Protein 9DST (pdb70)

Solvent-accessible surface area: 19642 Å² total; per-residue (Å²): 43,123,7,67,25,40,58,87,65,31,45,4,43,81,48,51,159,8,48,0,30,0,108,8,80,106,67,0,58,45,79,0,0,0,0,24,16,69,97,82,141,24,6,83,0,5,0,34,52,1,73,38,72,14,78,87,12,60,104,49,7,58,12,65,35,72,19,51,87,2,46,0,32,0,65,42,0,67,93,85,2,33,7,32,0,12,0,0,0,2,23,38,118,16,80,14,46,15,0,132,8,0,53,2,11,54,107,80,103,81,19,45,11,55,13,39,24,4,57,12,18,111,100,1,31,154,76,30,50,0,2,0,2,0,1,0,6,57,0,10,30,113,143,27,105,20,44,6,60,5,67,132,52,99,40,97,89,47,49,80,85,11,30,19,96,31,41,120,186,47,15,4,2,0,6,6,1,28,0,61,20,53,66,67,56,8,81,141,57,113,52,0,8,0,23,0,48,7,138,29,42,132,73,71,32,70,78,62,33,53,85,82,174,163,85,26,7,2,30,27,2,9,107,190,52,83,6,62,8,61,35,32,31,76,19,110,63,59,148,58,36,128,0,30,0,53,8,49,56,36,88,1,64,32,32,0,0,1,0,0,13,27,35,84,88,128,10,10,79,14,0,0,0,2,15,57,72,28,73,62,83,40,44,14,131,40,0,101,90,25,5,65,0,33,33,40,40,174,147,50,14,0,32,0,49,0,48,64,3,91,63,129,1,22,0,44,0,5,0,0,27,2,51,84,22,137,39,119,21,11,10,0,0,19,32,23,2,99,14,17,78,0,16,5,23,94,28,90,80,83,18,10,44,17,18,32,5,47,6,142,100,95,9,5,0,0,0,7,0,17,38,0,5,12,74,79,16,74,27,41,1,30,105,35,95,31,102,88,36,40,22,54,3,71,26,34,100,27,128,81,21,27,28,9,17,6,0,1,0,32,9,80,46,104,16,30,77,114,87,72,12,51,0,28,2,32,0,135,53,31,141,33,161,41,91,78,90,4,104,99

Structure (mmCIF, N/CA/C/O backbone):
data_9DST
#
_entry.id   9DST
#
_cell.length_a   42.325
_cell.length_b   76.744
_cell.length_c   74.453
_cell.angle_alpha   90.00
_cell.angle_beta   88.38
_cell.angle_gamma   90.00
#
_symmetry.space_group_name_H-M   'P 1 21 1'
#
loop_
_entity.id
_entity.type
_entity.pdbx_description
1 polymer 'Light Chain of Fab MS-1805'
2 polymer 'Circumsporozoite protein'
3 polymer 'Heavy chain of Fab MS-1805'
4 non-polymer 'CITRIC ACID'
5 water water
#
loop_
_atom_site.group_PDB
_atom_site.id
_atom_site.type_symbol
_atom_site.label_atom_id
_atom_site.label_alt_id
_atom_site.label_comp_id
_atom_site.label_asym_id
_atom_site.label_entity_id
_atom_site.label_seq_id
_atom_site.pdbx_PDB_ins_code
_atom_site.Cartn_x
_atom_site.Cartn_y
_atom_site.Cartn_z
_atom_site.occupancy
_atom_site.B_iso_or_equiv
_atom_site.auth_seq_id
_atom_site.auth_comp_id
_atom_site.auth_asym_id
_atom_site.auth_atom_id
_atom_site.pdbx_PDB_model_num
ATOM 1 N N . VAL A 1 2 ? 16.879 -13.747 41.501 1.00 31.40 2 VAL D N 1
ATOM 2 C CA . VAL A 1 2 ? 15.557 -14.333 41.768 1.00 21.46 2 VAL D CA 1
ATOM 3 C C . VAL A 1 2 ? 15.055 -14.980 40.498 1.00 21.64 2 VAL D C 1
ATOM 4 O O . VAL A 1 2 ? 14.929 -14.324 39.478 1.00 24.56 2 VAL D O 1
ATOM 8 N N . GLN A 1 3 ? 14.784 -16.279 40.552 1.00 20.28 3 GLN D N 1
ATOM 9 C CA . GLN A 1 3 ? 14.186 -16.984 39.439 1.00 21.17 3 GLN D CA 1
ATOM 10 C C . GLN A 1 3 ? 12.690 -17.166 39.725 1.00 19.75 3 GLN D C 1
ATOM 11 O O . GLN A 1 3 ? 12.302 -17.557 40.830 1.00 21.13 3 GLN D O 1
ATOM 17 N N . MET A 1 4 ? 11.882 -16.884 38.719 1.00 18.35 4 MET D N 1
ATOM 18 C CA . MET A 1 4 ? 10.433 -17.021 38.764 1.00 16.83 4 MET D CA 1
ATOM 19 C C . MET A 1 4 ? 10.031 -18.273 38.004 1.00 19.62 4 MET D C 1
ATOM 20 O O . MET A 1 4 ? 10.433 -18.458 36.852 1.00 21.03 4 MET D O 1
ATOM 25 N N . THR A 1 5 ? 9.195 -19.106 38.623 1.00 17.76 5 THR D N 1
ATOM 26 C CA . THR A 1 5 ? 8.779 -20.366 38.034 1.00 16.65 5 THR D CA 1
ATOM 27 C C . THR A 1 5 ? 7.255 -20.381 37.989 1.00 16.81 5 THR D C 1
ATOM 28 O O . THR A 1 5 ? 6.605 -20.230 39.026 1.00 20.45 5 THR D O 1
ATOM 32 N N . GLN A 1 6 ? 6.708 -20.605 36.809 1.00 16.52 6 GLN D N 1
ATOM 33 C CA . GLN A 1 6 ? 5.257 -20.652 36.645 1.00 14.80 6 GLN D CA 1
ATOM 34 C C . GLN A 1 6 ? 4.809 -22.085 36.484 1.00 19.34 6 GLN D C 1
ATOM 35 O O . GLN A 1 6 ? 5.555 -22.924 35.971 1.00 18.16 6 GLN D O 1
ATOM 41 N N . SER A 1 7 ? 3.571 -22.358 36.902 1.00 20.73 7 SER D N 1
ATOM 42 C CA . SER A 1 7 ? 2.985 -23.674 36.703 1.00 17.85 7 SER D CA 1
ATOM 43 C C . SER A 1 7 ? 1.486 -23.492 36.520 1.00 17.61 7 SER D C 1
ATOM 44 O O . SER A 1 7 ? 0.919 -22.520 37.035 1.00 18.52 7 SER D O 1
ATOM 47 N N . PRO A 1 8 ? 0.840 -24.341 35.730 1.00 18.37 8 PRO D N 1
ATOM 48 C CA . PRO A 1 8 ? 1.421 -25.311 34.800 1.00 17.04 8 PRO D CA 1
ATOM 49 C C . PRO A 1 8 ? 1.994 -24.548 33.623 1.00 20.44 8 PRO D C 1
ATOM 50 O O . PRO A 1 8 ? 1.721 -23.356 33.467 1.00 19.21 8 PRO D O 1
ATOM 54 N N . SER A 1 9 ? 2.836 -25.178 32.803 1.00 19.65 9 SER D N 1
ATOM 55 C CA . SER A 1 9 ? 3.314 -24.504 31.598 1.00 18.57 9 SER D CA 1
ATOM 56 C C . SER A 1 9 ? 2.221 -24.342 30.551 1.00 16.76 9 SER D C 1
ATOM 57 O O . SER A 1 9 ? 2.260 -23.392 29.768 1.00 21.78 9 SER D O 1
ATOM 60 N N . THR A 1 10 ? 1.249 -25.265 30.496 1.00 18.63 10 THR D N 1
ATOM 61 C CA . THR A 1 10 ? 0.064 -25.092 29.662 1.00 21.78 10 THR D CA 1
ATOM 62 C C . THR A 1 10 ? -1.138 -25.609 30.431 1.00 20.12 10 THR D C 1
ATOM 63 O O . THR A 1 10 ? -1.018 -26.518 31.250 1.00 20.31 10 THR D O 1
ATOM 67 N N . LEU A 1 11 ? -2.296 -24.998 30.199 1.00 15.81 11 LEU D N 1
ATOM 68 C CA . LEU A 1 11 ? -3.535 -25.606 30.648 1.00 14.43 11 LEU D CA 1
ATOM 69 C C . LEU A 1 11 ? -4.573 -25.432 29.559 1.00 17.51 11 LEU D C 1
ATOM 70 O O . LEU A 1 11 ? -4.509 -24.498 28.754 1.00 17.95 11 LEU D O 1
ATOM 75 N N . SER A 1 12 ? -5.535 -26.346 29.557 1.00 20.70 12 SER D N 1
ATOM 76 C CA . SER A 1 12 ? -6.626 -26.387 28.599 1.00 19.27 12 SER D CA 1
ATOM 77 C C . SER A 1 12 ? -7.898 -25.982 29.328 1.00 17.72 12 SER D C 1
ATOM 78 O O . SER A 1 12 ? -8.209 -26.553 30.382 1.00 20.30 12 SER D O 1
ATOM 81 N N . ALA A 1 13 ? -8.627 -25.020 28.768 1.00 14.13 13 ALA D N 1
ATOM 82 C CA . ALA A 1 13 ? -9.811 -24.493 29.441 1.00 16.15 13 ALA D CA 1
ATOM 83 C C . ALA A 1 13 ? -10.868 -24.065 28.432 1.00 18.28 13 ALA D C 1
ATOM 84 O O . ALA A 1 13 ? -10.638 -23.996 27.222 1.00 17.20 13 ALA D O 1
ATOM 86 N N . SER A 1 14 ? -12.072 -23.821 28.945 1.00 21.57 14 SER D N 1
ATOM 87 C CA . SER A 1 14 ? -13.177 -23.404 28.106 1.00 20.47 14 SER D CA 1
ATOM 88 C C . SER A 1 14 ? -13.685 -22.048 28.549 1.00 22.06 14 SER D C 1
ATOM 89 O O . SER A 1 14 ? -13.531 -21.657 29.706 1.00 19.59 14 SER D O 1
ATOM 92 N N . VAL A 1 15 ? -14.320 -21.351 27.602 1.00 17.47 15 VAL D N 1
ATOM 93 C CA . VAL A 1 15 ? -14.998 -20.104 27.937 1.00 17.79 15 VAL D CA 1
ATOM 94 C C . VAL A 1 15 ? -15.959 -20.368 29.084 1.00 19.88 15 VAL D C 1
ATOM 95 O O . VAL A 1 15 ? -16.608 -21.417 29.133 1.00 17.83 15 VAL D O 1
ATOM 99 N N . GLY A 1 16 ? -15.992 -19.452 30.058 1.00 18.73 16 GLY D N 1
ATOM 100 C CA . GLY A 1 16 ? -16.809 -19.605 31.235 1.00 23.03 16 GLY D CA 1
ATOM 101 C C . GLY A 1 16 ? -16.122 -20.234 32.426 1.00 21.00 16 GLY D C 1
ATOM 102 O O . GLY A 1 16 ? -16.610 -20.065 33.551 1.00 20.76 16 GLY D O 1
ATOM 103 N N . ASP A 1 17 ? -14.986 -20.920 32.211 1.00 19.56 17 ASP D N 1
ATOM 104 C CA . ASP A 1 17 ? -14.211 -21.539 33.283 1.00 20.53 17 ASP D CA 1
ATOM 105 C C . ASP A 1 17 ? -13.495 -20.510 34.152 1.00 14.12 17 ASP D C 1
ATOM 106 O O . ASP A 1 17 ? -12.910 -19.547 33.657 1.00 19.89 17 ASP D O 1
ATOM 111 N N . ARG A 1 18 ? -13.472 -20.767 35.446 1.00 17.16 18 ARG D N 1
ATOM 112 C CA . ARG A 1 18 ? -12.524 -20.107 36.327 1.00 18.04 18 ARG D CA 1
ATOM 113 C C . ARG A 1 18 ? -11.158 -20.742 36.118 1.00 17.35 18 ARG D C 1
ATOM 114 O O . ARG A 1 18 ? -11.041 -21.967 36.111 1.00 16.14 18 ARG D O 1
ATOM 122 N N . VAL A 1 19 ? -10.134 -19.919 35.907 1.00 12.67 19 VAL D N 1
ATOM 123 C CA . VAL A 1 19 ? -8.783 -20.435 35.727 1.00 18.86 19 VAL D CA 1
ATOM 124 C C . VAL A 1 19 ? -7.856 -19.730 36.707 1.00 18.83 19 VAL D C 1
ATOM 125 O O . VAL A 1 19 ? -8.008 -18.535 36.972 1.00 20.01 19 VAL D O 1
ATOM 129 N N . THR A 1 20 ? -6.906 -20.481 37.264 1.00 14.58 20 THR D N 1
ATOM 130 C CA . THR A 1 20 ? -5.996 -19.986 38.286 1.00 15.00 20 THR D CA 1
ATOM 131 C C . THR A 1 20 ? -4.605 -20.424 37.899 1.00 20.31 20 THR D C 1
ATOM 132 O O . THR A 1 20 ? -4.391 -21.608 37.642 1.00 19.68 20 THR D O 1
ATOM 136 N N . LEU A 1 21 ? -3.693 -19.470 37.792 1.00 16.64 21 LEU D N 1
ATOM 137 C CA . LEU A 1 21 ? -2.309 -19.744 37.413 1.00 17.40 21 LEU D CA 1
ATOM 138 C C . LEU A 1 21 ? -1.396 -19.567 38.616 1.00 18.09 21 LEU D C 1
ATOM 139 O O . LEU A 1 21 ? -1.671 -18.753 39.485 1.00 17.01 21 LEU D O 1
ATOM 144 N N . THR A 1 22 ? -0.266 -20.295 38.645 1.00 15.65 22 THR D N 1
ATOM 145 C CA . THR A 1 22 ? 0.607 -20.300 39.818 1.00 18.10 22 THR D CA 1
ATOM 146 C C . THR A 1 22 ? 1.979 -19.744 39.457 1.00 16.96 22 THR D C 1
ATOM 147 O O . THR A 1 22 ? 2.495 -19.997 38.369 1.00 16.38 22 THR D O 1
ATOM 151 N N . CYS A 1 23 ? 2.534 -18.951 40.357 1.00 15.34 23 CYS D N 1
ATOM 152 C CA . CYS A 1 23 ? 3.866 -18.379 40.154 1.00 18.65 23 CYS D CA 1
ATOM 153 C C . CYS A 1 23 ? 4.629 -18.512 41.461 1.00 17.44 23 CYS D C 1
ATOM 154 O O . CYS A 1 23 ? 4.092 -18.197 42.522 1.00 20.77 23 CYS D O 1
ATOM 157 N N . ARG A 1 24 ? 5.870 -19.013 41.399 1.00 19.06 24 ARG D N 1
ATOM 158 C CA . ARG A 1 24 ? 6.699 -19.202 42.580 1.00 18.40 24 ARG D CA 1
ATOM 159 C C . ARG A 1 24 ? 8.020 -18.442 42.402 1.00 13.93 24 ARG D C 1
ATOM 160 O O . ARG A 1 24 ? 8.579 -18.399 41.303 1.00 16.79 24 ARG D O 1
ATOM 168 N N . ALA A 1 25 ? 8.472 -17.790 43.452 1.00 15.25 25 ALA D N 1
ATOM 169 C CA . ALA A 1 25 ? 9.765 -17.095 43.420 1.00 16.90 25 ALA D CA 1
ATOM 170 C C . ALA A 1 25 ? 10.809 -17.902 44.179 1.00 18.46 25 ALA D C 1
ATOM 171 O O . ALA A 1 25 ? 10.506 -18.490 45.220 1.00 22.37 25 ALA D O 1
ATOM 173 N N . SER A 1 26 ? 12.055 -17.907 43.687 1.00 20.64 26 SER D N 1
ATOM 174 C CA . SER A 1 26 ? 13.077 -18.709 44.344 1.00 22.07 26 SER D CA 1
ATOM 175 C C . SER A 1 26 ? 13.449 -18.154 45.710 1.00 22.81 26 SER D C 1
ATOM 176 O O . SER A 1 26 ? 14.002 -18.884 46.534 1.00 28.62 26 SER D O 1
ATOM 179 N N . GLN A 1 27 ? 13.182 -16.881 45.954 1.00 20.67 27 GLN D N 1
ATOM 180 C CA . GLN A 1 27 ? 13.330 -16.300 47.277 1.00 22.18 27 GLN D CA 1
ATOM 181 C C . GLN A 1 27 ? 12.262 -15.235 47.421 1.00 23.26 27 GLN D C 1
ATOM 182 O O . GLN A 1 27 ? 11.624 -14.840 46.447 1.00 22.50 27 GLN D O 1
ATOM 188 N N . SER A 1 28 ? 12.069 -14.778 48.647 1.00 19.84 28 SER D N 1
ATOM 189 C CA . SER A 1 28 ? 10.983 -13.847 48.913 1.00 18.48 28 SER D CA 1
ATOM 190 C C . SER A 1 28 ? 11.145 -12.572 48.106 1.00 21.24 28 SER D C 1
ATOM 191 O O . SER A 1 28 ? 12.238 -12.000 48.021 1.00 19.52 28 SER D O 1
ATOM 194 N N . ILE A 1 29 ? 10.031 -12.090 47.562 1.00 16.77 29 ILE D N 1
ATOM 195 C CA . ILE A 1 29 ? 10.024 -10.849 46.803 1.00 17.68 29 ILE D CA 1
ATOM 196 C C . ILE A 1 29 ? 8.954 -9.927 47.359 1.00 18.96 29 ILE D C 1
ATOM 197 O O . ILE A 1 29 ? 8.542 -8.979 46.681 1.00 17.89 29 ILE D O 1
ATOM 202 N N . SER A 1 30 ? 8.517 -10.198 48.596 1.00 20.23 30 SER D N 1
ATOM 203 C CA . SER A 1 30 ? 7.429 -9.477 49.233 1.00 23.45 30 SER D CA 1
ATOM 204 C C . SER A 1 30 ? 6.233 -9.471 48.288 1.00 20.56 30 SER D C 1
ATOM 205 O O . SER A 1 30 ? 5.770 -10.534 47.861 1.00 22.42 30 SER D O 1
ATOM 208 N N . SER A 1 31 ? 5.742 -8.292 47.930 1.00 20.45 31 SER D N 1
ATOM 209 C CA . SER A 1 31 ? 4.615 -8.170 47.008 1.00 15.78 31 SER D CA 1
ATOM 210 C C . SER A 1 31 ? 5.025 -7.522 45.681 1.00 16.55 31 SER D C 1
ATOM 211 O O . SER A 1 31 ? 4.176 -7.037 44.934 1.00 17.00 31 SER D O 1
ATOM 214 N N . TRP A 1 32 ? 6.320 -7.520 45.356 1.00 17.13 32 TRP D N 1
ATOM 215 C CA . TRP A 1 32 ? 6.775 -6.802 44.162 1.00 16.93 32 TRP D CA 1
ATOM 216 C C . TRP A 1 32 ? 6.744 -7.758 42.962 1.00 16.18 32 TRP D C 1
ATOM 217 O O . TRP A 1 32 ? 7.749 -8.256 42.441 1.00 14.63 32 TRP D O 1
ATOM 228 N N . LEU A 1 33 ? 5.519 -8.035 42.546 1.00 14.37 33 LEU D N 1
ATOM 229 C CA . LEU A 1 33 ? 5.204 -9.088 41.586 1.00 16.53 33 LEU D CA 1
ATOM 230 C C . LEU A 1 33 ? 4.104 -8.585 40.660 1.00 18.29 33 LEU D C 1
ATOM 231 O O . LEU A 1 33 ? 3.106 -8.010 41.121 1.00 20.91 33 LEU D O 1
ATOM 236 N N . ALA A 1 34 ? 4.251 -8.846 39.360 1.00 15.85 34 ALA D N 1
ATOM 237 C CA . ALA A 1 34 ? 3.301 -8.362 38.362 1.00 15.49 34 ALA D CA 1
ATOM 238 C C . ALA A 1 34 ? 2.906 -9.501 37.435 1.00 15.29 34 ALA D C 1
ATOM 239 O O . ALA A 1 34 ? 3.691 -10.420 37.206 1.00 17.03 34 ALA D O 1
ATOM 241 N N . TRP A 1 35 ? 1.681 -9.430 36.903 1.00 15.07 35 TRP D N 1
ATOM 242 C CA . TRP A 1 35 ? 1.195 -10.373 35.906 1.00 15.73 35 TRP D CA 1
ATOM 243 C C . TRP A 1 35 ? 0.917 -9.665 34.588 1.00 12.39 35 TRP D C 1
ATOM 244 O O . TRP A 1 35 ? 0.312 -8.583 34.565 1.00 15.86 35 TRP D O 1
ATOM 255 N N . TYR A 1 36 ? 1.263 -10.332 33.492 1.00 11.92 36 TYR D N 1
ATOM 256 C CA . TYR A 1 36 ? 1.049 -9.823 32.139 1.00 15.62 36 TYR D CA 1
ATOM 257 C C . TYR A 1 36 ? 0.365 -10.866 31.271 1.00 14.92 36 TYR D C 1
ATOM 258 O O . TYR A 1 36 ? 0.534 -12.082 31.460 1.00 19.12 36 TYR D O 1
ATOM 267 N N . GLN A 1 37 ? -0.368 -10.378 30.284 1.00 15.73 37 GLN D N 1
ATOM 268 C CA . GLN A 1 37 ? -0.944 -11.204 29.233 1.00 14.76 37 GLN D CA 1
ATOM 269 C C . GLN A 1 37 ? -0.220 -10.895 27.932 1.00 16.85 37 GLN D C 1
ATOM 270 O O . GLN A 1 37 ? 0.066 -9.733 27.649 1.00 15.68 37 GLN D O 1
ATOM 276 N N . GLN A 1 38 ? 0.083 -11.918 27.137 1.00 14.70 38 GLN D N 1
ATOM 277 C CA . GLN A 1 38 ? 0.664 -11.663 25.832 1.00 14.03 38 GLN D CA 1
ATOM 278 C C . GLN A 1 38 ? 0.074 -12.642 24.851 1.00 16.13 38 GLN D C 1
ATOM 279 O O . GLN A 1 38 ? 0.005 -13.839 25.139 1.00 18.47 38 GLN D O 1
ATOM 285 N N . LYS A 1 39 ? -0.335 -12.133 23.693 1.00 20.02 39 LYS D N 1
ATOM 286 C CA . LYS A 1 39 ? -0.838 -12.931 22.590 1.00 23.01 39 LYS D CA 1
ATOM 287 C C . LYS A 1 39 ? 0.176 -12.934 21.452 1.00 24.03 39 LYS D C 1
ATOM 288 O O . LYS A 1 39 ? 0.987 -12.005 21.349 1.00 23.12 39 LYS D O 1
ATOM 294 N N . PRO A 1 40 ? 0.182 -13.963 20.596 1.00 21.21 40 PRO D N 1
ATOM 295 C CA . PRO A 1 40 ? 1.270 -14.091 19.607 1.00 25.84 40 PRO D CA 1
ATOM 296 C C . PRO A 1 40 ? 1.379 -12.854 18.726 1.00 28.47 40 PRO D C 1
ATOM 297 O O . PRO A 1 40 ? 0.371 -12.325 18.242 1.00 27.47 40 PRO D O 1
ATOM 301 N N . GLY A 1 41 ? 2.617 -12.379 18.537 1.00 23.64 41 GLY D N 1
ATOM 302 C CA . GLY A 1 41 ? 2.880 -11.227 17.703 1.00 25.83 41 GLY D CA 1
ATOM 303 C C . GLY A 1 41 ? 2.548 -9.894 18.331 1.00 29.07 41 GLY D C 1
ATOM 304 O O . GLY A 1 41 ? 2.665 -8.861 17.657 1.00 31.33 41 GLY D O 1
ATOM 305 N N . LYS A 1 42 ? 2.133 -9.874 19.591 1.00 21.78 42 LYS D N 1
ATOM 306 C CA . LYS A 1 42 ? 1.726 -8.636 20.236 1.00 22.47 42 LYS D CA 1
ATOM 307 C C . LYS A 1 42 ? 2.553 -8.419 21.490 1.00 22.23 42 LYS D C 1
ATOM 308 O O . LYS A 1 42 ? 3.220 -9.327 21.988 1.00 26.29 42 LYS D O 1
ATOM 314 N N . ALA A 1 43 ? 2.480 -7.200 22.001 1.00 22.19 43 ALA D N 1
ATOM 315 C CA . ALA A 1 43 ? 3.241 -6.855 23.183 1.00 24.64 43 ALA D CA 1
ATOM 316 C C . ALA A 1 43 ? 2.478 -7.276 24.431 1.00 17.21 43 ALA D C 1
ATOM 317 O O . ALA A 1 43 ? 1.243 -7.398 24.404 1.00 19.12 43 ALA D O 1
ATOM 319 N N . PRO A 1 44 ? 3.180 -7.506 25.528 1.00 20.93 44 PRO D N 1
ATOM 320 C CA . PRO A 1 44 ? 2.484 -7.846 26.769 1.00 18.95 44 PRO D CA 1
ATOM 321 C C . PRO A 1 44 ? 1.671 -6.675 27.292 1.00 21.23 44 PRO D C 1
ATOM 322 O O . PRO A 1 44 ? 1.959 -5.513 27.005 1.00 21.30 44 PRO D O 1
ATOM 326 N N . LYS A 1 45 ? 0.627 -7.005 28.053 1.00 19.35 45 LYS D N 1
ATOM 327 C CA . LYS A 1 45 ? -0.243 -6.029 28.695 1.00 16.98 45 LYS D CA 1
ATOM 328 C C . LYS A 1 45 ? -0.269 -6.313 30.196 1.00 18.39 45 LYS D C 1
ATOM 329 O O . LYS A 1 45 ? -0.481 -7.449 30.605 1.00 18.27 45 LYS D O 1
ATOM 335 N N . LEU A 1 46 ? -0.014 -5.294 31.011 1.00 14.38 46 LEU D N 1
ATOM 336 C CA . LEU A 1 46 ? -0.046 -5.468 32.463 1.00 14.84 46 LEU D CA 1
ATOM 337 C C . LEU A 1 46 ? -1.457 -5.747 32.947 1.00 17.34 46 LEU D C 1
ATOM 338 O O . LEU A 1 46 ? -2.366 -5.006 32.605 1.00 16.08 46 LEU D O 1
ATOM 343 N N . LEU A 1 47 ? -1.619 -6.758 33.806 1.00 15.15 47 LEU D N 1
ATOM 344 C CA . LEU A 1 47 ? -2.909 -7.094 34.415 1.00 16.11 47 LEU D CA 1
ATOM 345 C C . LEU A 1 47 ? -2.972 -6.721 35.888 1.00 16.61 47 LEU D C 1
ATOM 346 O O . LEU A 1 47 ? -3.927 -6.073 36.344 1.00 16.75 47 LEU D O 1
ATOM 351 N N . ILE A 1 48 ? -1.976 -7.143 36.644 1.00 16.02 48 ILE D N 1
ATOM 352 C CA . ILE A 1 48 ? -1.916 -7.041 38.100 1.00 15.32 48 ILE D CA 1
ATOM 353 C C . ILE A 1 48 ? -0.531 -6.528 38.487 1.00 16.89 48 ILE D C 1
ATOM 354 O O . ILE A 1 48 ? 0.466 -7.059 38.003 1.00 16.27 48 ILE D O 1
ATOM 359 N N . TYR A 1 49 ? -0.452 -5.566 39.414 1.00 14.09 49 TYR D N 1
ATOM 360 C CA . TYR A 1 49 ? 0.849 -5.159 39.945 1.00 18.99 49 TYR D CA 1
ATOM 361 C C . TYR A 1 49 ? 0.774 -5.215 41.464 1.00 16.94 49 TYR D C 1
ATOM 362 O O . TYR A 1 49 ? -0.314 -5.341 42.027 1.00 15.77 49 TYR D O 1
ATOM 371 N N . ASP A 1 50 ? 1.955 -5.187 42.111 1.00 15.76 50 ASP D N 1
ATOM 372 C CA . ASP A 1 50 ? 2.067 -5.299 43.568 1.00 16.79 50 ASP D CA 1
ATOM 373 C C . ASP A 1 50 ? 1.290 -6.516 44.090 1.00 18.50 50 ASP D C 1
ATOM 374 O O . ASP A 1 50 ? 0.700 -6.472 45.166 1.00 18.13 50 ASP D O 1
ATOM 379 N N . ALA A 1 51 ? 1.262 -7.572 43.276 1.00 15.35 51 ALA D N 1
ATOM 380 C CA . ALA A 1 51 ? 0.722 -8.913 43.511 1.00 15.04 51 ALA D CA 1
ATOM 381 C C . ALA A 1 51 ? -0.799 -9.018 43.547 1.00 17.92 51 ALA D C 1
ATOM 382 O O . ALA A 1 51 ? -1.351 -10.051 43.147 1.00 19.02 51 ALA D O 1
ATOM 384 N N . SER A 1 52 ? -1.496 -7.928 43.877 1.00 17.86 52 SER D N 1
ATOM 385 C CA . SER A 1 52 ? -2.949 -8.007 43.989 1.00 17.39 52 SER D CA 1
ATOM 386 C C . SER A 1 52 ? -3.680 -6.761 43.530 1.00 20.19 52 SER D C 1
ATOM 387 O O . SER A 1 52 ? -4.913 -6.712 43.648 1.00 19.89 52 SER D O 1
ATOM 390 N N . SER A 1 53 ? -2.982 -5.758 43.021 1.00 15.97 53 SER D N 1
ATOM 391 C CA . SER A 1 53 ? -3.609 -4.527 42.560 1.00 14.17 53 SER D CA 1
ATOM 392 C C . SER A 1 53 ? -4.013 -4.648 41.093 1.00 16.95 53 SER D C 1
ATOM 393 O O . SER A 1 53 ? -3.200 -4.958 40.229 1.00 16.28 53 SER D O 1
ATOM 396 N N . LEU A 1 54 ? -5.280 -4.400 40.810 1.00 16.21 54 LEU D N 1
ATOM 397 C CA . LEU A 1 54 ? -5.756 -4.494 39.438 1.00 14.26 54 LEU D CA 1
ATOM 398 C C . LEU A 1 54 ? -5.338 -3.259 38.661 1.00 18.59 54 LEU D C 1
ATOM 399 O O . LEU A 1 54 ? -5.646 -2.133 39.063 1.00 20.53 54 LEU D O 1
ATOM 404 N N . GLU A 1 55 ? -4.664 -3.464 37.536 1.00 19.93 55 GLU D N 1
ATOM 405 C CA . GLU A 1 55 ? -4.184 -2.339 36.762 1.00 20.18 55 GLU D CA 1
ATOM 406 C C . GLU A 1 55 ? -5.359 -1.557 36.191 1.00 23.21 55 GLU D C 1
ATOM 407 O O . GLU A 1 55 ? -6.442 -2.106 35.950 1.00 22.65 55 GLU D O 1
ATOM 413 N N . SER A 1 56 ? -5.154 -0.254 36.050 1.00 28.02 56 SER D N 1
ATOM 414 C CA . SER A 1 56 ? -6.173 0.656 35.533 1.00 30.85 56 SER D CA 1
ATOM 415 C C . SER A 1 56 ? -6.702 0.174 34.191 1.00 22.97 56 SER D C 1
ATOM 416 O O . SER A 1 56 ? -5.932 -0.161 33.295 1.00 23.52 56 SER D O 1
ATOM 419 N N . GLY A 1 57 ? -8.029 0.109 34.065 1.00 24.74 57 GLY D N 1
ATOM 420 C CA . GLY A 1 57 ? -8.629 -0.271 32.802 1.00 28.36 57 GLY D CA 1
ATOM 421 C C . GLY A 1 57 ? -8.692 -1.759 32.501 1.00 27.99 57 GLY D C 1
ATOM 422 O O . GLY A 1 57 ? -9.222 -2.136 31.443 1.00 29.69 57 GLY D O 1
ATOM 423 N N . VAL A 1 58 ? -8.155 -2.615 33.366 1.00 22.20 58 VAL D N 1
ATOM 424 C CA . VAL A 1 58 ? -8.149 -4.058 33.131 1.00 19.40 58 VAL D CA 1
ATOM 425 C C . VAL A 1 58 ? -9.492 -4.612 33.595 1.00 16.55 58 VAL D C 1
ATOM 426 O O . VAL A 1 58 ? -10.022 -4.165 34.620 1.00 18.86 58 VAL D O 1
ATOM 430 N N . PRO A 1 59 ? -10.052 -5.589 32.904 1.00 18.40 59 PRO D N 1
ATOM 431 C CA . PRO A 1 59 ? -11.345 -6.128 33.330 1.00 16.34 59 PRO D CA 1
ATOM 432 C C . PRO A 1 59 ? -11.289 -6.720 34.738 1.00 20.22 59 PRO D C 1
ATOM 433 O O . PRO A 1 59 ? -10.273 -7.275 35.175 1.00 17.96 59 PRO D O 1
ATOM 437 N N . SER A 1 60 ? -12.411 -6.603 35.456 1.00 15.94 60 SER D N 1
ATOM 438 C CA . SER A 1 60 ? -12.501 -6.996 36.862 1.00 16.57 60 SER D CA 1
ATOM 439 C C . SER A 1 60 ? -12.475 -8.511 37.075 1.00 14.02 60 SER D C 1
ATOM 440 O O . SER A 1 60 ? -12.342 -8.955 38.222 1.00 16.50 60 SER D O 1
ATOM 443 N N . ARG A 1 61 ? -12.551 -9.320 36.012 1.00 15.14 61 ARG D N 1
ATOM 444 C CA . ARG A 1 61 ? -12.410 -10.764 36.164 1.00 18.63 61 ARG D CA 1
ATOM 445 C C . ARG A 1 61 ? -10.975 -11.173 36.511 1.00 14.43 61 ARG D C 1
ATOM 446 O O . ARG A 1 61 ? -10.747 -12.304 36.937 1.00 17.19 61 ARG D O 1
ATOM 454 N N . PHE A 1 62 ? -10.017 -10.284 36.363 1.00 14.07 62 PHE D N 1
ATOM 455 C CA . PHE A 1 62 ? -8.637 -10.592 36.715 1.00 14.72 62 PHE D CA 1
ATOM 456 C C . PHE A 1 62 ? -8.377 -10.228 38.183 1.00 18.90 62 PHE D C 1
ATOM 457 O O . PHE A 1 62 ? -8.740 -9.137 38.643 1.00 19.07 62 PHE D O 1
ATOM 465 N N . SER A 1 63 ? -7.782 -11.146 38.929 1.00 16.37 63 SER D N 1
ATOM 466 C CA . SER A 1 63 ? -7.347 -10.847 40.292 1.00 17.18 63 SER D CA 1
ATOM 467 C C . SER A 1 63 ? -6.039 -11.574 40.566 1.00 22.62 63 SER D C 1
ATOM 468 O O . SER A 1 63 ? -5.689 -12.542 39.889 1.00 16.51 63 SER D O 1
ATOM 471 N N . GLY A 1 64 ? -5.322 -11.084 41.562 1.00 19.93 64 GLY D N 1
ATOM 472 C CA . GLY A 1 64 ? -4.036 -11.654 41.926 1.00 13.93 64 GLY D CA 1
ATOM 473 C C . GLY A 1 64 ? -3.958 -11.774 43.427 1.00 18.50 64 GLY D C 1
ATOM 474 O O . GLY A 1 64 ? -4.541 -10.983 44.159 1.00 15.43 64 GLY D O 1
ATOM 475 N N . SER A 1 65 ? -3.188 -12.753 43.887 1.00 17.98 65 SER D N 1
ATOM 476 C CA . SER A 1 65 ? -3.077 -13.009 45.310 1.00 18.93 65 SER D CA 1
ATOM 477 C C . SER A 1 65 ? -1.672 -13.519 45.595 1.00 22.11 65 SER D C 1
ATOM 478 O O . SER A 1 65 ? -1.030 -14.108 44.726 1.00 19.90 65 SER D O 1
ATOM 481 N N . GLY A 1 66 ? -1.219 -13.315 46.825 1.00 20.94 66 GLY D N 1
ATOM 482 C CA . GLY A 1 66 ? -0.003 -13.934 47.315 1.00 22.56 66 GLY D CA 1
ATOM 483 C C . GLY A 1 66 ? 0.998 -12.904 47.804 1.00 20.69 66 GLY D C 1
ATOM 484 O O . GLY A 1 66 ? 0.846 -11.699 47.606 1.00 23.10 66 GLY D O 1
ATOM 485 N N . SER A 1 67 ? 2.040 -13.423 48.462 1.00 22.08 67 SER D N 1
ATOM 486 C CA . SER A 1 67 ? 3.175 -12.604 48.885 1.00 21.97 67 SER D CA 1
ATOM 487 C C . SER A 1 67 ? 4.339 -13.531 49.229 1.00 26.00 67 SER D C 1
ATOM 488 O O . SER A 1 67 ? 4.155 -14.737 49.419 1.00 27.74 67 SER D O 1
ATOM 491 N N . GLY A 1 68 ? 5.550 -12.966 49.276 1.00 17.49 68 GLY D N 1
ATOM 492 C CA . GLY A 1 68 ? 6.685 -13.807 49.626 1.00 20.63 68 GLY D CA 1
ATOM 493 C C . GLY A 1 68 ? 7.190 -14.597 48.436 1.00 21.92 68 GLY D C 1
ATOM 494 O O . GLY A 1 68 ? 7.881 -14.035 47.583 1.00 20.01 68 GLY D O 1
ATOM 495 N N . THR A 1 69 ? 6.864 -15.904 48.358 1.00 21.33 69 THR D N 1
ATOM 496 C CA . THR A 1 69 ? 7.292 -16.740 47.245 1.00 18.49 69 THR D CA 1
ATOM 497 C C . THR A 1 69 ? 6.163 -17.385 46.448 1.00 22.39 69 THR D C 1
ATOM 498 O O . THR A 1 69 ? 6.442 -17.984 45.407 1.00 22.31 69 THR D O 1
ATOM 502 N N . GLU A 1 70 ? 4.915 -17.289 46.889 1.00 22.42 70 GLU D N 1
ATOM 503 C CA . GLU A 1 70 ? 3.798 -18.034 46.312 1.00 21.50 70 GLU D CA 1
ATOM 504 C C . GLU A 1 70 ? 2.752 -17.032 45.842 1.00 17.79 70 GLU D C 1
ATOM 505 O O . GLU A 1 70 ? 2.251 -16.254 46.649 1.00 18.68 70 GLU D O 1
ATOM 511 N N . PHE A 1 71 ? 2.451 -17.026 44.548 1.00 17.14 71 PHE D N 1
ATOM 512 C CA . PHE A 1 71 ? 1.485 -16.081 43.986 1.00 18.45 71 PHE D CA 1
ATOM 513 C C . PHE A 1 71 ? 0.523 -16.788 43.044 1.00 16.25 71 PHE D C 1
ATOM 514 O O . PHE A 1 71 ? 0.872 -17.789 42.421 1.00 19.18 71 PHE D O 1
ATOM 522 N N . THR A 1 72 ? -0.704 -16.252 42.911 1.00 16.07 72 THR D N 1
ATOM 523 C CA . THR A 1 72 ? -1.630 -16.813 41.932 1.00 16.37 72 THR D CA 1
ATOM 524 C C . THR A 1 72 ? -2.289 -15.691 41.151 1.00 19.08 72 THR D C 1
ATOM 525 O O . THR A 1 72 ? -2.445 -14.573 41.656 1.00 17.41 72 THR D O 1
ATOM 529 N N . LEU A 1 73 ? -2.668 -15.998 39.905 1.00 14.04 73 LEU D N 1
ATOM 530 C CA . LEU A 1 73 ? -3.540 -15.135 39.122 1.00 16.91 73 LEU D CA 1
ATOM 531 C C . LEU A 1 73 ? -4.828 -15.879 38.846 1.00 16.47 73 LEU D C 1
ATOM 532 O O . LEU A 1 73 ? -4.796 -17.049 38.488 1.00 16.98 73 LEU D O 1
ATOM 537 N N . THR A 1 74 ? -5.963 -15.195 38.987 1.00 13.48 74 THR D N 1
ATOM 538 C CA . THR A 1 74 ? -7.242 -15.854 38.750 1.00 17.17 74 THR D CA 1
ATOM 539 C C . THR A 1 74 ? -8.014 -15.050 37.718 1.00 18.88 74 THR D C 1
ATOM 540 O O . THR A 1 74 ? -8.051 -13.813 37.773 1.00 16.68 74 THR D O 1
ATOM 544 N N . ILE A 1 75 ? -8.588 -15.757 36.763 1.00 18.47 75 ILE D N 1
ATOM 545 C CA . ILE A 1 75 ? -9.588 -15.224 35.854 1.00 15.81 75 ILE D CA 1
ATOM 546 C C . ILE A 1 75 ? -10.903 -15.844 36.297 1.00 19.30 75 ILE D C 1
ATOM 547 O O . ILE A 1 75 ? -11.060 -17.071 36.225 1.00 18.63 75 ILE D O 1
ATOM 552 N N . SER A 1 76 ? -11.839 -15.021 36.784 1.00 18.51 76 SER D N 1
ATOM 553 C CA . SER A 1 76 ? -13.026 -15.605 37.417 1.00 15.01 76 SER D CA 1
ATOM 554 C C . SER A 1 76 ? -13.849 -16.367 36.398 1.00 20.98 76 SER D C 1
ATOM 555 O O . SER A 1 76 ? -14.491 -17.377 36.728 1.00 25.26 76 SER D O 1
ATOM 558 N N . SER A 1 77 ? -13.880 -15.874 35.165 1.00 15.70 77 SER D N 1
ATOM 559 C CA . SER A 1 77 ? -14.672 -16.477 34.100 1.00 20.99 77 SER D CA 1
ATOM 560 C C . SER A 1 77 ? -13.984 -16.169 32.778 1.00 21.08 77 SER D C 1
ATOM 561 O O . SER A 1 77 ? -13.962 -15.016 32.333 1.00 19.97 77 SER D O 1
ATOM 564 N N . LEU A 1 78 ? -13.396 -17.202 32.173 1.00 20.23 78 LEU D N 1
ATOM 565 C CA . LEU A 1 78 ? -12.655 -17.047 30.933 1.00 19.13 78 LEU D CA 1
ATOM 566 C C . LEU A 1 78 ? -13.550 -16.505 29.836 1.00 22.09 78 LEU D C 1
ATOM 567 O O . LEU A 1 78 ? -14.644 -17.026 29.595 1.00 22.14 78 LEU D O 1
ATOM 572 N N . GLN A 1 79 ? -13.101 -15.445 29.208 1.00 15.06 79 GLN D N 1
ATOM 573 C CA . GLN A 1 79 ? -13.748 -14.881 28.048 1.00 19.61 79 GLN D CA 1
ATOM 574 C C . GLN A 1 79 ? -13.082 -15.401 26.775 1.00 20.32 79 GLN D C 1
ATOM 575 O O . GLN A 1 79 ? -11.920 -15.839 26.792 1.00 19.10 79 GLN D O 1
ATOM 581 N N . PRO A 1 80 ? -13.778 -15.352 25.636 1.00 19.10 80 PRO D N 1
ATOM 582 C CA . PRO A 1 80 ? -13.172 -15.845 24.388 1.00 21.40 80 PRO D CA 1
ATOM 583 C C . PRO A 1 80 ? -11.841 -15.179 24.009 1.00 20.70 80 PRO D C 1
ATOM 584 O O . PRO A 1 80 ? -11.088 -15.779 23.245 1.00 22.33 80 PRO D O 1
ATOM 588 N N . ASP A 1 81 ? -11.543 -13.976 24.490 1.00 17.62 81 ASP D N 1
ATOM 589 C CA . ASP A 1 81 ? -10.280 -13.327 24.151 1.00 19.96 81 ASP D CA 1
ATOM 590 C C . ASP A 1 81 ? -9.216 -13.472 25.239 1.00 21.29 81 ASP D C 1
ATOM 591 O O . ASP A 1 81 ? -8.228 -12.726 25.222 1.00 20.42 81 ASP D O 1
ATOM 596 N N . ASP A 1 82 ? -9.377 -14.418 26.177 1.00 17.89 82 ASP D N 1
ATOM 597 C CA . ASP A 1 82 ? -8.419 -14.597 27.267 1.00 20.52 82 ASP D CA 1
ATOM 598 C C . ASP A 1 82 ? -7.448 -15.735 27.011 1.00 15.14 82 ASP D C 1
ATOM 599 O O . ASP A 1 82 ? -6.606 -16.018 27.873 1.00 18.75 82 ASP D O 1
ATOM 604 N N . PHE A 1 83 ? -7.567 -16.415 25.879 1.00 14.03 83 PHE D N 1
ATOM 605 C CA . PHE A 1 83 ? -6.607 -17.453 25.505 1.00 18.82 83 PHE D CA 1
ATOM 606 C C . PHE A 1 83 ? -5.338 -16.764 25.035 1.00 19.61 83 PHE D C 1
ATOM 607 O O . PHE A 1 83 ? -5.365 -16.008 24.050 1.00 16.94 83 PHE D O 1
ATOM 615 N N . ALA A 1 84 ? -4.253 -17.001 25.768 1.00 15.76 84 ALA D N 1
ATOM 616 C CA . ALA A 1 84 ? -2.999 -16.281 25.604 1.00 16.09 84 ALA D CA 1
ATOM 617 C C . ALA A 1 84 ? -1.962 -16.917 26.511 1.00 18.02 84 ALA D C 1
ATOM 618 O O . ALA A 1 84 ? -2.239 -17.868 27.247 1.00 20.25 84 ALA D O 1
ATOM 620 N N . THR A 1 85 ? -0.769 -16.348 26.496 1.00 16.06 85 THR D N 1
ATOM 621 C CA . THR A 1 85 ? 0.237 -16.709 27.480 1.00 18.17 85 THR D CA 1
ATOM 622 C C . THR A 1 85 ? 0.272 -15.649 28.578 1.00 17.29 85 THR D C 1
ATOM 623 O O . THR A 1 85 ? 0.146 -14.450 28.310 1.00 17.78 85 THR D O 1
ATOM 627 N N . TYR A 1 86 ? 0.433 -16.102 29.812 1.00 14.09 86 TYR D N 1
ATOM 628 C CA . TYR A 1 86 ? 0.469 -15.240 30.981 1.00 17.00 86 TYR D CA 1
ATOM 629 C C . TYR A 1 86 ? 1.837 -15.364 31.642 1.00 17.74 86 TYR D C 1
ATOM 630 O O . TYR A 1 86 ? 2.316 -16.471 31.905 1.00 18.65 86 TYR D O 1
ATOM 639 N N . TYR A 1 87 ? 2.450 -14.223 31.912 1.00 14.84 87 TYR D N 1
ATOM 640 C CA . TYR A 1 87 ? 3.757 -14.143 32.550 1.00 13.62 87 TYR D CA 1
ATOM 641 C C . TYR A 1 87 ? 3.660 -13.478 33.910 1.00 18.48 87 TYR D C 1
ATOM 642 O O . TYR A 1 87 ? 2.877 -12.532 34.086 1.00 17.24 87 TYR D O 1
ATOM 651 N N . CYS A 1 88 ? 4.412 -13.996 34.879 1.00 11.60 88 CYS D N 1
ATOM 652 C CA . CYS A 1 88 ? 4.606 -13.243 36.107 1.00 13.16 88 CYS D CA 1
ATOM 653 C C . CYS A 1 88 ? 6.015 -12.659 36.074 1.00 16.68 88 CYS D C 1
ATOM 654 O O . CYS A 1 88 ? 6.885 -13.147 35.357 1.00 19.19 88 CYS D O 1
ATOM 657 N N . GLN A 1 89 ? 6.238 -11.619 36.868 1.00 14.64 89 GLN D N 1
ATOM 658 C CA . GLN A 1 89 ? 7.532 -10.933 36.844 1.00 16.21 89 GLN D CA 1
ATOM 659 C C . GLN A 1 89 ? 7.774 -10.250 38.176 1.00 16.66 89 GLN D C 1
ATOM 660 O O . GLN A 1 89 ? 6.890 -9.538 38.662 1.00 17.21 89 GLN D O 1
ATOM 666 N N . GLN A 1 90 ? 8.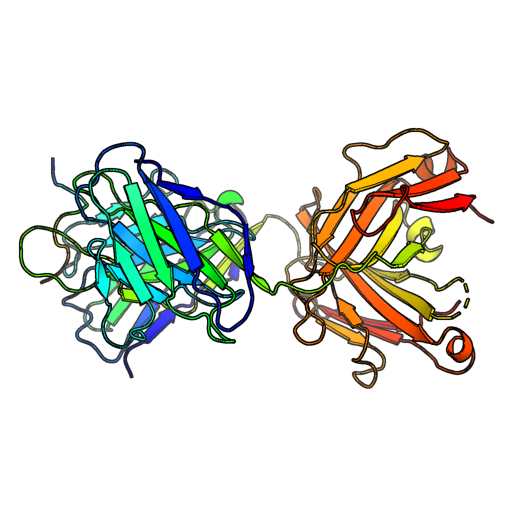995 -10.378 38.714 1.00 14.65 90 GLN D N 1
ATOM 667 C CA . GLN A 1 90 ? 9.335 -9.729 39.980 1.00 14.85 90 GLN D CA 1
ATOM 668 C C . GLN A 1 90 ? 10.149 -8.462 39.761 1.00 15.22 90 GLN D C 1
ATOM 669 O O . GLN A 1 90 ? 10.916 -8.342 38.796 1.00 17.20 90 GLN D O 1
ATOM 675 N N . TYR A 1 91 ? 9.949 -7.502 40.658 1.00 16.46 91 TYR D N 1
ATOM 676 C CA . TYR A 1 91 ? 10.765 -6.277 40.646 1.00 15.52 91 TYR D CA 1
ATOM 677 C C . TYR A 1 91 ? 11.163 -5.918 42.068 1.00 12.93 91 TYR D C 1
ATOM 678 O O . TYR A 1 91 ? 11.027 -4.773 42.510 1.00 16.68 91 TYR D O 1
ATOM 687 N N . ASN A 1 92 ? 11.650 -6.922 42.794 1.00 14.07 92 ASN D N 1
ATOM 688 C CA . ASN A 1 92 ? 12.062 -6.792 44.181 1.00 15.21 92 ASN D CA 1
ATOM 689 C C . ASN A 1 92 ? 13.353 -5.972 44.290 1.00 17.41 92 ASN D C 1
ATOM 690 O O . ASN A 1 92 ? 14.138 -5.875 43.347 1.00 16.71 92 ASN D O 1
ATOM 695 N N . SER A 1 93 ? 13.536 -5.359 45.456 1.00 16.75 93 SER D N 1
ATOM 696 C CA . SER A 1 93 ? 14.738 -4.579 45.733 1.00 15.97 93 SER D CA 1
ATOM 697 C C . SER A 1 93 ? 16.007 -5.372 45.421 1.00 20.98 93 SER D C 1
ATOM 698 O O . SER A 1 93 ? 16.121 -6.553 45.757 1.00 18.68 93 SER D O 1
ATOM 701 N N . TYR A 1 94 ? 16.961 -4.707 44.761 1.00 19.73 94 TYR D N 1
ATOM 702 C CA . TYR A 1 94 ? 18.282 -5.260 44.412 1.00 21.09 94 TYR D CA 1
ATOM 703 C C . TYR A 1 94 ? 18.202 -6.539 43.593 1.00 20.66 94 TYR D C 1
ATOM 704 O O . TYR A 1 94 ? 19.166 -7.323 43.565 1.00 24.88 94 TYR D O 1
ATOM 713 N N . SER A 1 95 ? 17.079 -6.763 42.919 1.00 18.08 95 SER D N 1
ATOM 714 C CA . SER A 1 95 ? 16.837 -7.992 42.185 1.00 19.30 95 SER D CA 1
ATOM 715 C C . SER A 1 95 ? 16.612 -7.778 40.701 1.00 15.81 95 SER D C 1
ATOM 716 O O . SER A 1 95 ? 16.357 -8.755 39.990 1.00 16.04 95 SER D O 1
ATOM 719 N N . PHE A 1 96 A 16.722 -6.550 40.209 1.00 14.66 95 PHE D N 1
ATOM 720 C CA . PHE A 1 96 A 16.528 -6.272 38.770 1.00 14.41 95 PHE D CA 1
ATOM 721 C C . PHE A 1 96 A 15.107 -6.719 38.383 1.00 15.25 95 PHE D C 1
ATOM 722 O O . PHE A 1 96 A 14.177 -6.503 39.168 1.00 15.53 95 PHE D O 1
ATOM 730 N N . TRP A 1 97 ? 14.922 -7.306 37.194 1.00 15.35 96 TRP D N 1
ATOM 731 C CA . TRP A 1 97 ? 13.603 -7.643 36.652 1.00 17.46 96 TRP D CA 1
ATOM 732 C C . TRP A 1 97 ? 13.697 -9.007 35.977 1.00 17.68 96 TRP D C 1
ATOM 733 O O . TRP A 1 97 ? 14.460 -9.176 35.022 1.00 20.95 96 TRP D O 1
ATOM 744 N N . THR A 1 98 ? 12.958 -10.001 36.475 1.00 19.11 97 THR D N 1
ATOM 745 C CA . THR A 1 98 ? 13.014 -11.322 35.867 1.00 17.85 97 THR D CA 1
ATOM 746 C C . THR A 1 98 ? 11.593 -11.831 35.723 1.00 16.61 97 THR D C 1
ATOM 747 O O . THR A 1 98 ? 10.756 -11.564 36.579 1.00 17.26 97 THR D O 1
ATOM 751 N N . PHE A 1 99 ? 11.357 -12.579 34.650 1.00 15.12 98 PHE D N 1
ATOM 752 C CA . PHE A 1 99 ? 10.040 -13.075 34.263 1.00 19.80 98 PHE D CA 1
ATOM 753 C C . PHE A 1 99 ? 9.972 -14.581 34.431 1.00 18.18 98 PHE D C 1
ATOM 754 O O . PHE A 1 99 ? 10.982 -15.280 34.293 1.00 16.75 98 PHE D O 1
ATOM 762 N N . GLY A 1 100 ? 8.778 -15.091 34.723 1.00 19.56 99 GLY D N 1
ATOM 763 C CA . GLY A 1 100 ? 8.549 -16.517 34.594 1.00 17.19 99 GLY D CA 1
ATOM 764 C C . GLY A 1 100 ? 8.508 -16.898 33.124 1.00 16.44 99 GLY D C 1
ATOM 765 O O . GLY A 1 100 ? 8.552 -16.046 32.238 1.00 20.21 99 GLY D O 1
ATOM 766 N N . GLN A 1 101 ? 8.478 -18.204 32.847 1.00 16.28 100 GLN D N 1
ATOM 767 C CA . GLN A 1 101 ? 8.539 -18.664 31.463 1.00 23.06 100 GLN D CA 1
ATOM 768 C C . GLN A 1 101 ? 7.174 -18.732 30.796 1.00 24.84 100 GLN D C 1
ATOM 769 O O . GLN A 1 101 ? 7.080 -19.065 29.604 1.00 20.54 100 GLN D O 1
ATOM 775 N N . GLY A 1 102 ? 6.132 -18.385 31.516 1.00 19.11 101 GLY D N 1
ATOM 776 C CA . GLY A 1 102 ? 4.818 -18.262 30.925 1.00 20.14 101 GLY D CA 1
ATOM 777 C C . GLY A 1 102 ? 3.946 -19.472 31.200 1.00 16.68 101 GLY D C 1
ATOM 778 O O . GLY A 1 102 ? 4.419 -20.597 31.353 1.00 18.53 101 GLY D O 1
ATOM 779 N N . THR A 1 103 ? 2.644 -19.232 31.286 1.00 15.63 102 THR D N 1
ATOM 780 C CA . THR A 1 103 ? 1.637 -20.289 31.246 1.00 16.47 102 THR D CA 1
ATOM 781 C C . THR A 1 103 ? 0.721 -20.016 30.062 1.00 18.78 102 THR D C 1
ATOM 782 O O . THR A 1 103 ? 0.108 -18.947 29.993 1.00 19.55 102 THR D O 1
ATOM 786 N N . LYS A 1 104 ? 0.638 -20.954 29.126 1.00 15.88 103 LYS D N 1
ATOM 787 C CA . LYS A 1 104 ? -0.244 -20.801 27.984 1.00 18.31 103 LYS D CA 1
ATOM 788 C C . LYS A 1 104 ? -1.624 -21.359 28.321 1.00 16.53 103 LYS D C 1
ATOM 789 O O . LYS A 1 104 ? -1.750 -22.503 28.763 1.00 17.35 103 LYS D O 1
ATOM 795 N N . VAL A 1 105 ? -2.640 -20.535 28.159 1.00 16.40 104 VAL D N 1
ATOM 796 C CA . VAL A 1 105 ? -4.036 -20.956 28.319 1.00 15.73 104 VAL D CA 1
ATOM 797 C C . VAL A 1 105 ? -4.579 -21.213 26.920 1.00 14.77 104 VAL D C 1
ATOM 798 O O . VAL A 1 105 ? -4.744 -20.277 26.126 1.00 16.65 104 VAL D O 1
ATOM 802 N N . GLU A 1 106 ? -4.833 -22.479 26.602 1.00 15.37 105 GLU D N 1
ATOM 803 C CA . GLU A 1 106 ? -5.261 -22.886 25.272 1.00 13.28 105 GLU D CA 1
ATOM 804 C C . GLU A 1 106 ? -6.711 -23.338 25.358 1.00 15.95 105 GLU D C 1
ATOM 805 O O . GLU A 1 106 ? -7.242 -23.564 26.441 1.00 19.31 105 GLU D O 1
ATOM 811 N N . ILE A 1 107 ? -7.322 -23.503 24.204 1.00 15.14 106 ILE D N 1
ATOM 812 C CA . ILE A 1 107 ? -8.740 -23.862 24.132 1.00 17.35 106 ILE D CA 1
ATOM 813 C C . ILE A 1 107 ? -8.877 -25.365 24.262 1.00 18.72 106 ILE D C 1
ATOM 814 O O . ILE A 1 107 ? -8.266 -26.122 23.500 1.00 20.76 106 ILE D O 1
ATOM 819 N N . LYS A 1 108 ? -9.730 -25.805 25.182 1.00 19.78 107 LYS D N 1
ATOM 820 C CA . LYS A 1 108 ? -10.063 -27.219 25.271 1.00 19.94 107 LYS D CA 1
ATOM 821 C C . LYS A 1 108 ? -11.104 -27.597 24.214 1.00 21.93 107 LYS D C 1
ATOM 822 O O . LYS A 1 108 ? -12.006 -26.813 23.884 1.00 21.75 107 LYS D O 1
ATOM 828 N N . ARG A 1 109 ? -10.965 -28.803 23.679 1.00 18.84 108 ARG D N 1
ATOM 829 C CA . ARG A 1 109 ? -11.918 -29.382 22.749 1.00 22.17 108 ARG D CA 1
ATOM 830 C C . ARG A 1 109 ? -11.797 -30.893 22.873 1.00 22.49 108 ARG D C 1
ATOM 831 O O . ARG A 1 109 ? -10.952 -31.394 23.619 1.00 19.48 108 ARG D O 1
ATOM 839 N N . THR A 1 110 ? -12.666 -31.625 22.168 1.00 21.38 109 THR D N 1
ATOM 840 C CA . THR A 1 110 ? -12.601 -33.077 22.192 1.00 21.66 109 THR D CA 1
ATOM 841 C C . THR A 1 110 ? -11.332 -33.589 21.492 1.00 19.80 109 THR D C 1
ATOM 842 O O . THR A 1 110 ? -10.755 -32.939 20.614 1.00 21.18 109 THR D O 1
ATOM 846 N N . VAL A 1 111 ? -10.934 -34.799 21.875 1.00 21.53 110 VAL D N 1
ATOM 847 C CA . VAL A 1 111 ? -9.757 -35.408 21.270 1.00 22.06 110 VAL D CA 1
ATOM 848 C C . VAL A 1 111 ? -9.946 -35.466 19.754 1.00 25.47 110 VAL D C 1
ATOM 849 O O . VAL A 1 111 ? -11.058 -35.694 19.251 1.00 24.58 110 VAL D O 1
ATOM 853 N N . ALA A 1 112 ? -8.857 -35.217 19.023 1.00 21.91 111 ALA D N 1
ATOM 854 C CA . ALA A 1 112 ? -8.841 -35.330 17.562 1.00 19.45 111 ALA D CA 1
ATOM 855 C C . ALA A 1 112 ? -7.541 -36.005 17.168 1.00 22.18 111 ALA D C 1
ATOM 856 O O . ALA A 1 112 ? -6.458 -35.441 17.372 1.00 20.27 111 ALA D O 1
ATOM 858 N N . ALA A 1 113 ? -7.643 -37.201 16.607 1.00 22.25 112 ALA D N 1
ATOM 859 C CA . ALA A 1 113 ? -6.446 -37.895 16.144 1.00 23.37 112 ALA D CA 1
ATOM 860 C C . ALA A 1 113 ? -5.912 -37.223 14.877 1.00 24.51 112 ALA D C 1
ATOM 861 O O . ALA A 1 113 ? -6.691 -36.726 14.056 1.00 24.86 112 ALA D O 1
ATOM 863 N N . PRO A 1 114 ? -4.591 -37.144 14.713 1.00 25.14 113 PRO D N 1
ATOM 864 C CA . PRO A 1 114 ? -4.045 -36.549 13.489 1.00 24.88 113 PRO D CA 1
ATOM 865 C C . PRO A 1 114 ? -4.316 -37.414 12.259 1.00 30.48 113 PRO D C 1
ATOM 866 O O . PRO A 1 114 ? -4.279 -38.645 12.319 1.00 27.08 113 PRO D O 1
ATOM 870 N N . SER A 1 115 ? -4.566 -36.752 11.130 1.00 28.09 114 SER D N 1
ATOM 871 C CA . SER A 1 115 ? -4.330 -37.368 9.826 1.00 26.93 114 SER D CA 1
ATOM 872 C C . SER A 1 115 ? -2.827 -37.320 9.561 1.00 27.94 114 SER D C 1
ATOM 873 O O . SER A 1 115 ? -2.195 -36.282 9.763 1.00 27.88 114 SER D O 1
ATOM 876 N N . VAL A 1 116 ? -2.239 -38.433 9.139 1.00 28.26 115 VAL D N 1
ATOM 877 C CA . VAL A 1 116 ? -0.791 -38.508 8.954 1.00 25.07 115 VAL D CA 1
ATOM 878 C C . VAL A 1 116 ? -0.509 -38.729 7.476 1.00 28.12 115 VAL D C 1
ATOM 879 O O . VAL A 1 116 ? -1.091 -39.624 6.855 1.00 28.23 115 VAL D O 1
ATOM 883 N N . PHE A 1 117 ? 0.355 -37.889 6.914 1.00 31.98 116 PHE D N 1
ATOM 884 C CA . PHE A 1 117 ? 0.788 -37.996 5.529 1.00 32.41 116 PHE D CA 1
ATOM 885 C C . PHE A 1 117 ? 2.310 -37.975 5.477 1.00 34.78 116 PHE D C 1
ATOM 886 O O . PHE A 1 117 ? 2.970 -37.369 6.327 1.00 32.04 116 PHE D O 1
ATOM 894 N N . ILE A 1 118 ? 2.865 -38.653 4.475 1.00 31.73 117 ILE D N 1
ATOM 895 C CA . ILE A 1 118 ? 4.304 -38.696 4.266 1.00 30.61 117 ILE D CA 1
ATOM 896 C C . ILE A 1 118 ? 4.583 -38.285 2.824 1.00 34.42 117 ILE D C 1
ATOM 897 O O . ILE A 1 118 ? 3.830 -38.639 1.908 1.00 26.88 117 ILE D O 1
ATOM 902 N N . PHE A 1 119 ? 5.620 -37.468 2.631 1.00 30.13 118 PHE D N 1
ATOM 903 C CA . PHE A 1 119 ? 5.980 -36.969 1.305 1.00 32.26 118 PHE D CA 1
ATOM 904 C C . PHE A 1 119 ? 7.435 -37.306 1.010 1.00 28.11 118 PHE D C 1
ATOM 905 O O . PHE A 1 119 ? 8.328 -36.872 1.757 1.00 29.45 118 PHE D O 1
ATOM 913 N N . PRO A 1 120 ? 7.728 -38.066 -0.038 1.00 29.25 119 PRO D N 1
ATOM 914 C CA . PRO A 1 120 ? 9.121 -38.357 -0.370 1.00 31.60 119 PRO D CA 1
ATOM 915 C C . PRO A 1 120 ? 9.798 -37.129 -0.942 1.00 30.89 119 PRO D C 1
ATOM 916 O O . PRO A 1 120 ? 9.124 -36.167 -1.341 1.00 32.28 119 PRO D O 1
ATOM 920 N N . PRO A 1 121 ? 11.129 -37.139 -0.996 1.00 33.25 120 PRO D N 1
ATOM 921 C CA . PRO A 1 121 ? 11.854 -36.045 -1.645 1.00 37.60 120 PRO D CA 1
ATOM 922 C C . PRO A 1 121 ? 11.375 -35.882 -3.074 1.00 36.11 120 PRO D C 1
ATOM 923 O O . PRO A 1 121 ? 11.045 -36.858 -3.753 1.00 35.77 120 PRO D O 1
ATOM 927 N N . SER A 1 122 ? 11.284 -34.635 -3.513 1.00 31.01 121 SER D N 1
ATOM 928 C CA . SER A 1 122 ? 10.929 -34.377 -4.896 1.00 36.51 121 SER D CA 1
ATOM 929 C C . SER A 1 122 ? 12.140 -34.622 -5.785 1.00 34.17 121 SER D C 1
ATOM 930 O O . SER A 1 122 ? 13.288 -34.454 -5.368 1.00 35.30 121 SER D O 1
ATOM 933 N N . ASP A 1 123 ? 11.870 -35.030 -7.024 1.00 39.18 122 ASP D N 1
ATOM 934 C CA . ASP A 1 123 ? 12.952 -35.253 -7.978 1.00 47.99 122 ASP D CA 1
ATOM 935 C C . ASP A 1 123 ? 13.778 -33.990 -8.194 1.00 40.43 122 ASP D C 1
ATOM 936 O O . ASP A 1 123 ? 15.006 -34.062 -8.301 1.00 42.33 122 ASP D O 1
ATOM 941 N N . GLU A 1 124 ? 13.126 -32.821 -8.226 1.00 43.33 123 GLU D N 1
ATOM 942 C CA . GLU A 1 124 ? 13.858 -31.566 -8.387 1.00 44.66 123 GLU D CA 1
ATOM 943 C C . GLU A 1 124 ? 14.857 -31.344 -7.256 1.00 43.55 123 GLU D C 1
ATOM 944 O O . GLU A 1 124 ? 15.997 -30.935 -7.501 1.00 49.59 123 GLU D O 1
ATOM 950 N N . GLN A 1 125 ? 14.458 -31.605 -6.008 1.00 42.16 124 GLN D N 1
ATOM 951 C CA . GLN A 1 125 ? 15.391 -31.419 -4.895 1.00 39.42 124 GLN D CA 1
ATOM 952 C C . GLN A 1 125 ? 16.508 -32.448 -4.918 1.00 37.43 124 GLN D C 1
ATOM 953 O O . GLN A 1 125 ? 17.639 -32.153 -4.508 1.00 36.57 124 GLN D O 1
ATOM 959 N N . LEU A 1 126 ? 16.198 -33.677 -5.340 1.00 34.60 125 LEU D N 1
ATOM 960 C CA . LEU A 1 126 ? 17.221 -34.718 -5.371 1.00 39.68 125 LEU D CA 1
ATOM 961 C C . LEU A 1 126 ? 18.379 -34.339 -6.279 1.00 40.01 125 LEU D C 1
ATOM 962 O O . LEU A 1 126 ? 19.545 -34.538 -5.919 1.00 46.77 125 LEU D O 1
ATOM 967 N N . LYS A 1 127 ? 18.081 -33.774 -7.450 1.00 40.22 126 LYS D N 1
ATOM 968 C CA . LYS A 1 127 ? 19.143 -33.371 -8.369 1.00 46.48 126 LYS D CA 1
ATOM 969 C C . LYS A 1 127 ? 20.111 -32.396 -7.720 1.00 47.73 126 LYS D C 1
ATOM 970 O O . LYS A 1 127 ? 21.275 -32.322 -8.126 1.00 54.62 126 LYS D O 1
ATOM 976 N N . SER A 1 128 ? 19.656 -31.646 -6.715 1.00 46.87 127 SER D N 1
ATOM 977 C CA . SER A 1 128 ? 20.483 -30.679 -6.008 1.00 38.20 127 SER D CA 1
ATOM 978 C C . SER A 1 128 ? 21.323 -31.297 -4.896 1.00 41.08 127 SER D C 1
ATOM 979 O O . SER A 1 128 ? 22.087 -30.573 -4.241 1.00 46.78 127 SER D O 1
ATOM 982 N N . GLY A 1 129 ? 21.208 -32.599 -4.655 1.00 39.59 128 GLY D N 1
ATOM 983 C CA . GLY A 1 129 ? 22.077 -33.269 -3.714 1.00 38.37 128 GLY D CA 1
ATOM 984 C C . GLY A 1 129 ? 21.542 -33.432 -2.307 1.00 38.88 128 GLY D C 1
ATOM 985 O O . GLY A 1 129 ? 22.262 -33.961 -1.450 1.00 32.13 128 GLY D O 1
ATOM 986 N N . THR A 1 130 ? 20.313 -33.001 -2.030 1.00 44.93 129 THR D N 1
ATOM 987 C CA . THR A 1 130 ? 19.734 -33.174 -0.703 1.00 40.70 129 THR D CA 1
ATOM 988 C C . THR A 1 130 ? 18.331 -33.758 -0.805 1.00 38.00 129 THR D C 1
ATOM 989 O O . THR A 1 130 ? 17.613 -33.544 -1.786 1.00 32.90 129 THR D O 1
ATOM 993 N N . ALA A 1 131 ? 17.955 -34.508 0.229 1.00 36.58 130 ALA D N 1
ATOM 994 C CA . ALA A 1 131 ? 16.659 -35.170 0.311 1.00 33.32 130 ALA D CA 1
ATOM 995 C C . ALA A 1 131 ? 15.933 -34.684 1.559 1.00 28.89 130 ALA D C 1
ATOM 996 O O . ALA A 1 131 ? 16.421 -34.884 2.678 1.00 30.26 130 ALA D O 1
ATOM 998 N N . SER A 1 132 ? 14.784 -34.040 1.366 1.00 30.95 131 SER D N 1
ATOM 999 C CA . SER A 1 132 ? 13.887 -33.682 2.462 1.00 25.96 131 SER D CA 1
ATOM 1000 C C . SER A 1 132 ? 12.674 -34.601 2.429 1.00 26.60 131 SER D C 1
ATOM 1001 O O . SER A 1 132 ? 11.972 -34.679 1.414 1.00 28.50 131 SER D O 1
ATOM 1004 N N . VAL A 1 133 ? 12.433 -35.284 3.540 1.00 27.26 132 VAL D N 1
ATOM 1005 C CA . VAL A 1 133 ? 11.277 -36.149 3.722 1.00 24.12 132 VAL D CA 1
ATOM 1006 C C . VAL A 1 133 ? 10.402 -35.517 4.793 1.00 24.16 132 VAL D C 1
ATOM 1007 O O . VAL A 1 133 ? 10.882 -35.224 5.893 1.00 26.53 132 VAL D O 1
ATOM 1011 N N . VAL A 1 134 ? 9.136 -35.297 4.483 1.00 28.66 133 VAL D N 1
ATOM 1012 C CA . VAL A 1 134 ? 8.270 -34.548 5.385 1.00 31.84 133 VAL D CA 1
ATOM 1013 C C . VAL A 1 134 ? 7.100 -35.422 5.808 1.00 27.38 133 VAL D C 1
ATOM 1014 O O . VAL A 1 134 ? 6.470 -36.094 4.983 1.00 27.58 133 VAL D O 1
ATOM 1018 N N . CYS A 1 135 ? 6.849 -35.425 7.108 1.00 24.17 134 CYS D N 1
ATOM 1019 C CA . CYS A 1 135 ? 5.699 -36.053 7.721 1.00 24.01 134 CYS D CA 1
ATOM 1020 C C . CYS A 1 135 ? 4.766 -34.956 8.213 1.00 25.30 134 CYS D C 1
ATOM 1021 O O . CYS A 1 135 ? 5.203 -34.036 8.911 1.00 27.46 134 CYS D O 1
ATOM 1024 N N . LEU A 1 136 ? 3.486 -35.061 7.859 1.00 27.68 135 LEU D N 1
ATOM 1025 C CA . LEU A 1 136 ? 2.481 -34.067 8.202 1.00 24.14 135 LEU D CA 1
ATOM 1026 C C . LEU A 1 136 ? 1.450 -34.686 9.134 1.00 29.43 135 LEU D C 1
ATOM 1027 O O . LEU A 1 136 ? 0.865 -35.721 8.808 1.00 27.65 135 LEU D O 1
ATOM 1032 N N . LEU A 1 137 ? 1.222 -34.050 10.286 1.00 23.10 136 LEU D N 1
ATOM 1033 C CA . LEU A 1 137 ? 0.153 -34.427 11.209 1.00 24.64 136 LEU D CA 1
ATOM 1034 C C . LEU A 1 137 ? -0.871 -33.312 11.136 1.00 23.56 136 LEU D C 1
ATOM 1035 O O . LEU A 1 137 ? -0.555 -32.169 11.467 1.00 24.94 136 LEU D O 1
ATOM 1040 N N . ASN A 1 138 ? -2.076 -33.628 10.678 1.00 23.65 137 ASN D N 1
ATOM 1041 C CA . ASN A 1 138 ? -3.048 -32.598 10.344 1.00 25.76 137 ASN D CA 1
ATOM 1042 C C . ASN A 1 138 ? -4.209 -32.609 11.328 1.00 27.66 137 ASN D C 1
ATOM 1043 O O . ASN A 1 138 ? -4.776 -33.669 11.613 1.00 27.90 137 ASN D O 1
ATOM 1048 N N . ASN A 1 139 ? -4.507 -31.431 11.884 1.00 30.81 138 ASN D N 1
ATOM 1049 C CA . ASN A 1 139 ? -5.764 -31.158 12.585 1.00 27.42 138 ASN D CA 1
ATOM 1050 C C . ASN A 1 139 ? -5.963 -32.093 13.782 1.00 24.35 138 ASN D C 1
ATOM 1051 O O . ASN A 1 139 ? -6.949 -32.835 13.870 1.00 27.39 138 ASN D O 1
ATOM 1056 N N . PHE A 1 140 ? -5.030 -32.041 14.726 1.00 21.79 139 PHE D N 1
ATOM 1057 C CA . PHE A 1 140 ? -5.138 -32.914 15.890 1.00 18.39 139 PHE D CA 1
ATOM 1058 C C . PHE A 1 140 ? -5.251 -32.123 17.194 1.00 22.51 139 PHE D C 1
ATOM 1059 O O . PHE A 1 140 ? -4.956 -30.919 17.271 1.00 21.35 139 PHE D O 1
ATOM 1067 N N . TYR A 1 141 ? -5.683 -32.829 18.221 1.00 18.73 140 TYR D N 1
ATOM 1068 C CA . TYR A 1 141 ? -5.851 -32.247 19.538 1.00 17.34 140 TYR D CA 1
ATOM 1069 C C . TYR A 1 141 ? -5.849 -33.377 20.553 1.00 19.91 140 TYR D C 1
ATOM 1070 O O . TYR A 1 141 ? -6.561 -34.366 20.367 1.00 23.45 140 TYR D O 1
ATOM 1079 N N . PRO A 1 142 ? -5.074 -33.267 21.636 1.00 21.91 141 PRO D N 1
ATOM 1080 C CA . PRO A 1 142 ? -4.257 -32.118 22.024 1.00 16.86 141 PRO D CA 1
ATOM 1081 C C . PRO A 1 142 ? -2.916 -32.053 21.301 1.00 22.18 141 PRO D C 1
ATOM 1082 O O . PRO A 1 142 ? -2.569 -32.877 20.454 1.00 20.86 141 PRO D O 1
ATOM 1086 N N . ARG A 1 143 ? -2.143 -31.031 21.644 1.00 20.47 142 ARG D N 1
ATOM 1087 C CA . ARG A 1 143 ? -0.915 -30.748 20.906 1.00 23.68 142 ARG D CA 1
ATOM 1088 C C . ARG A 1 143 ? 0.171 -31.799 21.143 1.00 22.42 142 ARG D C 1
ATOM 1089 O O . ARG A 1 143 ? 1.044 -31.979 20.287 1.00 27.43 142 ARG D O 1
ATOM 1097 N N . GLU A 1 144 ? 0.142 -32.485 22.281 1.00 23.17 143 GLU D N 1
ATOM 1098 C CA . GLU A 1 144 ? 1.143 -33.501 22.595 1.00 30.48 143 GLU D CA 1
ATOM 1099 C C . GLU A 1 144 ? 1.153 -34.624 21.564 1.00 29.08 143 GLU D C 1
ATOM 1100 O O . GLU A 1 144 ? 0.156 -35.330 21.390 1.00 26.13 143 GLU D O 1
ATOM 1106 N N . ALA A 1 145 ? 2.301 -34.822 20.914 1.00 29.69 144 ALA D N 1
ATOM 1107 C CA . ALA A 1 145 ? 2.417 -35.857 19.895 1.00 26.90 144 ALA D CA 1
ATOM 1108 C C . ALA A 1 145 ? 3.875 -36.273 19.805 1.00 25.07 144 ALA D C 1
ATOM 1109 O O . ALA A 1 145 ? 4.773 -35.453 19.994 1.00 26.18 144 ALA D O 1
ATOM 1111 N N . LYS A 1 146 ? 4.106 -37.554 19.550 1.00 26.34 145 LYS D N 1
ATOM 1112 C CA . LYS A 1 146 ? 5.462 -38.059 19.356 1.00 28.07 145 LYS D CA 1
ATOM 1113 C C . LYS A 1 146 ? 5.593 -38.535 17.913 1.00 29.94 145 LYS D C 1
ATOM 1114 O O . LYS A 1 146 ? 4.758 -39.304 17.436 1.00 26.53 145 LYS D O 1
ATOM 1120 N N . VAL A 1 147 ? 6.600 -38.029 17.199 1.00 26.51 146 VAL D N 1
ATOM 1121 C CA . VAL A 1 147 ? 6.796 -38.360 15.792 1.00 25.84 146 VAL D CA 1
ATOM 1122 C C . VAL A 1 147 ? 8.217 -38.876 15.638 1.00 31.70 146 VAL D C 1
ATOM 1123 O O . VAL A 1 147 ? 9.170 -38.132 15.881 1.00 31.08 146 VAL D O 1
ATOM 1127 N N . GLN A 1 148 ? 8.359 -40.138 15.236 1.00 27.30 147 GLN D N 1
ATOM 1128 C CA . GLN A 1 148 ? 9.667 -40.779 15.123 1.00 29.17 147 GLN D CA 1
ATOM 1129 C C . GLN A 1 148 ? 9.942 -41.171 13.682 1.00 29.82 147 GLN D C 1
ATOM 1130 O O . GLN A 1 148 ? 9.092 -41.779 13.024 1.00 25.54 147 GLN D O 1
ATOM 1136 N N . TRP A 1 149 ? 11.142 -40.844 13.214 1.00 26.79 148 TRP D N 1
ATOM 1137 C CA . TRP A 1 149 ? 11.606 -41.228 11.892 1.00 28.09 148 TRP D CA 1
ATOM 1138 C C . TRP A 1 149 ? 12.323 -42.570 11.972 1.00 31.52 148 TRP D C 1
ATOM 1139 O O . TRP A 1 149 ? 13.204 -42.761 12.820 1.00 31.19 148 TRP D O 1
ATOM 1150 N N . LYS A 1 150 ? 11.941 -43.487 11.092 1.00 29.93 149 LYS D N 1
ATOM 1151 C CA . LYS A 1 150 ? 12.599 -44.774 10.953 1.00 36.57 149 LYS D CA 1
ATOM 1152 C C . LYS A 1 150 ? 13.056 -44.899 9.512 1.00 38.19 149 LYS D C 1
ATOM 1153 O O . LYS A 1 150 ? 12.294 -44.598 8.586 1.00 35.94 149 LYS D O 1
ATOM 1159 N N . VAL A 1 151 ? 14.305 -45.303 9.331 1.00 39.26 150 VAL D N 1
ATOM 1160 C CA . VAL A 1 151 ? 14.869 -45.519 8.011 1.00 44.04 150 VAL D CA 1
ATOM 1161 C C . VAL A 1 151 ? 15.378 -46.955 7.992 1.00 39.62 150 VAL D C 1
ATOM 1162 O O . VAL A 1 151 ? 16.296 -47.305 8.750 1.00 33.80 150 VAL D O 1
ATOM 1166 N N . ASP A 1 152 ? 14.762 -47.793 7.157 1.00 44.34 151 ASP D N 1
ATOM 1167 C CA . ASP A 1 152 ? 15.005 -49.241 7.175 1.00 47.65 151 ASP D CA 1
ATOM 1168 C C . ASP A 1 152 ? 15.002 -49.769 8.615 1.00 45.32 151 ASP D C 1
ATOM 1169 O O . ASP A 1 152 ? 15.915 -50.471 9.053 1.00 42.81 151 ASP D O 1
ATOM 1174 N N . ASN A 1 153 ? 13.960 -49.379 9.364 1.00 36.86 152 ASN D N 1
ATOM 1175 C CA . ASN A 1 153 ? 13.708 -49.746 10.758 1.00 44.23 152 ASN D CA 1
ATOM 1176 C C . ASN A 1 153 ? 14.708 -49.154 11.742 1.00 47.48 152 ASN D C 1
ATOM 1177 O O . ASN A 1 153 ? 14.716 -49.551 12.917 1.00 50.58 152 ASN D O 1
ATOM 1182 N N . ALA A 1 154 ? 15.533 -48.203 11.317 1.00 43.88 153 ALA D N 1
ATOM 1183 C CA . ALA A 1 154 ? 16.504 -47.558 12.194 1.00 44.98 153 ALA D CA 1
ATOM 1184 C C . ALA A 1 154 ? 15.946 -46.221 12.675 1.00 40.61 153 ALA D C 1
ATOM 1185 O O . ALA A 1 154 ? 15.704 -45.322 11.865 1.00 34.81 153 ALA D O 1
ATOM 1187 N N . LEU A 1 155 ? 15.742 -46.101 13.988 1.00 41.70 154 LEU D N 1
ATOM 1188 C CA . LEU A 1 155 ? 15.309 -44.839 14.575 1.00 40.12 154 LEU D CA 1
ATOM 1189 C C . LEU A 1 155 ? 16.322 -43.737 14.287 1.00 39.92 154 LEU D C 1
ATOM 1190 O O . LEU A 1 155 ? 17.528 -43.918 14.468 1.00 44.58 154 LEU D O 1
ATOM 1195 N N . GLN A 1 156 ? 15.831 -42.592 13.830 1.00 38.15 155 GLN D N 1
ATOM 1196 C CA . GLN A 1 156 ? 16.688 -41.461 13.509 1.00 37.84 155 GLN D CA 1
ATOM 1197 C C . GLN A 1 156 ? 16.738 -40.487 14.677 1.00 41.78 155 GLN D C 1
ATOM 1198 O O . GLN A 1 156 ? 15.771 -40.342 15.429 1.00 45.75 155 GLN D O 1
ATOM 1204 N N . SER A 1 157 ? 17.878 -39.815 14.821 1.00 37.61 156 SER D N 1
ATOM 1205 C CA . SER A 1 157 ? 18.010 -38.749 15.803 1.00 40.39 156 SER D CA 1
ATOM 1206 C C . SER A 1 157 ? 18.925 -37.671 15.236 1.00 36.15 156 SER D C 1
ATOM 1207 O O . SER A 1 157 ? 19.901 -37.986 14.557 1.00 36.95 156 SER D O 1
ATOM 1210 N N . GLY A 1 158 ? 18.597 -36.403 15.515 1.00 37.61 157 GLY D N 1
ATOM 1211 C CA . GLY A 1 158 ? 19.450 -35.271 15.187 1.00 29.01 157 GLY D CA 1
ATOM 1212 C C . GLY A 1 158 ? 19.356 -34.759 13.765 1.00 30.99 157 GLY D C 1
ATOM 1213 O O . GLY A 1 158 ? 19.949 -33.713 13.450 1.00 36.97 157 GLY D O 1
ATOM 1214 N N . ASN A 1 159 ? 18.632 -35.442 12.898 1.00 28.16 158 ASN D N 1
ATOM 1215 C CA . ASN A 1 159 ? 18.509 -35.066 11.500 1.00 29.45 158 ASN D CA 1
ATOM 1216 C C . ASN A 1 159 ? 17.079 -34.689 11.121 1.00 27.48 158 ASN D C 1
ATOM 1217 O O . ASN A 1 159 ? 16.698 -34.798 9.953 1.00 27.31 158 ASN D O 1
ATOM 1222 N N . SER A 1 160 ? 16.277 -34.223 12.082 1.00 27.40 159 SER D N 1
ATOM 1223 C CA . SER A 1 160 ? 14.925 -33.782 11.754 1.00 25.64 159 SER D CA 1
ATOM 1224 C C . SER A 1 160 ? 14.572 -32.549 12.565 1.00 26.15 159 SER D C 1
ATOM 1225 O O . SER A 1 160 ? 15.133 -32.298 13.631 1.00 27.78 159 SER D O 1
ATOM 1228 N N . GLN A 1 161 ? 13.604 -31.793 12.053 1.00 26.93 160 GLN D N 1
ATOM 1229 C CA . GLN A 1 161 ? 13.107 -30.612 12.747 1.00 25.80 160 GLN D CA 1
ATOM 1230 C C . GLN A 1 161 ? 11.595 -30.591 12.627 1.00 21.77 160 GLN D C 1
ATOM 1231 O O . GLN A 1 161 ? 11.046 -30.990 11.600 1.00 24.81 160 GLN D O 1
ATOM 1237 N N . GLU A 1 162 ? 10.929 -30.080 13.661 1.00 26.78 161 GLU D N 1
ATOM 1238 C CA . GLU A 1 162 ? 9.472 -29.981 13.659 1.00 25.01 161 GLU D CA 1
ATOM 1239 C C . GLU A 1 162 ? 9.012 -28.529 13.650 1.00 21.76 161 GLU D C 1
ATOM 1240 O O . GLU A 1 162 ? 9.712 -27.627 14.115 1.00 25.93 161 GLU D O 1
ATOM 1246 N N . SER A 1 163 ? 7.810 -28.317 13.131 1.00 25.66 162 SER D N 1
ATOM 1247 C CA . SER A 1 163 ? 7.126 -27.033 13.203 1.00 25.68 162 SER D CA 1
ATOM 1248 C C . SER A 1 163 ? 5.674 -27.301 13.562 1.00 22.61 162 SER D C 1
ATOM 1249 O O . SER A 1 163 ? 5.079 -28.243 13.048 1.00 21.43 162 SER D O 1
ATOM 1252 N N . VAL A 1 164 ? 5.109 -26.474 14.440 1.00 21.56 163 VAL D N 1
ATOM 1253 C CA . VAL A 1 164 ? 3.723 -26.629 14.890 1.00 24.77 163 VAL D CA 1
ATOM 1254 C C . VAL A 1 164 ? 2.978 -25.322 14.637 1.00 24.63 163 VAL D C 1
ATOM 1255 O O . VAL A 1 164 ? 3.531 -24.241 14.854 1.00 23.95 163 VAL D O 1
ATOM 1259 N N . THR A 1 165 ? 1.738 -25.419 14.166 1.00 20.90 164 THR D N 1
ATOM 1260 C CA . THR A 1 165 ? 0.904 -24.231 14.045 1.00 23.87 164 THR D CA 1
ATOM 1261 C C . THR A 1 165 ? 0.353 -23.813 15.404 1.00 26.93 164 THR D C 1
ATOM 1262 O O . THR A 1 165 ? 0.330 -24.581 16.363 1.00 26.19 164 THR D O 1
ATOM 1266 N N . GLU A 1 166 ? -0.124 -22.577 15.459 1.00 26.87 165 GLU D N 1
ATOM 1267 C CA . GLU A 1 166 ? -0.900 -22.140 16.598 1.00 30.16 165 GLU D CA 1
ATOM 1268 C C . GLU A 1 166 ? -2.284 -22.779 16.521 1.00 31.06 165 GLU D C 1
ATOM 1269 O O . GLU A 1 166 ? -2.730 -23.230 15.460 1.00 26.66 165 GLU D O 1
ATOM 1275 N N . GLN A 1 167 ? -2.961 -22.837 17.664 1.00 27.27 166 GLN D N 1
ATOM 1276 C CA . GLN A 1 167 ? -4.302 -23.405 17.677 1.00 19.55 166 GLN D CA 1
ATOM 1277 C C . GLN A 1 167 ? -5.194 -22.748 16.645 1.00 26.39 166 GLN D C 1
ATOM 1278 O O . GLN A 1 167 ? -5.331 -21.521 16.614 1.00 27.88 166 GLN D O 1
ATOM 1284 N N . ASP A 1 168 ? -5.847 -23.582 15.843 1.00 27.61 167 ASP D N 1
ATOM 1285 C CA . ASP A 1 168 ? -6.670 -23.092 14.751 1.00 29.81 167 ASP D CA 1
ATOM 1286 C C . ASP A 1 168 ? -7.881 -22.351 15.299 1.00 31.69 167 ASP D C 1
ATOM 1287 O O . ASP A 1 168 ? -8.520 -22.795 16.252 1.00 32.49 167 ASP D O 1
ATOM 1292 N N . SER A 1 169 ? -8.180 -21.195 14.704 1.00 37.47 168 SER D N 1
ATOM 1293 C CA . SER A 1 169 ? -9.247 -20.355 15.242 1.00 42.01 168 SER D CA 1
ATOM 1294 C C . SER A 1 169 ? -10.636 -20.948 15.008 1.00 39.69 168 SER D C 1
ATOM 1295 O O . SER A 1 169 ? -11.579 -20.582 15.719 1.00 49.34 168 SER D O 1
ATOM 1298 N N . LYS A 1 170 ? -10.787 -21.857 14.045 1.00 35.03 169 LYS D N 1
ATOM 1299 C CA . LYS A 1 170 ? -12.088 -22.460 13.787 1.00 35.01 169 LYS D CA 1
ATOM 1300 C C . LYS A 1 170 ? -12.302 -23.733 14.599 1.00 36.28 169 LYS D C 1
ATOM 1301 O O . LYS A 1 170 ? -13.290 -23.856 15.327 1.00 37.56 169 LYS D O 1
ATOM 1307 N N . ASP A 1 171 ? -11.389 -24.686 14.494 1.00 33.99 170 ASP D N 1
ATOM 1308 C CA . ASP A 1 171 ? -11.581 -25.994 15.098 1.00 31.30 170 ASP D CA 1
ATOM 1309 C C . ASP A 1 171 ? -10.665 -26.272 16.294 1.00 29.03 170 ASP D C 1
ATOM 1310 O O . ASP A 1 171 ? -10.739 -27.364 16.862 1.00 25.29 170 ASP D O 1
ATOM 1315 N N . SER A 1 172 ? -9.816 -25.316 16.694 1.00 24.46 171 SER D N 1
ATOM 1316 C CA . SER A 1 172 ? -9.015 -25.417 17.916 1.00 21.76 171 SER D CA 1
ATOM 1317 C C . SER A 1 172 ? -8.045 -26.607 17.875 1.00 24.13 171 SER D C 1
ATOM 1318 O O . SER A 1 172 ? -7.647 -27.158 18.915 1.00 20.36 171 SER D O 1
ATOM 1321 N N . THR A 1 173 ? -7.655 -27.015 16.676 1.00 21.11 172 THR D N 1
ATOM 1322 C CA . THR A 1 173 ? -6.686 -28.082 16.505 1.00 15.93 172 THR D CA 1
ATOM 1323 C C . THR A 1 173 ? -5.302 -27.510 16.185 1.00 20.04 172 THR D C 1
ATOM 1324 O O . THR A 1 173 ? -5.130 -26.326 15.882 1.00 21.20 172 THR D O 1
ATOM 1328 N N . TYR A 1 174 ? -4.323 -28.401 16.198 1.00 19.31 173 TYR D N 1
ATOM 1329 C CA . TYR A 1 174 ? -2.949 -28.105 15.818 1.00 17.86 173 TYR D CA 1
ATOM 1330 C C . TYR A 1 174 ? -2.590 -28.910 14.578 1.00 22.81 173 TYR D C 1
ATOM 1331 O O . TYR A 1 174 ? -3.214 -29.929 14.267 1.00 23.34 173 TYR D O 1
ATOM 1340 N N . SER A 1 175 ? -1.567 -28.446 13.868 1.00 21.78 174 SER D N 1
ATOM 1341 C CA . SER A 1 175 ? -0.962 -29.247 12.822 1.00 18.84 174 SER D CA 1
ATOM 1342 C C . SER A 1 175 ? 0.535 -29.175 13.026 1.00 20.99 174 SER D C 1
ATOM 1343 O O . SER A 1 175 ? 1.046 -28.195 13.568 1.00 19.98 174 SER D O 1
ATOM 1346 N N . LEU A 1 176 ? 1.226 -30.222 12.586 1.00 21.46 175 LEU D N 1
ATOM 1347 C CA . LEU A 1 176 ? 2.645 -30.364 12.860 1.00 19.88 175 LEU D CA 1
ATOM 1348 C C . LEU A 1 176 ? 3.326 -30.939 11.637 1.00 23.66 175 LEU D C 1
ATOM 1349 O O . LEU A 1 176 ? 2.788 -31.833 10.985 1.00 22.30 175 LEU D O 1
ATOM 1354 N N . SER A 1 177 ? 4.527 -30.440 11.349 1.00 24.66 176 SER D N 1
ATOM 1355 C CA . SER A 1 177 ? 5.374 -31.018 10.323 1.00 25.21 176 SER D CA 1
ATOM 1356 C C . SER A 1 177 ? 6.691 -31.441 10.942 1.00 28.37 176 SER D C 1
ATOM 1357 O O . SER A 1 177 ? 7.207 -30.788 11.853 1.00 23.38 176 SER D O 1
ATOM 1360 N N . SER A 1 178 ? 7.194 -32.571 10.475 1.00 23.02 177 SER D N 1
ATOM 1361 C CA . SER A 1 178 ? 8.509 -33.059 10.829 1.00 24.07 177 SER D CA 1
ATOM 1362 C C . SER A 1 178 ? 9.216 -33.288 9.507 1.00 25.03 177 SER D C 1
ATOM 1363 O O . SER A 1 178 ? 8.636 -33.862 8.583 1.00 25.44 177 SER D O 1
ATOM 1366 N N . THR A 1 179 ? 10.424 -32.760 9.386 1.00 26.12 178 THR D N 1
ATOM 1367 C CA . THR A 1 179 ? 11.171 -32.833 8.146 1.00 26.32 178 THR D CA 1
ATOM 1368 C C . THR A 1 179 ? 12.510 -33.488 8.447 1.00 23.26 178 THR D C 1
ATOM 1369 O O . THR A 1 179 ? 13.282 -32.983 9.262 1.00 24.29 178 THR D O 1
ATOM 1373 N N . LEU A 1 180 ? 12.751 -34.626 7.815 1.00 27.15 179 LEU D N 1
ATOM 1374 C CA . LEU A 1 180 ? 14.002 -35.366 7.906 1.00 22.31 179 LEU D CA 1
ATOM 1375 C C . LEU A 1 180 ? 14.902 -34.963 6.745 1.00 22.55 179 LEU D C 1
ATOM 1376 O O . LEU A 1 180 ? 14.480 -35.014 5.586 1.00 29.05 179 LEU D O 1
ATOM 1381 N N . THR A 1 181 ? 16.131 -34.553 7.046 1.00 34.25 180 THR D N 1
ATOM 1382 C CA . THR A 1 181 ? 17.012 -34.014 6.015 1.00 31.67 180 THR D CA 1
ATOM 1383 C C . THR A 1 181 ? 18.268 -34.864 5.910 1.00 31.70 180 THR D C 1
ATOM 1384 O O . THR A 1 181 ? 18.980 -35.063 6.901 1.00 29.30 180 THR D O 1
ATOM 1388 N N . LEU A 1 182 ? 18.529 -35.356 4.703 1.00 30.93 181 LEU D N 1
ATOM 1389 C CA . LEU A 1 182 ? 19.657 -36.224 4.412 1.00 31.39 181 LEU D CA 1
ATOM 1390 C C . LEU A 1 182 ? 20.299 -35.725 3.131 1.00 32.36 181 LEU D C 1
ATOM 1391 O O . LEU A 1 182 ? 19.634 -35.112 2.292 1.00 32.09 181 LEU D O 1
ATOM 1396 N N . SER A 1 183 ? 21.588 -36.028 2.962 1.00 29.04 182 SER D N 1
ATOM 1397 C CA . SER A 1 183 ? 22.191 -35.829 1.655 1.00 33.51 182 SER D CA 1
ATOM 1398 C C . SER A 1 183 ? 21.557 -36.776 0.643 1.00 33.33 182 SER D C 1
ATOM 1399 O O . SER A 1 183 ? 20.961 -37.794 0.996 1.00 31.49 182 SER D O 1
ATOM 1402 N N . LYS A 1 184 ? 21.719 -36.438 -0.636 1.00 35.86 183 LYS D N 1
ATOM 1403 C CA . LYS A 1 184 ? 21.301 -37.338 -1.705 1.00 36.79 183 LYS D CA 1
ATOM 1404 C C . LYS A 1 184 ? 21.926 -38.716 -1.537 1.00 34.92 183 LYS D C 1
ATOM 1405 O O . LYS A 1 184 ? 21.236 -39.735 -1.651 1.00 38.73 183 LYS D O 1
ATOM 1411 N N . ALA A 1 185 ? 23.219 -38.765 -1.202 1.00 35.32 184 ALA D N 1
ATOM 1412 C CA . ALA A 1 185 ? 23.918 -40.044 -1.093 1.00 39.64 184 ALA D CA 1
ATOM 1413 C C . ALA A 1 185 ? 23.350 -40.897 0.032 1.00 43.87 184 ALA D C 1
ATOM 1414 O O . ALA A 1 185 ? 23.127 -42.102 -0.139 1.00 44.80 184 ALA D O 1
ATOM 1416 N N . ASP A 1 186 ? 23.124 -40.295 1.202 1.00 34.63 185 ASP D N 1
ATOM 1417 C CA . ASP A 1 186 ? 22.576 -41.066 2.313 1.00 38.42 185 ASP D CA 1
ATOM 1418 C C . ASP A 1 186 ? 21.167 -41.553 2.013 1.00 36.73 185 ASP D C 1
ATOM 1419 O O . ASP A 1 186 ? 20.800 -42.666 2.403 1.00 43.68 185 ASP D O 1
ATOM 1424 N N . TYR A 1 187 ? 20.356 -40.732 1.342 1.00 34.27 186 TYR D N 1
ATOM 1425 C CA . TYR A 1 187 ? 18.997 -41.149 1.019 1.00 34.92 186 TYR D CA 1
ATOM 1426 C C . TYR A 1 187 ? 19.004 -42.451 0.225 1.00 39.33 186 TYR D C 1
ATOM 1427 O O . TYR A 1 187 ? 18.354 -43.432 0.610 1.00 33.33 186 TYR D O 1
ATOM 1436 N N . GLU A 1 188 ? 19.810 -42.507 -0.839 1.00 38.97 187 GLU D N 1
ATOM 1437 C CA . GLU A 1 188 ? 19.865 -43.652 -1.750 1.00 37.89 187 GLU D CA 1
ATOM 1438 C C . GLU A 1 188 ? 20.471 -44.902 -1.126 1.00 40.07 187 GLU D C 1
ATOM 1439 O O . GLU A 1 188 ? 20.446 -45.966 -1.754 1.00 46.21 187 GLU D O 1
ATOM 1445 N N . LYS A 1 189 ? 21.037 -44.797 0.070 1.00 44.60 188 LYS D N 1
ATOM 1446 C CA . LYS A 1 189 ? 21.594 -45.933 0.790 1.00 36.49 188 LYS D CA 1
ATOM 1447 C C . LYS A 1 189 ? 20.524 -46.843 1.387 1.00 44.74 188 LYS D C 1
ATOM 1448 O O . LYS A 1 189 ? 20.836 -47.981 1.760 1.00 41.09 188 LYS D O 1
ATOM 1454 N N . HIS A 1 190 ? 19.279 -46.370 1.514 1.00 40.36 189 HIS D N 1
ATOM 1455 C CA . HIS A 1 190 ? 18.234 -47.136 2.183 1.00 44.49 189 HIS D CA 1
ATOM 1456 C C . HIS A 1 190 ? 16.951 -47.123 1.361 1.00 36.88 189 HIS D C 1
ATOM 1457 O O . HIS A 1 190 ? 16.784 -46.312 0.443 1.00 38.33 189 HIS D O 1
ATOM 1464 N N . LYS A 1 191 ? 16.044 -48.044 1.701 1.00 36.02 190 LYS D N 1
ATOM 1465 C CA . LYS A 1 191 ? 14.826 -48.255 0.926 1.00 36.51 190 LYS D CA 1
ATOM 1466 C C . LYS A 1 191 ? 13.565 -47.773 1.628 1.00 35.44 190 LYS D C 1
ATOM 1467 O O . LYS A 1 191 ? 12.723 -47.112 1.008 1.00 36.09 190 LYS D O 1
ATOM 1473 N N . VAL A 1 192 ? 13.404 -48.103 2.902 1.00 35.91 191 VAL D N 1
ATOM 1474 C CA . VAL A 1 192 ? 12.152 -47.888 3.624 1.00 33.13 191 VAL D CA 1
ATOM 1475 C C . VAL A 1 192 ? 12.280 -46.623 4.464 1.00 27.85 191 VAL D C 1
ATOM 1476 O O . VAL A 1 192 ? 13.215 -46.492 5.265 1.00 34.72 191 VAL D O 1
ATOM 1480 N N . TYR A 1 193 ? 11.353 -45.687 4.274 1.00 28.48 192 TYR D N 1
ATOM 1481 C CA . TYR A 1 193 ? 11.293 -44.459 5.059 1.00 30.79 192 TYR D CA 1
ATOM 1482 C C . TYR A 1 193 ? 9.936 -44.401 5.742 1.00 26.29 192 TYR D C 1
ATOM 1483 O O . TYR A 1 193 ? 8.909 -44.417 5.069 1.00 25.58 192 TYR D O 1
ATOM 1492 N N . ALA A 1 194 ? 9.930 -44.300 7.065 1.00 29.79 193 ALA D N 1
ATOM 1493 C CA . ALA A 1 194 ? 8.671 -44.327 7.797 1.00 22.90 193 ALA D CA 1
ATOM 1494 C C . ALA A 1 194 ? 8.604 -43.180 8.789 1.00 25.04 193 ALA D C 1
ATOM 1495 O O . ALA A 1 194 ? 9.615 -42.799 9.392 1.00 29.92 193 ALA D O 1
ATOM 1497 N N . CYS A 1 195 ? 7.405 -42.633 8.937 1.00 27.99 194 CYS D N 1
ATOM 1498 C CA . CYS A 1 195 ? 7.057 -41.692 9.995 1.00 25.59 194 CYS D CA 1
ATOM 1499 C C . CYS A 1 195 ? 6.136 -42.422 10.971 1.00 24.86 194 CYS D C 1
ATOM 1500 O O . CYS A 1 195 ? 5.113 -42.963 10.548 1.00 28.88 194 CYS D O 1
ATOM 1503 N N . GLU A 1 196 ? 6.492 -42.460 12.262 1.00 25.77 195 GLU D N 1
ATOM 1504 C CA . GLU A 1 196 ? 5.665 -43.144 13.259 1.00 32.43 195 GLU D CA 1
ATOM 1505 C C . GLU A 1 196 ? 5.133 -42.150 14.282 1.00 25.36 195 GLU D C 1
ATOM 1506 O O . GLU A 1 196 ? 5.919 -41.509 14.986 1.00 28.71 195 GLU D O 1
ATOM 1512 N N . VAL A 1 197 ? 3.806 -42.106 14.424 1.00 27.60 196 VAL D N 1
ATOM 1513 C CA . VAL A 1 197 ? 3.101 -41.055 15.158 1.00 25.58 196 VAL D CA 1
ATOM 1514 C C . VAL A 1 197 ? 2.355 -41.681 16.333 1.00 25.45 196 VAL D C 1
ATOM 1515 O O . VAL A 1 197 ? 1.486 -42.543 16.140 1.00 29.83 196 VAL D O 1
ATOM 1519 N N . THR A 1 198 ? 2.665 -41.215 17.537 1.00 27.03 197 THR D N 1
ATOM 1520 C CA . THR A 1 198 ? 1.945 -41.589 18.746 1.00 27.65 197 THR D CA 1
ATOM 1521 C C . THR A 1 198 ? 1.181 -40.366 19.244 1.00 24.16 197 THR D C 1
ATOM 1522 O O . THR A 1 198 ? 1.738 -39.268 19.324 1.00 24.81 197 THR D O 1
ATOM 1526 N N . HIS A 1 199 ? -0.095 -40.555 19.552 1.00 22.36 198 HIS D N 1
ATOM 1527 C CA . HIS A 1 199 ? -0.957 -39.465 19.981 1.00 18.88 198 HIS D CA 1
ATOM 1528 C C . HIS A 1 199 ? -2.080 -40.101 20.781 1.00 23.12 198 HIS D C 1
ATOM 1529 O O . HIS A 1 199 ? -2.454 -41.238 20.515 1.00 30.56 198 HIS D O 1
ATOM 1536 N N . GLN A 1 200 ? -2.624 -39.366 21.751 1.00 25.81 199 GLN D N 1
ATOM 1537 C CA . GLN A 1 200 ? -3.665 -39.963 22.582 1.00 26.59 199 GLN D CA 1
ATOM 1538 C C . GLN A 1 200 ? -4.960 -40.219 21.819 1.00 26.22 199 GLN D C 1
ATOM 1539 O O . GLN A 1 200 ? -5.784 -41.016 22.281 1.00 31.38 199 GLN D O 1
ATOM 1545 N N . GLY A 1 201 ? -5.159 -39.598 20.660 1.00 22.04 200 GLY D N 1
ATOM 1546 C CA . GLY A 1 201 ? -6.310 -39.937 19.864 1.00 28.20 200 GLY D CA 1
ATOM 1547 C C . GLY A 1 201 ? -6.186 -41.221 19.081 1.00 26.16 200 GLY D C 1
ATOM 1548 O O . GLY A 1 201 ? -7.134 -41.624 18.406 1.00 26.69 200 GLY D O 1
ATOM 1549 N N . LEU A 1 202 ? -5.028 -41.863 19.138 1.00 26.96 201 LEU D N 1
ATOM 1550 C CA . LEU A 1 202 ? -4.754 -43.088 18.401 1.00 31.06 201 LEU D CA 1
ATOM 1551 C C . LEU A 1 202 ? -4.607 -44.213 19.413 1.00 32.85 201 LEU D C 1
ATOM 1552 O O . LEU A 1 202 ? -3.826 -44.090 20.361 1.00 37.69 201 LEU D O 1
ATOM 1557 N N . SER A 1 203 ? -5.352 -45.303 19.218 1.00 34.60 202 SER D N 1
ATOM 1558 C CA . SER A 1 203 ? -5.258 -46.422 20.156 1.00 35.13 202 SER D CA 1
ATOM 1559 C C . SER A 1 203 ? -3.885 -47.085 20.118 1.00 37.27 202 SER D C 1
ATOM 1560 O O . SER A 1 203 ? -3.398 -47.558 21.154 1.00 35.64 202 SER D O 1
ATOM 1563 N N . SER A 1 204 ? -3.256 -47.127 18.950 1.00 32.15 203 SER D N 1
ATOM 1564 C CA . SER A 1 204 ? -1.906 -47.620 18.726 1.00 33.37 203 SER D CA 1
ATOM 1565 C C . SER A 1 204 ? -1.193 -46.626 17.828 1.00 32.59 203 SER D C 1
ATOM 1566 O O . SER A 1 204 ? -1.846 -45.861 17.109 1.00 31.60 203 SER D O 1
ATOM 1569 N N . PRO A 1 205 ? 0.142 -46.578 17.864 1.00 34.12 204 PRO D N 1
ATOM 1570 C CA . PRO A 1 205 ? 0.846 -45.632 16.990 1.00 34.34 204 PRO D CA 1
ATOM 1571 C C . PRO A 1 205 ? 0.560 -45.937 15.528 1.00 33.58 204 PRO D C 1
ATOM 1572 O O . PRO A 1 205 ? 0.351 -47.087 15.135 1.00 34.43 204 PRO D O 1
ATOM 1576 N N . VAL A 1 206 ? 0.512 -44.880 14.725 1.00 30.81 205 VAL D N 1
ATOM 1577 C CA . VAL A 1 206 ? 0.314 -44.992 13.285 1.00 30.03 205 VAL D CA 1
ATOM 1578 C C . VAL A 1 206 ? 1.662 -44.782 12.602 1.00 36.99 205 VAL D C 1
ATOM 1579 O O . VAL A 1 206 ? 2.431 -43.888 12.982 1.00 30.76 205 VAL D O 1
ATOM 1583 N N . THR A 1 207 ? 1.985 -45.646 11.641 1.00 35.75 206 THR D N 1
ATOM 1584 C CA . THR A 1 207 ? 3.207 -45.507 10.847 1.00 33.04 206 THR D CA 1
ATOM 1585 C C . THR A 1 207 ? 2.831 -45.344 9.384 1.00 32.08 206 THR D C 1
ATOM 1586 O O . THR A 1 207 ? 2.108 -46.179 8.830 1.00 34.96 206 THR D O 1
ATOM 1590 N N . LYS A 1 208 ? 3.310 -44.264 8.769 1.00 31.46 207 LYS D N 1
ATOM 1591 C CA . LYS A 1 208 ? 3.166 -44.030 7.340 1.00 26.11 207 LYS D CA 1
ATOM 1592 C C . LYS A 1 208 ? 4.538 -44.127 6.671 1.00 33.87 207 LYS D C 1
ATOM 1593 O O . LYS A 1 208 ? 5.518 -43.544 7.153 1.00 29.01 207 LYS D O 1
ATOM 1599 N N . SER A 1 209 ? 4.625 -44.897 5.587 1.00 32.79 208 SER D N 1
ATOM 1600 C CA . SER A 1 209 ? 5.939 -45.154 5.003 1.00 30.43 208 SER D CA 1
ATOM 1601 C C . SER A 1 209 ? 5.839 -45.259 3.489 1.00 30.33 208 SER D C 1
ATOM 1602 O O . SER A 1 209 ? 4.757 -45.441 2.926 1.00 33.14 208 SER D O 1
ATOM 1605 N N . PHE A 1 210 ? 6.996 -45.119 2.839 1.00 35.34 209 PHE D N 1
ATOM 1606 C CA . PHE A 1 210 ? 7.154 -45.389 1.416 1.00 34.76 209 PHE D CA 1
ATOM 1607 C C . PHE A 1 210 ? 8.480 -46.106 1.186 1.00 37.76 209 PHE D C 1
ATOM 1608 O O . PHE A 1 210 ? 9.412 -46.015 1.991 1.00 35.60 209 PHE D O 1
ATOM 1616 N N . ASN A 1 211 ? 8.557 -46.814 0.062 1.00 36.15 210 ASN D N 1
ATOM 1617 C CA . ASN A 1 211 ? 9.792 -47.425 -0.416 1.00 38.06 210 ASN D CA 1
ATOM 1618 C C . ASN A 1 211 ? 10.434 -46.467 -1.414 1.00 30.23 210 ASN D C 1
ATOM 1619 O O . ASN A 1 211 ? 9.767 -46.014 -2.349 1.00 39.13 210 ASN D O 1
ATOM 1624 N N . ARG A 1 212 ? 11.711 -46.153 -1.217 1.00 34.16 211 ARG D N 1
ATOM 1625 C CA . ARG A 1 212 ? 12.385 -45.184 -2.082 1.00 34.40 211 ARG D CA 1
ATOM 1626 C C . ARG A 1 212 ? 12.249 -45.577 -3.552 1.00 39.63 211 ARG D C 1
ATOM 1627 O O . ARG A 1 212 ? 12.659 -46.669 -3.954 1.00 37.18 211 ARG D O 1
ATOM 1635 N N . GLY A 1 213 ? 11.633 -44.693 -4.344 1.00 38.23 212 GLY D N 1
ATOM 1636 C CA . GLY A 1 213 ? 11.448 -44.910 -5.761 1.00 42.71 212 GLY D CA 1
ATOM 1637 C C . GLY A 1 213 ? 10.127 -45.541 -6.166 1.00 44.07 212 GLY D C 1
ATOM 1638 O O . GLY A 1 213 ? 9.738 -45.426 -7.335 1.00 44.98 212 GLY D O 1
ATOM 1639 N N . GLU A 1 214 ? 9.417 -46.187 -5.245 1.00 44.39 213 GLU D N 1
ATOM 1640 C CA . GLU A 1 214 ? 8.179 -46.884 -5.598 1.00 41.89 213 GLU D CA 1
ATOM 1641 C C . GLU A 1 214 ? 6.955 -45.984 -5.431 1.00 52.76 213 GLU D C 1
ATOM 1642 O O . GLU A 1 214 ? 6.397 -45.483 -6.414 1.00 49.34 213 GLU D O 1
ATOM 1648 N N . ASN B 2 7 ? 26.167 1.480 47.226 1.00 48.11 1 ASN A N 1
ATOM 1649 C CA . ASN B 2 7 ? 25.533 0.470 46.386 1.00 47.39 1 ASN A CA 1
ATOM 1650 C C . ASN B 2 7 ? 24.072 0.816 46.106 1.00 44.49 1 ASN A C 1
ATOM 1651 O O . ASN B 2 7 ? 23.179 0.431 46.869 1.00 43.35 1 ASN A O 1
ATOM 1656 N N . PRO B 2 8 ? 23.817 1.535 45.014 1.00 39.52 2 PRO A N 1
ATOM 1657 C CA . PRO B 2 8 ? 22.443 1.962 44.732 1.00 34.88 2 PRO A CA 1
ATOM 1658 C C . PRO B 2 8 ? 21.565 0.799 44.288 1.00 29.84 2 PRO A C 1
ATOM 1659 O O . PRO B 2 8 ? 22.009 -0.126 43.607 1.00 34.83 2 PRO A O 1
ATOM 1663 N N . ASP B 2 9 ? 20.315 0.865 44.681 1.00 26.28 3 ASP A N 1
ATOM 1664 C CA . ASP B 2 9 ? 19.345 -0.162 44.330 1.00 21.89 3 ASP A CA 1
ATOM 1665 C C . ASP B 2 9 ? 18.837 0.114 42.917 1.00 18.33 3 ASP A C 1
ATOM 1666 O O . ASP B 2 9 ? 18.225 1.163 42.686 1.00 23.79 3 ASP A O 1
ATOM 1671 N N . PRO B 2 10 ? 19.064 -0.772 41.955 1.00 15.18 4 PRO A N 1
ATOM 1672 C CA . PRO B 2 10 ? 18.558 -0.508 40.596 1.00 14.56 4 PRO A CA 1
ATOM 1673 C C . PRO B 2 10 ? 17.037 -0.486 40.570 1.00 12.32 4 PRO A C 1
ATOM 1674 O O . PRO B 2 10 ? 16.448 0.077 39.653 1.00 16.14 4 PRO A O 1
ATOM 1678 N N . ASN B 2 11 ? 16.420 -1.069 41.576 1.00 14.63 5 ASN A N 1
ATOM 1679 C CA . ASN B 2 11 ? 14.971 -1.191 41.653 1.00 13.87 5 ASN A CA 1
ATOM 1680 C C . ASN B 2 11 ? 14.311 -0.023 42.352 1.00 17.18 5 ASN A C 1
ATOM 1681 O O . ASN B 2 11 ? 13.090 -0.048 42.543 1.00 18.29 5 ASN A O 1
ATOM 1686 N N . ALA B 2 12 ? 15.075 0.988 42.730 1.00 15.34 6 ALA A N 1
ATOM 1687 C CA . ALA B 2 12 ? 14.511 2.173 43.358 1.00 16.63 6 ALA A CA 1
ATOM 1688 C C . ALA B 2 12 ? 13.659 2.961 42.355 1.00 15.10 6 ALA A C 1
ATOM 1689 O O . ALA B 2 12 ? 13.707 2.748 41.138 1.00 15.51 6 ALA A O 1
ATOM 1691 N N . ASN B 2 13 ? 12.857 3.873 42.875 1.00 17.65 7 ASN A N 1
ATOM 1692 C CA . ASN B 2 13 ? 11.913 4.583 42.020 1.00 15.17 7 ASN A CA 1
ATOM 1693 C C . ASN B 2 13 ? 12.663 5.327 40.914 1.00 17.37 7 ASN A C 1
ATOM 1694 O O . ASN B 2 13 ? 13.501 6.178 41.224 1.00 16.16 7 ASN A O 1
ATOM 1699 N N . PRO B 2 14 ? 12.425 5.028 39.637 1.00 16.09 8 PRO A N 1
ATOM 1700 C CA . PRO B 2 14 ? 13.126 5.737 38.548 1.00 15.93 8 PRO A CA 1
ATOM 1701 C C . PRO B 2 14 ? 12.384 6.932 37.984 1.00 16.67 8 PRO A C 1
ATOM 1702 O O . PRO B 2 14 ? 12.857 7.538 37.010 1.00 17.28 8 PRO A O 1
ATOM 1706 N N . ASN B 2 15 ? 11.251 7.283 38.568 1.00 15.48 9 ASN A N 1
ATOM 1707 C CA . ASN B 2 15 ? 10.401 8.349 38.077 1.00 13.60 9 ASN A CA 1
ATOM 1708 C C . ASN B 2 15 ? 10.661 9.653 38.819 1.00 12.55 9 ASN A C 1
ATOM 1709 O O . ASN B 2 15 ? 11.298 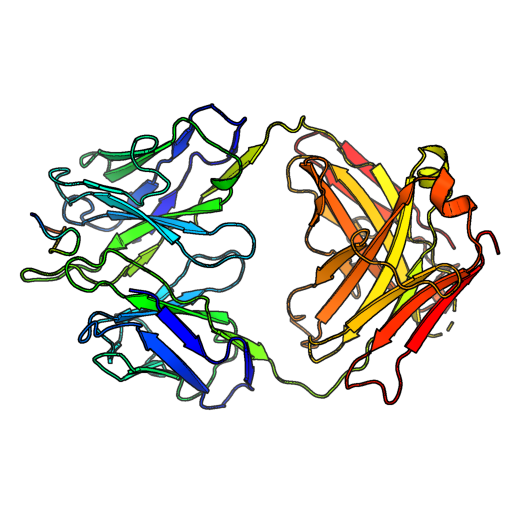9.686 39.870 1.00 17.87 9 ASN A O 1
ATOM 1714 N N . VAL B 2 16 ? 10.091 10.736 38.291 1.00 19.17 10 VAL A N 1
ATOM 1715 C CA . VAL B 2 16 ? 10.196 12.049 38.944 1.00 14.85 10 VAL A CA 1
ATOM 1716 C C . VAL B 2 16 ? 9.815 11.977 40.430 1.00 21.74 10 VAL A C 1
ATOM 1717 O O . VAL B 2 16 ? 10.534 12.420 41.337 1.00 24.11 10 VAL A O 1
ATOM 1721 N N . GLN C 3 1 ? -2.982 9.086 21.169 1.00 45.60 1 GLN C N 1
ATOM 1722 C CA . GLN C 3 1 ? -3.309 8.700 22.539 1.00 47.20 1 GLN C CA 1
ATOM 1723 C C . GLN C 3 1 ? -1.967 8.360 23.239 1.00 35.62 1 GLN C C 1
ATOM 1724 O O . GLN C 3 1 ? -0.931 8.897 22.837 1.00 33.59 1 GLN C O 1
ATOM 1730 N N . VAL C 3 2 ? -1.977 7.534 24.286 1.00 32.21 2 VAL C N 1
ATOM 1731 C CA . VAL C 3 2 ? -0.768 7.176 25.027 1.00 29.17 2 VAL C CA 1
ATOM 1732 C C . VAL C 3 2 ? -0.124 5.997 24.312 1.00 27.76 2 VAL C C 1
ATOM 1733 O O . VAL C 3 2 ? -0.700 4.903 24.258 1.00 23.91 2 VAL C O 1
ATOM 1737 N N . GLN C 3 3 ? 1.076 6.199 23.767 1.00 27.07 3 GLN C N 1
ATOM 1738 C CA . GLN C 3 3 ? 1.696 5.101 23.043 1.00 21.03 3 GLN C CA 1
ATOM 1739 C C . GLN C 3 3 ? 3.211 5.200 23.058 1.00 23.21 3 GLN C C 1
ATOM 1740 O O . GLN C 3 3 ? 3.802 6.244 23.352 1.00 22.21 3 GLN C O 1
ATOM 1746 N N . LEU C 3 4 ? 3.817 4.083 22.661 1.00 23.43 4 LEU C N 1
ATOM 1747 C CA . LEU C 3 4 ? 5.255 3.934 22.474 1.00 18.41 4 LEU C CA 1
ATOM 1748 C C . LEU C 3 4 ? 5.448 3.291 21.110 1.00 22.01 4 LEU C C 1
ATOM 1749 O O . LEU C 3 4 ? 4.830 2.263 20.817 1.00 21.33 4 LEU C O 1
ATOM 1754 N N . VAL C 3 5 ? 6.242 3.899 20.239 1.00 18.24 5 VAL C N 1
ATOM 1755 C CA . VAL C 3 5 ? 6.410 3.333 18.900 1.00 21.73 5 VAL C CA 1
ATOM 1756 C C . VAL C 3 5 ? 7.895 3.124 18.653 1.00 19.92 5 VAL C C 1
ATOM 1757 O O . VAL C 3 5 ? 8.642 4.098 18.516 1.00 21.41 5 VAL C O 1
ATOM 1761 N N . GLU C 3 6 ? 8.308 1.865 18.542 1.00 21.69 6 GLU C N 1
ATOM 1762 C CA . GLU C 3 6 ? 9.710 1.521 18.320 1.00 23.89 6 GLU C CA 1
ATOM 1763 C C . GLU C 3 6 ? 10.049 1.505 16.839 1.00 25.75 6 GLU C C 1
ATOM 1764 O O . GLU C 3 6 ? 9.203 1.241 15.988 1.00 23.69 6 GLU C O 1
ATOM 1770 N N . SER C 3 7 ? 11.316 1.767 16.540 1.00 24.28 7 SER C N 1
ATOM 1771 C CA . SER C 3 7 ? 11.801 1.630 15.180 1.00 25.79 7 SER C CA 1
ATOM 1772 C C . SER C 3 7 ? 13.298 1.387 15.245 1.00 22.92 7 SER C C 1
ATOM 1773 O O . SER C 3 7 ? 13.928 1.517 16.297 1.00 19.35 7 SER C O 1
ATOM 1776 N N . GLY C 3 8 ? 13.863 1.081 14.093 1.00 27.22 8 GLY C N 1
ATOM 1777 C CA . GLY C 3 8 ? 15.281 0.861 13.976 1.00 27.33 8 GLY C CA 1
ATOM 1778 C C . GLY C 3 8 ? 15.669 -0.579 13.779 1.00 22.13 8 GLY C C 1
ATOM 1779 O O . GLY C 3 8 ? 16.824 -0.837 13.450 1.00 26.45 8 GLY C O 1
ATOM 1780 N N . GLY C 3 9 ? 14.753 -1.526 13.960 1.00 22.56 9 GLY C N 1
ATOM 1781 C CA . GLY C 3 9 ? 15.113 -2.919 13.828 1.00 25.70 9 GLY C CA 1
ATOM 1782 C C . GLY C 3 9 ? 15.383 -3.317 12.392 1.00 29.01 9 GLY C C 1
ATOM 1783 O O . GLY C 3 9 ? 14.927 -2.694 11.433 1.00 30.11 9 GLY C O 1
ATOM 1784 N N . GLY C 3 10 ? 16.153 -4.385 12.247 1.00 25.48 10 GLY C N 1
ATOM 1785 C CA . GLY C 3 10 ? 16.425 -4.916 10.929 1.00 20.78 10 GLY C CA 1
ATOM 1786 C C . GLY C 3 10 ? 17.404 -6.059 11.039 1.00 22.23 10 GLY C C 1
ATOM 1787 O O . GLY C 3 10 ? 17.736 -6.522 12.136 1.00 21.89 10 GLY C O 1
ATOM 1788 N N . VAL C 3 11 ? 17.860 -6.508 9.886 1.00 21.62 11 VAL C N 1
ATOM 1789 C CA . VAL C 3 11 ? 18.822 -7.598 9.809 1.00 20.26 11 VAL C CA 1
ATOM 1790 C C . VAL C 3 11 ? 20.207 -6.983 9.790 1.00 21.35 11 VAL C C 1
ATOM 1791 O O . VAL C 3 11 ? 20.474 -6.077 8.998 1.00 25.18 11 VAL C O 1
ATOM 1795 N N . VAL C 3 12 ? 21.095 -7.486 10.635 1.00 22.98 12 VAL C N 1
ATOM 1796 C CA . VAL C 3 12 ? 22.432 -6.921 10.764 1.00 21.26 12 VAL C CA 1
ATOM 1797 C C . VAL C 3 12 ? 23.446 -8.045 10.950 1.00 24.30 12 VAL C C 1
ATOM 1798 O O . VAL C 3 12 ? 23.142 -9.103 11.508 1.00 23.06 12 VAL C O 1
ATOM 1802 N N . GLN C 3 13 ? 24.703 -7.810 10.466 1.00 19.55 13 GLN C N 1
ATOM 1803 C CA . GLN C 3 13 ? 25.764 -8.806 10.619 1.00 25.92 13 GLN C CA 1
ATOM 1804 C C . GLN C 3 13 ? 26.349 -8.808 12.035 1.00 23.51 13 GLN C C 1
ATOM 1805 O O . GLN C 3 13 ? 26.388 -7.771 12.695 1.00 22.66 13 GLN C O 1
ATOM 1811 N N . PRO C 3 14 ? 26.857 -9.949 12.509 1.00 25.59 14 PRO C N 1
ATOM 1812 C CA . PRO C 3 14 ? 27.498 -9.960 13.832 1.00 22.51 14 PRO C CA 1
ATOM 1813 C C . PRO C 3 14 ? 28.699 -9.030 13.853 1.00 27.61 14 PRO C C 1
ATOM 1814 O O . PRO C 3 14 ? 29.399 -8.870 12.851 1.00 26.61 14 PRO C O 1
ATOM 1818 N N . GLY C 3 15 ? 28.910 -8.392 15.006 1.00 21.27 15 GLY C N 1
ATOM 1819 C CA . GLY C 3 15 ? 29.969 -7.430 15.194 1.00 24.77 15 GLY C CA 1
ATOM 1820 C C . GLY C 3 15 ? 29.583 -6.005 14.888 1.00 26.83 15 GLY C C 1
ATOM 1821 O O . GLY C 3 15 ? 30.304 -5.086 15.296 1.00 30.11 15 GLY C O 1
ATOM 1822 N N . ARG C 3 16 ? 28.439 -5.791 14.237 1.00 23.35 16 ARG C N 1
ATOM 1823 C CA . ARG C 3 16 ? 28.024 -4.475 13.789 1.00 21.31 16 ARG C CA 1
ATOM 1824 C C . ARG C 3 16 ? 27.171 -3.799 14.866 1.00 22.91 16 ARG C C 1
ATOM 1825 O O . ARG C 3 16 ? 26.938 -4.354 15.941 1.00 24.30 16 ARG C O 1
ATOM 1833 N N . SER C 3 17 ? 26.750 -2.568 14.592 1.00 23.98 17 SER C N 1
ATOM 1834 C CA . SER C 3 17 ? 25.979 -1.758 15.527 1.00 24.23 17 SER C CA 1
ATOM 1835 C C . SER C 3 17 ? 24.609 -1.421 14.962 1.00 27.19 17 SER C C 1
ATOM 1836 O O . SER C 3 17 ? 24.398 -1.414 13.747 1.00 23.75 17 SER C O 1
ATOM 1839 N N . LEU C 3 18 ? 23.664 -1.119 15.863 1.00 18.24 18 LEU C N 1
ATOM 1840 C CA . LEU C 3 18 ? 22.354 -0.699 15.403 1.00 23.55 18 LEU C CA 1
ATOM 1841 C C . LEU C 3 18 ? 21.763 0.175 16.498 1.00 20.40 18 LEU C C 1
ATOM 1842 O O . LEU C 3 18 ? 22.017 -0.073 17.677 1.00 27.69 18 LEU C O 1
ATOM 1847 N N . ARG C 3 19 ? 21.011 1.207 16.120 1.00 22.48 19 ARG C N 1
ATOM 1848 C CA . ARG C 3 19 ? 20.367 2.090 17.091 1.00 22.96 19 ARG C CA 1
ATOM 1849 C C . ARG C 3 19 ? 18.854 1.937 17.017 1.00 22.99 19 ARG C C 1
ATOM 1850 O O . ARG C 3 19 ? 18.250 2.167 15.965 1.00 21.52 19 ARG C O 1
ATOM 1858 N N . LEU C 3 20 ? 18.251 1.557 18.131 1.00 15.09 20 LEU C N 1
ATOM 1859 C CA . LEU C 3 20 ? 16.797 1.503 18.218 1.00 17.62 20 LEU C CA 1
ATOM 1860 C C . LEU C 3 20 ? 16.281 2.824 18.775 1.00 21.79 20 LEU C C 1
ATOM 1861 O O . LEU C 3 20 ? 16.941 3.484 19.584 1.00 21.57 20 LEU C O 1
ATOM 1866 N N . SER C 3 21 ? 15.074 3.181 18.360 1.00 17.88 21 SER C N 1
ATOM 1867 C CA A SER C 3 21 ? 14.409 4.397 18.806 0.55 19.61 21 SER C CA 1
ATOM 1868 C CA B SER C 3 21 ? 14.420 4.393 18.813 0.45 19.63 21 SER C CA 1
ATOM 1869 C C . SER C 3 21 ? 12.999 4.054 19.245 1.00 21.48 21 SER C C 1
ATOM 1870 O O . SER C 3 21 ? 12.396 3.084 18.772 1.00 21.32 21 SER C O 1
ATOM 1875 N N . CYS C 3 22 ? 12.489 4.833 20.187 1.00 18.71 22 CYS C N 1
ATOM 1876 C CA . CYS C 3 22 ? 11.139 4.615 20.672 1.00 17.57 22 CYS C CA 1
ATOM 1877 C C . CYS C 3 22 ? 10.529 5.999 20.890 1.00 19.35 22 CYS C C 1
ATOM 1878 O O . CYS C 3 22 ? 11.028 6.777 21.707 1.00 25.53 22 CYS C O 1
ATOM 1881 N N . ALA C 3 23 ? 9.517 6.330 20.098 1.00 21.21 23 ALA C N 1
ATOM 1882 C CA . ALA C 3 23 ? 8.845 7.621 20.176 1.00 20.29 23 ALA C CA 1
ATOM 1883 C C . ALA C 3 23 ? 7.638 7.500 21.097 1.00 25.50 23 ALA C C 1
ATOM 1884 O O . ALA C 3 23 ? 6.747 6.668 20.861 1.00 22.27 23 ALA C O 1
ATOM 1886 N N . ALA C 3 24 ? 7.620 8.318 22.149 1.00 22.17 24 ALA C N 1
ATOM 1887 C CA . ALA C 3 24 ? 6.548 8.314 23.124 1.00 15.49 24 ALA C CA 1
ATOM 1888 C C . ALA C 3 24 ? 5.603 9.461 22.827 1.00 21.16 24 ALA C C 1
ATOM 1889 O O . ALA C 3 24 ? 6.036 10.561 22.476 1.00 22.74 24 ALA C O 1
ATOM 1891 N N . SER C 3 25 ? 4.315 9.212 23.000 1.00 18.38 25 SER C N 1
ATOM 1892 C CA . SER C 3 25 ? 3.386 10.323 22.876 1.00 22.62 25 SER C CA 1
ATOM 1893 C C . SER C 3 25 ? 2.199 10.105 23.809 1.00 22.10 25 SER C C 1
ATOM 1894 O O . SER C 3 25 ? 1.936 8.988 24.265 1.00 22.68 25 SER C O 1
ATOM 1897 N N . GLY C 3 26 ? 1.538 11.211 24.164 1.00 23.15 26 GLY C N 1
ATOM 1898 C CA . GLY C 3 26 ? 0.344 11.159 24.981 1.00 21.80 26 GLY C CA 1
ATOM 1899 C C . GLY C 3 26 ? 0.546 11.223 26.483 1.00 25.50 26 GLY C C 1
ATOM 1900 O O . GLY C 3 26 ? -0.442 11.137 27.222 1.00 26.47 26 GLY C O 1
ATOM 1901 N N . PHE C 3 27 ? 1.782 11.349 26.969 1.00 22.03 27 PHE C N 1
ATOM 1902 C CA . PHE C 3 27 ? 2.036 11.440 28.406 1.00 18.83 27 PHE C CA 1
ATOM 1903 C C . PHE C 3 27 ? 3.331 12.208 28.605 1.00 19.57 27 PHE C C 1
ATOM 1904 O O . PHE C 3 27 ? 4.031 12.512 27.645 1.00 19.13 27 PHE C O 1
ATOM 1912 N N . THR C 3 28 ? 3.624 12.552 29.864 1.00 17.20 28 THR C N 1
ATOM 1913 C CA . THR C 3 28 ? 4.785 13.375 30.203 1.00 14.80 28 THR C CA 1
ATOM 1914 C C . THR C 3 28 ? 5.979 12.436 30.331 1.00 19.84 28 THR C C 1
ATOM 1915 O O . THR C 3 28 ? 6.393 12.013 31.418 1.00 15.75 28 THR C O 1
ATOM 1919 N N . PHE C 3 29 ? 6.528 12.118 29.158 1.00 17.30 29 PHE C N 1
ATOM 1920 C CA . PHE C 3 29 ? 7.575 11.118 29.022 1.00 16.87 29 PHE C CA 1
ATOM 1921 C C . PHE C 3 29 ? 8.782 11.439 29.901 1.00 22.61 29 PHE C C 1
ATOM 1922 O O . PHE C 3 29 ? 9.415 10.519 30.449 1.00 15.30 29 PHE C O 1
ATOM 1930 N N . ASN C 3 30 ? 9.106 12.736 30.079 1.00 18.26 30 ASN C N 1
ATOM 1931 C CA . ASN C 3 30 ? 10.323 13.074 30.795 1.00 16.74 30 ASN C CA 1
ATOM 1932 C C . ASN C 3 30 ? 10.182 12.930 32.313 1.00 15.83 30 ASN C C 1
ATOM 1933 O O . ASN C 3 30 ? 11.095 13.311 33.041 1.00 19.60 30 ASN C O 1
ATOM 1938 N N . THR C 3 31 ? 9.059 12.392 32.805 1.00 15.53 31 THR C N 1
ATOM 1939 C CA . THR C 3 31 ? 8.917 12.077 34.222 1.00 15.21 31 THR C CA 1
ATOM 1940 C C . THR C 3 31 ? 8.942 10.584 34.530 1.00 15.69 31 THR C C 1
ATOM 1941 O O . THR C 3 31 ? 8.877 10.211 35.702 1.00 16.59 31 THR C O 1
ATOM 1945 N N . TYR C 3 32 ? 9.096 9.736 33.521 1.00 13.47 32 TYR C N 1
ATOM 1946 C CA . TYR C 3 32 ? 9.037 8.298 33.677 1.00 15.42 32 TYR C CA 1
ATOM 1947 C C . TYR C 3 32 ? 10.405 7.631 33.526 1.00 16.53 32 TYR C C 1
ATOM 1948 O O . TYR C 3 32 ? 11.165 7.951 32.611 1.00 16.83 32 TYR C O 1
ATOM 1957 N N . GLY C 3 33 ? 10.681 6.672 34.399 1.00 14.72 33 GLY C N 1
ATOM 1958 C CA . GLY C 3 33 ? 11.692 5.667 34.075 1.00 14.88 33 GLY C CA 1
ATOM 1959 C C . GLY C 3 33 ? 11.231 4.812 32.907 1.00 15.26 33 GLY C C 1
ATOM 1960 O O . GLY C 3 33 ? 10.034 4.556 32.715 1.00 17.14 33 GLY C O 1
ATOM 1961 N N . MET C 3 34 ? 12.190 4.364 32.109 1.00 14.30 34 MET C N 1
ATOM 1962 C CA . MET C 3 34 ? 11.878 3.623 30.894 1.00 14.09 34 MET C CA 1
ATOM 1963 C C . MET C 3 34 ? 12.828 2.435 30.772 1.00 13.79 34 MET C C 1
ATOM 1964 O O . MET C 3 34 ? 13.989 2.507 31.193 1.00 15.40 34 MET C O 1
ATOM 1969 N N . HIS C 3 35 ? 12.339 1.351 30.162 1.00 16.36 35 HIS C N 1
ATOM 1970 C CA . HIS C 3 35 ? 13.123 0.123 30.030 1.00 14.52 35 HIS C CA 1
ATOM 1971 C C . HIS C 3 35 ? 13.149 -0.345 28.588 1.00 14.29 35 HIS C C 1
ATOM 1972 O O . HIS C 3 35 ? 12.275 -0.011 27.804 1.00 15.37 35 HIS C O 1
ATOM 1979 N N . TRP C 3 36 ? 14.167 -1.145 28.248 1.00 13.68 36 TRP C N 1
ATOM 1980 C CA . TRP C 3 36 ? 14.084 -2.024 27.096 1.00 15.66 36 TRP C CA 1
ATOM 1981 C C . TRP C 3 36 ? 13.950 -3.455 27.594 1.00 16.01 36 TRP C C 1
ATOM 1982 O O . TRP C 3 36 ? 14.647 -3.854 28.542 1.00 16.89 36 TRP C O 1
ATOM 1993 N N . VAL C 3 37 ? 13.051 -4.213 26.958 1.00 14.65 37 VAL C N 1
ATOM 1994 C CA . VAL C 3 37 ? 12.809 -5.621 27.243 1.00 14.44 37 VAL C CA 1
ATOM 1995 C C . VAL C 3 37 ? 12.783 -6.355 25.913 1.00 14.67 37 VAL C C 1
ATOM 1996 O O . VAL C 3 37 ? 12.303 -5.811 24.915 1.00 18.53 37 VAL C O 1
ATOM 2000 N N . ARG C 3 38 ? 13.338 -7.564 25.872 1.00 13.55 38 ARG C N 1
ATOM 2001 C CA . ARG C 3 38 ? 13.456 -8.258 24.598 1.00 13.43 38 ARG C CA 1
ATOM 2002 C C . ARG C 3 38 ? 12.878 -9.660 24.706 1.00 12.95 38 ARG C C 1
ATOM 2003 O O . ARG C 3 38 ? 12.703 -10.223 25.800 1.00 18.27 38 ARG C O 1
ATOM 2011 N N . GLN C 3 39 ? 12.575 -10.217 23.539 1.00 15.20 39 GLN C N 1
ATOM 2012 C CA . GLN C 3 39 ? 11.969 -11.543 23.475 1.00 12.74 39 GLN C CA 1
ATOM 2013 C C . GLN C 3 39 ? 12.531 -12.268 22.270 1.00 15.53 39 GLN C C 1
ATOM 2014 O O . GLN C 3 39 ? 12.213 -11.890 21.137 1.00 16.56 39 GLN C O 1
ATOM 2020 N N . ALA C 3 40 ? 13.405 -13.275 22.513 1.00 14.40 40 ALA C N 1
ATOM 2021 C CA . ALA C 3 40 ? 13.957 -14.063 21.424 1.00 17.74 40 ALA C CA 1
ATOM 2022 C C . ALA C 3 40 ? 12.871 -14.931 20.800 1.00 21.92 40 ALA C C 1
ATOM 2023 O O . ALA C 3 40 ? 11.848 -15.207 21.430 1.00 22.44 40 ALA C O 1
ATOM 2025 N N . PRO C 3 41 ? 13.065 -15.352 19.546 1.00 22.15 41 PRO C N 1
ATOM 2026 C CA . PRO C 3 41 ? 12.041 -16.160 18.863 1.00 26.84 41 PRO C CA 1
ATOM 2027 C C . PRO C 3 41 ? 11.633 -17.389 19.661 1.00 25.59 41 PRO C C 1
ATOM 2028 O O . PRO C 3 41 ? 12.474 -18.208 20.021 1.00 24.51 41 PRO C O 1
ATOM 2032 N N . GLY C 3 42 ? 10.343 -17.512 19.970 1.00 25.59 42 GLY C N 1
ATOM 2033 C CA . GLY C 3 42 ? 9.852 -18.663 20.707 1.00 29.45 42 GLY C CA 1
ATOM 2034 C C . GLY C 3 42 ? 10.157 -18.676 22.189 1.00 29.05 42 GLY C C 1
ATOM 2035 O O . GLY C 3 42 ? 9.902 -19.691 22.851 1.00 29.65 42 GLY C O 1
ATOM 2036 N N . LYS C 3 43 ? 10.681 -17.590 22.740 1.00 22.56 43 LYS C N 1
ATOM 2037 C CA . LYS C 3 43 ? 11.121 -17.566 24.127 1.00 22.02 43 LYS C CA 1
ATOM 2038 C C . LYS C 3 43 ? 10.299 -16.568 24.931 1.00 20.95 43 LYS C C 1
ATOM 2039 O O . LYS C 3 43 ? 9.364 -15.928 24.426 1.00 20.68 43 LYS C O 1
ATOM 2045 N N . GLY C 3 44 ? 10.647 -16.468 26.212 1.00 23.81 44 GLY C N 1
ATOM 2046 C CA . GLY C 3 44 ? 9.999 -15.541 27.112 1.00 21.91 44 GLY C CA 1
ATOM 2047 C C . GLY C 3 44 ? 10.668 -14.174 27.111 1.00 22.34 44 GLY C C 1
ATOM 2048 O O . GLY C 3 44 ? 11.560 -13.877 26.314 1.00 27.06 44 GLY C O 1
ATOM 2049 N N . LEU C 3 45 ? 10.232 -13.345 28.044 1.00 21.91 45 LEU C N 1
ATOM 2050 C CA . LEU C 3 45 ? 10.654 -11.953 28.148 1.00 20.29 45 LEU C CA 1
ATOM 2051 C C . LEU C 3 45 ? 11.933 -11.843 28.971 1.00 21.21 45 LEU C C 1
ATOM 2052 O O . LEU C 3 45 ? 12.061 -12.493 30.015 1.00 21.27 45 LEU C O 1
ATOM 2057 N N . GLU C 3 46 ? 12.871 -10.993 28.525 1.00 15.27 46 GLU C N 1
ATOM 2058 C CA . GLU C 3 46 ? 14.149 -10.821 29.205 1.00 21.20 46 GLU C CA 1
ATOM 2059 C C . GLU C 3 46 ? 14.453 -9.330 29.301 1.00 16.88 46 GLU C C 1
ATOM 2060 O O . GLU C 3 46 ? 14.521 -8.648 28.281 1.00 15.91 46 GLU C O 1
ATOM 2066 N N . TRP C 3 47 ? 14.653 -8.839 30.522 1.00 16.78 47 TRP C N 1
ATOM 2067 C CA . TRP C 3 47 ? 14.979 -7.437 30.734 1.00 17.72 47 TRP C CA 1
ATOM 2068 C C . TRP C 3 47 ? 16.328 -7.103 30.104 1.00 14.05 47 TRP C C 1
ATOM 2069 O O . TRP C 3 47 ? 17.261 -7.920 30.152 1.00 16.42 47 TRP C O 1
ATOM 2080 N N . VAL C 3 48 ? 16.439 -5.895 29.526 1.00 13.45 48 VAL C N 1
ATOM 2081 C CA . VAL C 3 48 ? 17.666 -5.462 28.841 1.00 13.56 48 VAL C CA 1
ATOM 2082 C C . VAL C 3 48 ? 18.328 -4.278 29.551 1.00 19.75 48 VAL C C 1
ATOM 2083 O O . VAL C 3 48 ? 19.524 -4.321 29.867 1.00 17.21 48 VAL C O 1
ATOM 2087 N N . ALA C 3 49 ? 17.572 -3.207 29.819 1.00 18.11 49 ALA C N 1
ATOM 2088 C CA . ALA C 3 49 ? 18.204 -2.011 30.376 1.00 17.46 49 ALA C CA 1
ATOM 2089 C C . ALA C 3 49 ? 17.140 -1.074 30.943 1.00 13.29 49 ALA C C 1
ATOM 2090 O O . ALA C 3 49 ? 15.967 -1.146 30.565 1.00 16.16 49 ALA C O 1
ATOM 2092 N N . ILE C 3 50 ? 17.560 -0.225 31.896 1.00 17.52 50 ILE C N 1
ATOM 2093 C CA . ILE C 3 50 ? 16.694 0.786 32.512 1.00 14.75 50 ILE C CA 1
ATOM 2094 C C . ILE C 3 50 ? 17.411 2.120 32.466 1.00 14.52 50 ILE C C 1
ATOM 2095 O O . ILE C 3 50 ? 18.639 2.173 32.577 1.00 13.95 50 ILE C O 1
ATOM 2100 N N . ILE C 3 51 ? 16.632 3.207 32.307 1.00 15.75 51 ILE C N 1
ATOM 2101 C CA . ILE C 3 51 ? 17.152 4.558 32.413 1.00 14.01 51 ILE C CA 1
ATOM 2102 C C . ILE C 3 51 ? 16.200 5.381 33.266 1.00 15.45 51 ILE C C 1
ATOM 2103 O O . ILE C 3 51 ? 14.971 5.325 33.089 1.00 14.68 51 ILE C O 1
ATOM 2108 N N . TRP C 3 52 ? 16.766 6.090 34.230 1.00 14.07 52 TRP C N 1
ATOM 2109 C CA . TRP C 3 52 ? 15.987 6.985 35.074 1.00 15.91 52 TRP C CA 1
ATOM 2110 C C . TRP C 3 52 ? 15.323 8.078 34.237 1.00 17.85 52 TRP C C 1
ATOM 2111 O O . TRP C 3 52 ? 15.734 8.379 33.110 1.00 13.94 52 TRP C O 1
ATOM 2122 N N . TYR C 3 53 A 14.283 8.699 34.823 1.00 15.93 52 TYR C N 1
ATOM 2123 C CA . TYR C 3 53 A 13.549 9.734 34.102 1.00 18.16 52 TYR C CA 1
ATOM 2124 C C . TYR C 3 53 A 14.452 10.870 33.649 1.00 15.56 52 TYR C C 1
ATOM 2125 O O . TYR C 3 53 A 14.185 11.494 32.617 1.00 18.87 52 TYR C O 1
ATOM 2134 N N . ASP C 3 54 ? 15.521 11.148 34.396 1.00 14.06 53 ASP C N 1
ATOM 2135 C CA . ASP C 3 54 ? 16.428 12.259 34.098 1.00 14.26 53 ASP C CA 1
ATOM 2136 C C . ASP C 3 54 ? 17.783 11.783 33.608 1.00 15.64 53 ASP C C 1
ATOM 2137 O O . ASP C 3 54 ? 18.743 12.557 33.648 1.00 18.86 53 ASP C O 1
ATOM 2142 N N . GLY C 3 55 ? 17.879 10.534 33.159 1.00 18.32 54 GLY C N 1
ATOM 2143 C CA . GLY C 3 55 ? 19.149 10.000 32.663 1.00 19.45 54 GLY C CA 1
ATOM 2144 C C . GLY C 3 55 ? 20.222 9.825 33.706 1.00 20.87 54 GLY C C 1
ATOM 2145 O O . GLY C 3 55 ? 21.365 9.511 33.343 1.00 25.41 54 GLY C O 1
ATOM 2146 N N . SER C 3 56 ? 19.917 10.040 34.993 1.00 17.47 55 SER C N 1
ATOM 2147 C CA . SER C 3 56 ? 20.967 10.113 36.006 1.00 22.87 55 SER C CA 1
ATOM 2148 C C . SER C 3 56 ? 21.470 8.749 36.454 1.00 25.72 55 SER C C 1
ATOM 2149 O O . SER C 3 56 ? 22.544 8.662 37.056 1.00 19.84 55 SER C O 1
ATOM 2152 N N . GLN C 3 57 ? 20.704 7.689 36.234 1.00 22.09 56 GLN C N 1
ATOM 2153 C CA . GLN C 3 57 ? 21.189 6.340 36.476 1.00 20.46 56 GLN C CA 1
ATOM 2154 C C . GLN C 3 57 ? 20.735 5.444 35.332 1.00 19.92 56 GLN C C 1
ATOM 2155 O O . GLN C 3 57 ? 19.676 5.656 34.732 1.00 18.51 56 GLN C O 1
ATOM 2161 N N . LYS C 3 58 ? 21.538 4.419 35.063 1.00 16.19 57 LYS C N 1
ATOM 2162 C CA . LYS C 3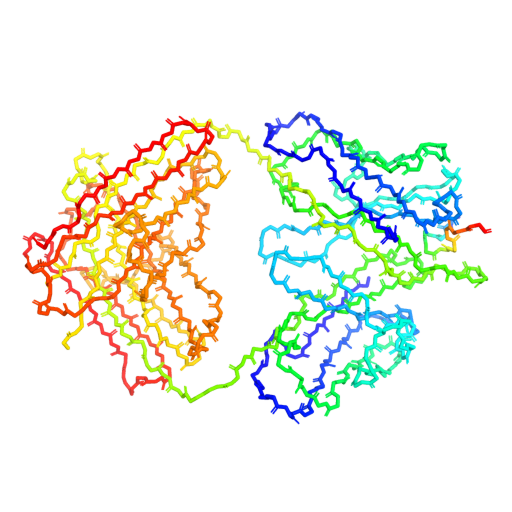 58 ? 21.233 3.443 34.028 1.00 14.02 57 LYS C CA 1
ATOM 2163 C C . LYS C 3 58 ? 21.766 2.105 34.503 1.00 19.40 57 LYS C C 1
ATOM 2164 O O . LYS C 3 58 ? 22.856 2.049 35.080 1.00 18.62 57 LYS C O 1
ATOM 2170 N N . TYR C 3 59 ? 21.007 1.038 34.262 1.00 15.97 58 TYR C N 1
ATOM 2171 C CA . TYR C 3 59 ? 21.485 -0.301 34.566 1.00 14.61 58 TYR C CA 1
ATOM 2172 C C . TYR C 3 59 ? 21.180 -1.237 33.407 1.00 18.38 58 TYR C C 1
ATOM 2173 O O . TYR C 3 59 ? 20.238 -1.040 32.646 1.00 17.45 58 TYR C O 1
ATOM 2182 N N . TYR C 3 60 ? 21.965 -2.299 33.319 1.00 14.11 59 TYR C N 1
ATOM 2183 C CA . TYR C 3 60 ? 21.983 -3.154 32.143 1.00 16.04 59 TYR C CA 1
ATOM 2184 C C . TYR C 3 60 ? 22.060 -4.618 32.561 1.00 17.54 59 TYR C C 1
ATOM 2185 O O . TYR C 3 60 ? 22.729 -4.962 33.537 1.00 19.29 59 TYR C O 1
ATOM 2194 N N . ALA C 3 61 ? 21.419 -5.475 31.776 1.00 17.00 60 ALA C N 1
ATOM 2195 C CA . ALA C 3 61 ? 21.542 -6.921 31.956 1.00 17.35 60 ALA C CA 1
ATOM 2196 C C . ALA C 3 61 ? 22.981 -7.382 31.692 1.00 14.05 60 ALA C C 1
ATOM 2197 O O . ALA C 3 61 ? 23.690 -6.802 30.867 1.00 15.95 60 ALA C O 1
ATOM 2199 N N . ASP C 3 62 ? 23.379 -8.469 32.377 1.00 13.65 61 ASP C N 1
ATOM 2200 C CA . ASP C 3 62 ? 24.733 -9.040 32.196 1.00 16.68 61 ASP C CA 1
ATOM 2201 C C . ASP C 3 62 ? 25.089 -9.151 30.723 1.00 21.55 61 ASP C C 1
ATOM 2202 O O . ASP C 3 62 ? 26.165 -8.722 30.292 1.00 21.47 61 ASP C O 1
ATOM 2207 N N . SER C 3 63 ? 24.185 -9.707 29.933 1.00 16.79 62 SER C N 1
ATOM 2208 C CA . SER C 3 63 ? 24.521 -10.038 28.557 1.00 17.56 62 SER C CA 1
ATOM 2209 C C . SER C 3 63 ? 24.782 -8.815 27.683 1.00 22.15 62 SER C C 1
ATOM 2210 O O . SER C 3 63 ? 25.447 -8.965 26.650 1.00 21.38 62 SER C O 1
ATOM 2213 N N . VAL C 3 64 ? 24.326 -7.615 28.074 1.00 17.65 63 VAL C N 1
ATOM 2214 C CA . VAL C 3 64 ? 24.524 -6.414 27.257 1.00 19.19 63 VAL C CA 1
ATOM 2215 C C . VAL C 3 64 ? 25.471 -5.379 27.867 1.00 19.77 63 VAL C C 1
ATOM 2216 O O . VAL C 3 64 ? 25.810 -4.399 27.180 1.00 18.51 63 VAL C O 1
ATOM 2220 N N . GLN C 3 65 ? 25.898 -5.542 29.118 1.00 19.50 64 GLN C N 1
ATOM 2221 C CA . GLN C 3 65 ? 26.862 -4.620 29.721 1.00 20.97 64 GLN C CA 1
ATOM 2222 C C . GLN C 3 65 ? 28.120 -4.520 28.871 1.00 19.25 64 GLN C C 1
ATOM 2223 O O . GLN C 3 65 ? 28.663 -5.538 28.427 1.00 19.55 64 GLN C O 1
ATOM 2229 N N . GLY C 3 66 ? 28.582 -3.288 28.638 1.00 23.96 65 GLY C N 1
ATOM 2230 C CA . GLY C 3 66 ? 29.740 -3.076 27.783 1.00 21.01 65 GLY C CA 1
ATOM 2231 C C . GLY C 3 66 ? 29.444 -3.083 26.297 1.00 22.55 65 GLY C C 1
ATOM 2232 O O . GLY C 3 66 ? 30.340 -2.787 25.496 1.00 19.81 65 GLY C O 1
ATOM 2233 N N . ARG C 3 67 ? 28.223 -3.410 25.893 1.00 19.48 66 ARG C N 1
ATOM 2234 C CA . ARG C 3 67 ? 27.889 -3.436 24.476 1.00 18.24 66 ARG C CA 1
ATOM 2235 C C . ARG C 3 67 ? 26.760 -2.494 24.112 1.00 19.86 66 ARG C C 1
ATOM 2236 O O . ARG C 3 67 ? 26.820 -1.850 23.062 1.00 19.87 66 ARG C O 1
ATOM 2244 N N . PHE C 3 68 ? 25.719 -2.429 24.938 1.00 21.74 67 PHE C N 1
ATOM 2245 C CA . PHE C 3 68 ? 24.553 -1.597 24.689 1.00 18.84 67 PHE C CA 1
ATOM 2246 C C . PHE C 3 68 ? 24.613 -0.372 25.584 1.00 20.26 67 PHE C C 1
ATOM 2247 O O . PHE C 3 68 ? 25.105 -0.436 26.713 1.00 21.27 67 PHE C O 1
ATOM 2255 N N . THR C 3 69 ? 24.083 0.755 25.085 1.00 20.41 68 THR C N 1
ATOM 2256 C CA . THR C 3 69 ? 23.881 1.929 25.927 1.00 16.00 68 THR C CA 1
ATOM 2257 C C . THR C 3 69 ? 22.473 2.466 25.708 1.00 19.15 68 THR C C 1
ATOM 2258 O O . THR C 3 69 ? 22.009 2.604 24.570 1.00 16.76 68 THR C O 1
ATOM 2262 N N . ILE C 3 70 ? 21.810 2.749 26.794 1.00 16.27 69 ILE C N 1
ATOM 2263 C CA . ILE C 3 70 ? 20.462 3.316 26.774 1.00 12.57 69 ILE C CA 1
ATOM 2264 C C . ILE C 3 70 ? 20.593 4.812 26.979 1.00 17.72 69 ILE C C 1
ATOM 2265 O O . ILE C 3 70 ? 21.454 5.259 27.729 1.00 18.46 69 ILE C O 1
ATOM 2270 N N . SER C 3 71 ? 19.754 5.587 26.304 1.00 17.34 70 SER C N 1
ATOM 2271 C CA . SER C 3 71 ? 19.784 7.038 26.397 1.00 15.99 70 SER C CA 1
ATOM 2272 C C . SER C 3 71 ? 18.387 7.546 26.092 1.00 17.51 70 SER C C 1
ATOM 2273 O O . SER C 3 71 ? 17.535 6.805 25.594 1.00 15.92 70 SER C O 1
ATOM 2276 N N . ARG C 3 72 ? 18.156 8.824 26.375 1.00 20.26 71 ARG C N 1
ATOM 2277 C CA . ARG C 3 72 ? 16.841 9.382 26.090 1.00 19.19 71 ARG C CA 1
ATOM 2278 C C . ARG C 3 72 ? 16.977 10.833 25.663 1.00 20.34 71 ARG C C 1
ATOM 2279 O O . ARG C 3 72 ? 17.937 11.511 26.022 1.00 18.62 71 ARG C O 1
ATOM 2287 N N . ASP C 3 73 ? 16.005 11.294 24.887 1.00 20.89 72 ASP C N 1
ATOM 2288 C CA . ASP C 3 73 ? 15.888 12.700 24.508 1.00 20.67 72 ASP C CA 1
ATOM 2289 C C . ASP C 3 73 ? 14.608 13.204 25.139 1.00 20.52 72 ASP C C 1
ATOM 2290 O O . ASP C 3 73 ? 13.517 12.900 24.656 1.00 20.33 72 ASP C O 1
ATOM 2295 N N . ASN C 3 74 ? 14.736 13.968 26.224 1.00 20.92 73 ASN C N 1
ATOM 2296 C CA . ASN C 3 74 ? 13.537 14.381 26.944 1.00 18.26 73 ASN C CA 1
ATOM 2297 C C . ASN C 3 74 ? 12.861 15.601 26.348 1.00 28.51 73 ASN C C 1
ATOM 2298 O O . ASN C 3 74 ? 11.848 16.062 26.892 1.00 29.00 73 ASN C O 1
ATOM 2303 N N . HIS C 3 75 ? 13.391 16.143 25.265 1.00 28.34 74 HIS C N 1
ATOM 2304 C CA . HIS C 3 75 ? 12.687 17.175 24.524 1.00 26.77 74 HIS C CA 1
ATOM 2305 C C . HIS C 3 75 ? 11.929 16.618 23.335 1.00 28.97 74 HIS C C 1
ATOM 2306 O O . HIS C 3 75 ? 10.829 17.095 23.047 1.00 32.05 74 HIS C O 1
ATOM 2313 N N . LYS C 3 76 ? 12.456 15.592 22.678 1.00 24.71 75 LYS C N 1
ATOM 2314 C CA . LYS C 3 76 ? 11.748 14.927 21.599 1.00 22.05 75 LYS C CA 1
ATOM 2315 C C . LYS C 3 76 ? 10.913 13.751 22.092 1.00 20.61 75 LYS C C 1
ATOM 2316 O O . LYS C 3 76 ? 10.247 13.112 21.277 1.00 25.79 75 LYS C O 1
ATOM 2322 N N . ASN C 3 77 ? 10.948 13.448 23.392 1.00 21.47 76 ASN C N 1
ATOM 2323 C CA . ASN C 3 77 ? 10.242 12.298 23.977 1.00 17.87 76 ASN C CA 1
ATOM 2324 C C . ASN C 3 77 ? 10.578 11.000 23.249 1.00 22.17 76 ASN C C 1
ATOM 2325 O O . ASN C 3 77 ? 9.708 10.225 22.836 1.00 21.68 76 ASN C O 1
ATOM 2330 N N . THR C 3 78 ? 11.868 10.732 23.155 1.00 18.01 77 THR C N 1
ATOM 2331 C CA . THR C 3 78 ? 12.374 9.533 22.493 1.00 22.20 77 THR C CA 1
ATOM 2332 C C . THR C 3 78 ? 13.330 8.778 23.407 1.00 22.41 77 THR C C 1
ATOM 2333 O O . THR C 3 78 ? 14.141 9.392 24.114 1.00 20.09 77 THR C O 1
ATOM 2337 N N . LEU C 3 79 ? 13.235 7.447 23.374 1.00 18.50 78 LEU C N 1
ATOM 2338 C CA . LEU C 3 79 ? 14.153 6.549 24.072 1.00 17.79 78 LEU C CA 1
ATOM 2339 C C . LEU C 3 79 ? 15.030 5.880 23.028 1.00 20.18 78 LEU C C 1
ATOM 2340 O O . LEU C 3 79 ? 14.565 5.605 21.917 1.00 19.43 78 LEU C O 1
ATOM 2345 N N . TYR C 3 80 ? 16.305 5.635 23.372 1.00 17.48 79 TYR C N 1
ATOM 2346 C CA . TYR C 3 80 ? 17.233 5.004 22.451 1.00 18.91 79 TYR C CA 1
ATOM 2347 C C . TYR C 3 80 ? 17.884 3.774 23.063 1.00 14.34 79 TYR C C 1
ATOM 2348 O O . TYR C 3 80 ? 18.098 3.678 24.274 1.00 15.10 79 TYR C O 1
ATOM 2357 N N . LEU C 3 81 ? 18.224 2.837 22.197 1.00 15.33 80 LEU C N 1
ATOM 2358 C CA . LEU C 3 81 ? 19.122 1.750 22.573 1.00 17.33 80 LEU C CA 1
ATOM 2359 C C . LEU C 3 81 ? 20.189 1.655 21.491 1.00 17.21 80 LEU C C 1
ATOM 2360 O O . LEU C 3 81 ? 19.896 1.236 20.364 1.00 18.86 80 LEU C O 1
ATOM 2365 N N . GLN C 3 82 ? 21.419 2.029 21.838 1.00 20.49 81 GLN C N 1
ATOM 2366 C CA . GLN C 3 82 ? 22.551 1.854 20.941 1.00 20.54 81 GLN C CA 1
ATOM 2367 C C . GLN C 3 82 ? 23.094 0.460 21.192 1.00 20.64 81 GLN C C 1
ATOM 2368 O O . GLN C 3 82 ? 23.488 0.147 22.317 1.00 22.79 81 GLN C O 1
ATOM 2374 N N . MET C 3 83 ? 23.046 -0.386 20.166 1.00 16.99 82 MET C N 1
ATOM 2375 C CA . MET C 3 83 ? 23.442 -1.783 20.255 1.00 18.69 82 MET C CA 1
ATOM 2376 C C . MET C 3 83 ? 24.730 -1.955 19.463 1.00 22.35 82 MET C C 1
ATOM 2377 O O . MET C 3 83 ? 24.710 -1.835 18.235 1.00 25.25 82 MET C O 1
ATOM 2382 N N . ASN C 3 84 A 25.832 -2.236 20.154 1.00 23.41 82 ASN C N 1
ATOM 2383 C CA . ASN C 3 84 A 27.116 -2.515 19.513 1.00 21.78 82 ASN C CA 1
ATOM 2384 C C . ASN C 3 84 A 27.532 -3.953 19.769 1.00 23.87 82 ASN C C 1
ATOM 2385 O O . ASN C 3 84 A 26.951 -4.653 20.605 1.00 20.96 82 ASN C O 1
ATOM 2390 N N . SER C 3 85 B 28.566 -4.380 19.034 1.00 22.50 82 SER C N 1
ATOM 2391 C CA . SER C 3 85 B 29.095 -5.743 19.141 1.00 21.11 82 SER C CA 1
ATOM 2392 C C . SER C 3 85 B 27.957 -6.768 19.104 1.00 20.35 82 SER C C 1
ATOM 2393 O O . SER C 3 85 B 27.876 -7.681 19.930 1.00 21.13 82 SER C O 1
ATOM 2396 N N . LEU C 3 86 C 27.061 -6.589 18.142 1.00 20.01 82 LEU C N 1
ATOM 2397 C CA . LEU C 3 86 C 25.885 -7.453 18.052 1.00 18.55 82 LEU C CA 1
ATOM 2398 C C . LEU C 3 86 C 26.307 -8.896 17.779 1.00 22.65 82 LEU C C 1
ATOM 2399 O O . LEU C 3 86 C 27.348 -9.163 17.153 1.00 21.12 82 LEU C O 1
ATOM 2404 N N . ARG C 3 87 ? 25.510 -9.841 18.284 1.00 18.14 83 ARG C N 1
ATOM 2405 C CA . ARG C 3 87 ? 25.842 -11.236 18.108 1.00 19.30 83 ARG C CA 1
ATOM 2406 C C . ARG C 3 87 ? 24.518 -11.947 17.879 1.00 21.07 83 ARG C C 1
ATOM 2407 O O . ARG C 3 87 ? 23.442 -11.407 18.186 1.00 19.41 83 ARG C O 1
ATOM 2415 N N . ALA C 3 88 ? 24.610 -13.161 17.330 1.00 20.57 84 ALA C N 1
ATOM 2416 C CA . ALA C 3 88 ? 23.415 -13.933 16.973 1.00 22.96 84 ALA C CA 1
ATOM 2417 C C . ALA C 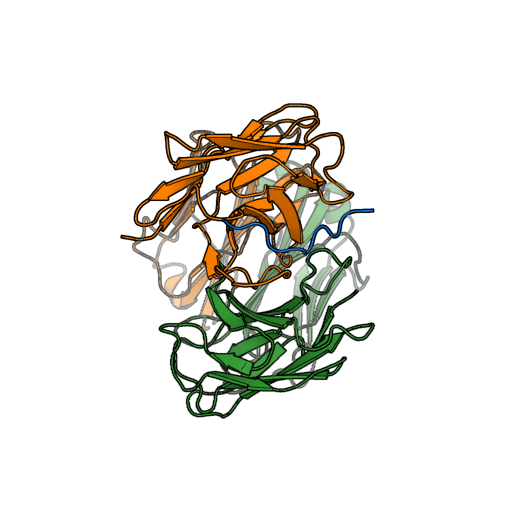3 88 ? 22.427 -14.025 18.127 1.00 24.40 84 ALA C C 1
ATOM 2418 O O . ALA C 3 88 ? 21.210 -13.933 17.919 1.00 21.28 84 ALA C O 1
ATOM 2420 N N . GLU C 3 89 ? 22.936 -14.193 19.355 1.00 20.12 85 GLU C N 1
ATOM 2421 C CA . GLU C 3 89 ? 22.122 -14.310 20.558 1.00 24.25 85 GLU C CA 1
ATOM 2422 C C . GLU C 3 89 ? 21.276 -13.063 20.843 1.00 22.77 85 GLU C C 1
ATOM 2423 O O . GLU C 3 89 ? 20.396 -13.114 21.706 1.00 22.89 85 GLU C O 1
ATOM 2429 N N . ASP C 3 90 ? 21.558 -11.938 20.194 1.00 20.30 86 ASP C N 1
ATOM 2430 C CA . ASP C 3 90 ? 20.777 -10.718 20.363 1.00 21.54 86 ASP C CA 1
ATOM 2431 C C . ASP C 3 90 ? 19.520 -10.701 19.509 1.00 20.64 86 ASP C C 1
ATOM 2432 O O . ASP C 3 90 ? 18.736 -9.745 19.610 1.00 19.01 86 ASP C O 1
ATOM 2437 N N . THR C 3 91 ? 19.334 -11.709 18.650 1.00 16.63 87 THR C N 1
ATOM 2438 C CA . THR C 3 91 ? 18.165 -11.791 17.803 1.00 20.30 87 THR C CA 1
ATOM 2439 C C . THR C 3 91 ? 16.920 -11.867 18.667 1.00 22.11 87 THR C C 1
ATOM 2440 O O . THR C 3 91 ? 16.779 -12.785 19.485 1.00 18.29 87 THR C O 1
ATOM 2444 N N . ALA C 3 92 ? 16.031 -10.896 18.493 1.00 17.92 88 ALA C N 1
ATOM 2445 C CA . ALA C 3 92 ? 14.876 -10.804 19.363 1.00 19.67 88 ALA C CA 1
ATOM 2446 C C . ALA C 3 92 ? 14.015 -9.630 18.925 1.00 19.60 88 ALA C C 1
ATOM 2447 O O . ALA C 3 92 ? 14.455 -8.747 18.183 1.00 19.48 88 ALA C O 1
ATOM 2449 N N . VAL C 3 93 ? 12.779 -9.630 19.404 1.00 16.67 89 VAL C N 1
ATOM 2450 C CA . VAL C 3 93 ? 11.951 -8.438 19.359 1.00 13.20 89 VAL C CA 1
ATOM 2451 C C . VAL C 3 93 ? 12.310 -7.598 20.568 1.00 15.84 89 VAL C C 1
ATOM 2452 O O . VAL C 3 93 ? 12.400 -8.115 21.685 1.00 17.05 89 VAL C O 1
ATOM 2456 N N . TYR C 3 94 ? 12.517 -6.312 20.349 1.00 15.95 90 TYR C N 1
ATOM 2457 C CA . TYR C 3 94 ? 12.858 -5.379 21.412 1.00 17.71 90 TYR C CA 1
ATOM 2458 C C . TYR C 3 94 ? 11.654 -4.490 21.651 1.00 17.57 90 TYR C C 1
ATOM 2459 O O . TYR C 3 94 ? 11.137 -3.875 20.707 1.00 18.10 90 TYR C O 1
ATOM 2468 N N . PHE C 3 95 ? 11.234 -4.416 22.907 1.00 17.92 91 PHE C N 1
ATOM 2469 C CA . PHE C 3 95 ? 10.119 -3.583 23.342 1.00 16.98 91 PHE C CA 1
ATOM 2470 C C . PHE C 3 95 ? 10.647 -2.420 24.164 1.00 17.96 91 PHE C C 1
ATOM 2471 O O . PHE C 3 95 ? 11.462 -2.620 25.076 1.00 18.14 91 PHE C O 1
ATOM 2479 N N . CYS C 3 96 ? 10.132 -1.221 23.912 1.00 17.66 92 CYS C N 1
ATOM 2480 C CA . CYS C 3 96 ? 10.367 -0.147 24.872 1.00 19.03 92 CYS C CA 1
ATOM 2481 C C . CYS C 3 96 ? 9.202 -0.186 25.843 1.00 19.35 92 CYS C C 1
ATOM 2482 O O . CYS C 3 96 ? 8.080 -0.577 25.473 1.00 15.99 92 CYS C O 1
ATOM 2485 N N . VAL C 3 97 ? 9.503 0.086 27.111 1.00 18.53 93 VAL C N 1
ATOM 2486 C CA . VAL C 3 97 ? 8.572 -0.194 28.205 1.00 17.71 93 VAL C CA 1
ATOM 2487 C C . VAL C 3 97 ? 8.612 0.955 29.203 1.00 18.59 93 VAL C C 1
ATOM 2488 O O . VAL C 3 97 ? 9.691 1.431 29.569 1.00 17.11 93 VAL C O 1
ATOM 2492 N N . ARG C 3 98 ? 7.444 1.429 29.613 1.00 15.16 94 ARG C N 1
ATOM 2493 C CA . ARG C 3 98 ? 7.342 2.446 30.645 1.00 17.62 94 ARG C CA 1
ATOM 2494 C C . ARG C 3 98 ? 7.060 1.787 31.989 1.00 13.82 94 ARG C C 1
ATOM 2495 O O . ARG C 3 98 ? 6.246 0.861 32.074 1.00 17.00 94 ARG C O 1
ATOM 2503 N N . VAL C 3 99 ? 7.676 2.291 33.037 1.00 15.45 95 VAL C N 1
ATOM 2504 C CA . VAL C 3 99 ? 7.405 1.790 34.384 1.00 15.91 95 VAL C CA 1
ATOM 2505 C C . VAL C 3 99 ? 6.157 2.484 34.902 1.00 20.05 95 VAL C C 1
ATOM 2506 O O . VAL C 3 99 ? 5.965 3.678 34.671 1.00 21.18 95 VAL C O 1
ATOM 2510 N N . ARG C 3 100 ? 5.277 1.741 35.571 1.00 17.24 96 ARG C N 1
ATOM 2511 C CA . ARG C 3 100 ? 4.143 2.399 36.205 1.00 17.42 96 ARG C CA 1
ATOM 2512 C C . ARG C 3 100 ? 4.637 3.454 37.181 1.00 16.97 96 ARG C C 1
ATOM 2513 O O . ARG C 3 100 ? 5.494 3.180 38.026 1.00 22.26 96 ARG C O 1
ATOM 2521 N N . PHE C 3 101 ? 4.045 4.639 37.125 1.00 15.35 97 PHE C N 1
ATOM 2522 C CA . PHE C 3 101 ? 4.423 5.657 38.092 1.00 15.73 97 PHE C CA 1
ATOM 2523 C C . PHE C 3 101 ? 4.163 5.189 39.519 1.00 17.41 97 PHE C C 1
ATOM 2524 O O . PHE C 3 101 ? 3.162 4.525 39.823 1.00 18.64 97 PHE C O 1
ATOM 2532 N N . SER C 3 102 ? 5.064 5.553 40.407 1.00 16.91 98 SER C N 1
ATOM 2533 C CA . SER C 3 102 ? 4.894 5.250 41.816 1.00 22.31 98 SER C CA 1
ATOM 2534 C C . SER C 3 102 ? 5.366 6.427 42.651 1.00 22.37 98 SER C C 1
ATOM 2535 O O . SER C 3 102 ? 6.167 7.258 42.207 1.00 24.46 98 SER C O 1
ATOM 2538 N N . VAL C 3 103 ? 4.817 6.515 43.835 1.00 25.02 99 VAL C N 1
ATOM 2539 C CA . VAL C 3 103 ? 5.303 7.427 44.849 1.00 27.54 99 VAL C CA 1
ATOM 2540 C C . VAL C 3 103 ? 6.154 6.608 45.807 1.00 27.20 99 VAL C C 1
ATOM 2541 O O . VAL C 3 103 ? 5.927 5.403 45.995 1.00 26.44 99 VAL C O 1
ATOM 2545 N N . GLY C 3 104 ? 7.163 7.244 46.393 1.00 23.21 100 GLY C N 1
ATOM 2546 C CA . GLY C 3 104 ? 7.987 6.590 47.375 1.00 19.22 100 GLY C CA 1
ATOM 2547 C C . GLY C 3 104 ? 9.296 6.088 46.812 1.00 21.35 100 GLY C C 1
ATOM 2548 O O . GLY C 3 104 ? 9.729 6.475 45.720 1.00 22.55 100 GLY C O 1
ATOM 2549 N N . PRO C 3 105 A 9.960 5.209 47.563 1.00 16.47 100 PRO C N 1
ATOM 2550 C CA . PRO C 3 105 A 11.336 4.821 47.215 1.00 19.35 100 PRO C CA 1
ATOM 2551 C C . PRO C 3 105 A 11.480 3.726 46.158 1.00 17.13 100 PRO C C 1
ATOM 2552 O O . PRO C 3 105 A 12.605 3.536 45.659 1.00 19.02 100 PRO C O 1
ATOM 2556 N N . HIS C 3 106 B 10.406 3.018 45.791 1.00 16.83 100 HIS C N 1
ATOM 2557 C CA . HIS C 3 106 B 10.490 1.814 44.978 1.00 18.69 100 HIS C CA 1
ATOM 2558 C C . HIS C 3 106 B 9.870 1.984 43.598 1.00 16.75 100 HIS C C 1
ATOM 2559 O O . HIS C 3 106 B 8.853 2.675 43.419 1.00 19.35 100 HIS C O 1
ATOM 2566 N N . GLY C 3 107 C 10.476 1.296 42.620 1.00 16.43 100 GLY C N 1
ATOM 2567 C CA . GLY C 3 107 C 9.949 1.234 41.274 1.00 18.04 100 GLY C CA 1
ATOM 2568 C C . GLY C 3 107 C 8.748 0.305 41.239 1.00 19.47 100 GLY C C 1
ATOM 2569 O O . GLY C 3 107 C 8.387 -0.308 42.240 1.00 23.78 100 GLY C O 1
ATOM 2570 N N . SER C 3 108 D 8.144 0.180 40.064 1.00 16.23 100 SER C N 1
ATOM 2571 C CA . SER C 3 108 D 6.843 -0.502 39.959 1.00 17.14 100 SER C CA 1
ATOM 2572 C C . SER C 3 108 D 6.888 -1.440 38.751 1.00 17.81 100 SER C C 1
ATOM 2573 O O . SER C 3 108 D 7.964 -1.767 38.231 1.00 17.09 100 SER C O 1
ATOM 2576 N N . ALA C 3 109 E 5.711 -1.961 38.393 1.00 14.24 100 ALA C N 1
ATOM 2577 C CA . ALA C 3 109 E 5.531 -2.855 37.254 1.00 12.14 100 ALA C CA 1
ATOM 2578 C C . ALA C 3 109 E 5.671 -2.074 35.958 1.00 14.62 100 ALA C C 1
ATOM 2579 O O . ALA C 3 109 E 5.884 -0.851 35.946 1.00 19.31 100 ALA C O 1
ATOM 2581 N N . PHE C 3 110 F 5.596 -2.795 34.845 1.00 13.82 100 PHE C N 1
ATOM 2582 C CA . PHE C 3 110 F 5.718 -2.219 33.499 1.00 14.03 100 PHE C CA 1
ATOM 2583 C C . PHE C 3 110 F 4.324 -1.958 32.921 1.00 15.98 100 PHE C C 1
ATOM 2584 O O . PHE C 3 110 F 3.665 -2.902 32.476 1.00 18.41 100 PHE C O 1
ATOM 2592 N N . ASP C 3 111 ? 3.872 -0.694 32.875 1.00 17.56 101 ASP C N 1
ATOM 2593 C CA . ASP C 3 111 ? 2.457 -0.489 32.565 1.00 16.94 101 ASP C CA 1
ATOM 2594 C C . ASP C 3 111 ? 2.179 -0.146 31.105 1.00 18.15 101 ASP C C 1
ATOM 2595 O O . ASP C 3 111 ? 1.014 -0.171 30.693 1.00 22.13 101 ASP C O 1
ATOM 2600 N N . LEU C 3 112 ? 3.200 0.117 30.300 1.00 16.38 102 LEU C N 1
ATOM 2601 C CA . LEU C 3 112 ? 3.006 0.479 28.901 1.00 15.89 102 LEU C CA 1
ATOM 2602 C C . LEU C 3 112 ? 4.124 -0.109 28.057 1.00 15.29 102 LEU C C 1
ATOM 2603 O O . LEU C 3 112 ? 5.297 0.165 28.323 1.00 18.86 102 LEU C O 1
ATOM 2608 N N . TRP C 3 1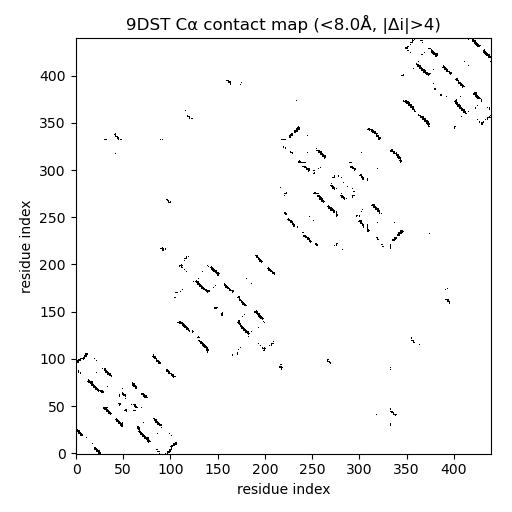13 ? 3.761 -0.819 26.988 1.00 15.70 103 TRP C N 1
ATOM 2609 C CA . TRP C 3 113 ? 4.723 -1.486 26.119 1.00 19.41 103 TRP C CA 1
ATOM 2610 C C . TRP C 3 113 ? 4.480 -1.041 24.685 1.00 19.96 103 TRP C C 1
ATOM 2611 O O . TRP C 3 113 ? 3.337 -0.899 24.260 1.00 19.06 103 TRP C O 1
ATOM 2622 N N . GLY C 3 114 ? 5.540 -0.846 23.939 1.00 16.80 104 GLY C N 1
ATOM 2623 C CA . GLY C 3 114 ? 5.411 -0.609 22.508 1.00 18.06 104 GLY C CA 1
ATOM 2624 C C . GLY C 3 114 ? 5.163 -1.889 21.746 1.00 22.00 104 GLY C C 1
ATOM 2625 O O . GLY C 3 114 ? 5.170 -2.975 22.318 1.00 23.03 104 GLY C O 1
ATOM 2626 N N . GLN C 3 115 ? 4.918 -1.758 20.432 1.00 21.84 105 GLN C N 1
ATOM 2627 C CA . GLN C 3 115 ? 4.644 -2.939 19.621 1.00 20.85 105 GLN C CA 1
ATOM 2628 C C . GLN C 3 115 ? 5.878 -3.821 19.435 1.00 23.89 105 GLN C C 1
ATOM 2629 O O . GLN C 3 115 ? 5.739 -4.986 19.054 1.00 24.44 105 GLN C O 1
ATOM 2635 N N . GLY C 3 116 ? 7.066 -3.281 19.642 1.00 18.67 106 GLY C N 1
ATOM 2636 C CA . GLY C 3 116 ? 8.280 -4.058 19.413 1.00 18.70 106 GLY C CA 1
ATOM 2637 C C . GLY C 3 116 ? 8.877 -3.827 18.038 1.00 22.08 106 GLY C C 1
ATOM 2638 O O . GLY C 3 116 ? 8.196 -3.489 17.072 1.00 20.97 106 GLY C O 1
ATOM 2639 N N . THR C 3 117 ? 10.203 -3.989 17.958 1.00 19.90 107 THR C N 1
ATOM 2640 C CA . THR C 3 117 ? 10.923 -3.940 16.692 1.00 19.91 107 THR C CA 1
ATOM 2641 C C . THR C 3 117 ? 11.883 -5.120 16.687 1.00 17.66 107 THR C C 1
ATOM 2642 O O . THR C 3 117 ? 12.452 -5.475 17.723 1.00 19.58 107 THR C O 1
ATOM 2646 N N . MET C 3 118 ? 12.014 -5.762 15.539 1.00 17.82 108 MET C N 1
ATOM 2647 C CA . MET C 3 118 ? 12.708 -7.040 15.451 1.00 18.38 108 MET C CA 1
ATOM 2648 C C . MET C 3 118 ? 14.139 -6.766 14.996 1.00 19.61 108 MET C C 1
ATOM 2649 O O . MET C 3 118 ? 14.360 -6.057 14.009 1.00 19.90 108 MET C O 1
ATOM 2654 N N . VAL C 3 119 ? 15.100 -7.264 15.765 1.00 20.47 109 VAL C N 1
ATOM 2655 C CA . VAL C 3 119 ? 16.518 -7.284 15.406 1.00 19.82 109 VAL C CA 1
ATOM 2656 C C . VAL C 3 119 ? 16.901 -8.725 15.094 1.00 20.99 109 VAL C C 1
ATOM 2657 O O . VAL C 3 119 ? 16.701 -9.621 15.924 1.00 16.95 109 VAL C O 1
ATOM 2661 N N . THR C 3 120 ? 17.447 -8.955 13.897 1.00 19.25 110 THR C N 1
ATOM 2662 C CA . THR C 3 120 ? 17.981 -10.259 13.515 1.00 18.13 110 THR C CA 1
ATOM 2663 C C . THR C 3 120 ? 19.464 -10.097 13.238 1.00 19.50 110 THR C C 1
ATOM 2664 O O . THR C 3 120 ? 19.841 -9.288 12.390 1.00 20.28 110 THR C O 1
ATOM 2668 N N . VAL C 3 121 ? 20.286 -10.854 13.946 1.00 18.33 111 VAL C N 1
ATOM 2669 C CA . VAL C 3 121 ? 21.738 -10.791 13.805 1.00 16.75 111 VAL C CA 1
ATOM 2670 C C . VAL C 3 121 ? 22.190 -12.096 13.183 1.00 24.22 111 VAL C C 1
ATOM 2671 O O . VAL C 3 121 ? 21.986 -13.166 13.766 1.00 21.61 111 VAL C O 1
ATOM 2675 N N . SER C 3 122 ? 22.816 -12.004 12.010 1.00 21.28 112 SER C N 1
ATOM 2676 C CA . SER C 3 122 ? 23.182 -13.198 11.261 1.00 25.67 112 SER C CA 1
ATOM 2677 C C . SER C 3 122 ? 24.228 -12.827 10.230 1.00 28.77 112 SER C C 1
ATOM 2678 O O . SER C 3 122 ? 24.164 -11.742 9.651 1.00 25.90 112 SER C O 1
ATOM 2681 N N . SER C 3 123 ? 25.170 -13.738 9.992 1.00 27.88 113 SER C N 1
ATOM 2682 C CA . SER C 3 123 ? 26.135 -13.560 8.917 1.00 27.45 113 SER C CA 1
ATOM 2683 C C . SER C 3 123 ? 25.655 -14.167 7.606 1.00 29.82 113 SER C C 1
ATOM 2684 O O . SER C 3 123 ? 26.422 -14.228 6.644 1.00 29.35 113 SER C O 1
ATOM 2687 N N . ALA C 3 124 ? 24.418 -14.646 7.552 1.00 22.21 114 ALA C N 1
ATOM 2688 C CA . ALA C 3 124 ? 23.913 -15.250 6.335 1.00 25.76 114 ALA C CA 1
ATOM 2689 C C . ALA C 3 124 ? 23.715 -14.207 5.245 1.00 22.34 114 ALA C C 1
ATOM 2690 O O . ALA C 3 124 ? 23.346 -13.060 5.504 1.00 27.46 114 ALA C O 1
ATOM 2692 N N . SER C 3 125 ? 23.917 -14.635 4.004 1.00 28.22 115 SER C N 1
ATOM 2693 C CA . SER C 3 125 ? 23.660 -13.792 2.845 1.00 31.62 115 SER C CA 1
ATOM 2694 C C . SER C 3 125 ? 22.191 -13.865 2.442 1.00 32.05 115 SER C C 1
ATOM 2695 O O . SER C 3 125 ? 21.528 -14.893 2.613 1.00 29.22 115 SER C O 1
ATOM 2698 N N . THR C 3 126 ? 21.682 -12.751 1.920 1.00 33.28 116 THR C N 1
ATOM 2699 C CA . THR C 3 126 ? 20.319 -12.729 1.412 1.00 27.21 116 THR C CA 1
ATOM 2700 C C . THR C 3 126 ? 20.185 -13.760 0.300 1.00 36.06 116 THR C C 1
ATOM 2701 O O . THR C 3 126 ? 21.096 -13.927 -0.518 1.00 30.16 116 THR C O 1
ATOM 2705 N N . LYS C 3 127 ? 19.062 -14.482 0.288 1.00 31.32 117 LYS C N 1
ATOM 2706 C CA . LYS C 3 127 ? 18.933 -15.585 -0.656 1.00 31.47 117 LYS C CA 1
ATOM 2707 C C . LYS C 3 127 ? 17.472 -16.006 -0.750 1.00 34.69 117 LYS C C 1
ATOM 2708 O O . LYS C 3 127 ? 16.804 -16.191 0.275 1.00 29.78 117 LYS C O 1
ATOM 2714 N N . GLY C 3 128 ? 16.974 -16.122 -1.979 1.00 27.79 118 GLY C N 1
ATOM 2715 C CA . GLY C 3 128 ? 15.638 -16.607 -2.223 1.00 29.72 118 GLY C CA 1
ATOM 2716 C C . GLY C 3 128 ? 15.510 -18.095 -1.980 1.00 29.87 118 GLY C C 1
ATOM 2717 O O . GLY C 3 128 ? 16.483 -18.855 -2.017 1.00 31.08 118 GLY C O 1
ATOM 2718 N N . PRO C 3 129 ? 14.282 -18.541 -1.739 1.00 33.18 119 PRO C N 1
ATOM 2719 C CA . PRO C 3 129 ? 14.047 -19.960 -1.471 1.00 28.89 119 PRO C CA 1
ATOM 2720 C C . PRO C 3 129 ? 14.033 -20.789 -2.738 1.00 32.81 119 PRO C C 1
ATOM 2721 O O . PRO C 3 129 ? 13.573 -20.344 -3.792 1.00 30.69 119 PRO C O 1
ATOM 2725 N N . SER C 3 130 ? 14.520 -22.022 -2.605 1.00 30.38 120 SER C N 1
ATOM 2726 C CA . SER C 3 130 ? 14.113 -23.097 -3.501 1.00 30.40 120 SER C CA 1
ATOM 2727 C C . SER C 3 130 ? 12.729 -23.583 -3.077 1.00 34.28 120 SER C C 1
ATOM 2728 O O . SER C 3 130 ? 12.437 -23.685 -1.879 1.00 32.25 120 SER C O 1
ATOM 2731 N N . VAL C 3 131 ? 11.869 -23.861 -4.059 1.00 26.81 121 VAL C N 1
ATOM 2732 C CA . VAL C 3 131 ? 10.480 -24.231 -3.813 1.00 30.23 121 VAL C CA 1
ATOM 2733 C C . VAL C 3 131 ? 10.212 -25.581 -4.461 1.00 33.54 121 VAL C C 1
ATOM 2734 O O . VAL C 3 131 ? 10.288 -25.716 -5.689 1.00 32.30 121 VAL C O 1
ATOM 2738 N N . PHE C 3 132 ? 9.870 -26.569 -3.645 1.00 35.14 122 PHE C N 1
ATOM 2739 C CA . PHE C 3 132 ? 9.676 -27.922 -4.132 1.00 32.89 122 PHE C CA 1
ATOM 2740 C C . PHE C 3 132 ? 8.254 -28.394 -3.862 1.00 38.19 122 PHE C C 1
ATOM 2741 O O . PHE C 3 132 ? 7.675 -28.054 -2.824 1.00 33.34 122 PHE C O 1
ATOM 2749 N N . PRO C 3 133 ? 7.663 -29.168 -4.769 1.00 36.49 123 PRO C N 1
ATOM 2750 C CA . PRO C 3 133 ? 6.332 -29.708 -4.501 1.00 34.62 123 PRO C CA 1
ATOM 2751 C C . PRO C 3 133 ? 6.369 -30.760 -3.406 1.00 39.10 123 PRO C C 1
ATOM 2752 O O . PRO C 3 133 ? 7.357 -31.478 -3.230 1.00 36.35 123 PRO C O 1
ATOM 2756 N N . LEU C 3 134 ? 5.272 -30.822 -2.648 1.00 33.96 124 LEU C N 1
ATOM 2757 C CA . LEU C 3 134 ? 4.960 -31.953 -1.779 1.00 30.95 124 LEU C CA 1
ATOM 2758 C C . LEU C 3 134 ? 3.779 -32.629 -2.464 1.00 33.39 124 LEU C C 1
ATOM 2759 O O . LEU C 3 134 ? 2.637 -32.172 -2.348 1.00 34.11 124 LEU C O 1
ATOM 2764 N N . ALA C 3 135 ? 4.073 -33.669 -3.225 1.00 35.11 125 ALA C N 1
ATOM 2765 C CA . ALA C 3 135 ? 3.156 -34.261 -4.188 1.00 33.59 125 ALA C CA 1
ATOM 2766 C C . ALA C 3 135 ? 2.108 -35.116 -3.480 1.00 37.16 125 ALA C C 1
ATOM 2767 O O . ALA C 3 135 ? 2.437 -35.869 -2.561 1.00 39.78 125 ALA C O 1
ATOM 2769 N N . PRO C 3 136 ? 0.852 -35.030 -3.898 1.00 34.70 126 PRO C N 1
ATOM 2770 C CA . PRO C 3 136 ? -0.178 -35.879 -3.295 1.00 38.31 126 PRO C CA 1
ATOM 2771 C C . PRO C 3 136 ? -0.133 -37.272 -3.902 1.00 52.76 126 PRO C C 1
ATOM 2772 O O . PRO C 3 136 ? 0.080 -37.435 -5.107 1.00 49.28 126 PRO C O 1
ATOM 2776 N N . SER C 3 137 ? -0.331 -38.282 -3.057 1.00 52.08 127 SER C N 1
ATOM 2777 C CA . SER C 3 137 ? -0.359 -39.665 -3.532 1.00 52.17 127 SER C CA 1
ATOM 2778 C C . SER C 3 137 ? -1.735 -40.032 -4.066 1.00 55.98 127 SER C C 1
ATOM 2779 O O . SER C 3 137 ? -2.753 -39.680 -3.469 1.00 59.27 127 SER C O 1
ATOM 2782 N N . GLY C 3 144 ? -11.039 -40.036 2.325 1.00 61.03 134 GLY C N 1
ATOM 2783 C CA . GLY C 3 144 ? -11.248 -39.446 1.014 1.00 64.44 134 GLY C CA 1
ATOM 2784 C C . GLY C 3 144 ? -10.651 -38.056 0.886 1.00 70.11 134 GLY C C 1
ATOM 2785 O O . GLY C 3 144 ? -11.088 -37.247 0.059 1.00 66.52 134 GLY C O 1
ATOM 2786 N N . THR C 3 145 ? -9.640 -37.777 1.707 1.00 62.58 135 THR C N 1
ATOM 2787 C CA . THR C 3 145 ? -8.986 -36.478 1.730 1.00 57.79 135 THR C CA 1
ATOM 2788 C C . THR C 3 145 ? -7.513 -36.639 1.380 1.00 59.81 135 THR C C 1
ATOM 2789 O O . THR C 3 145 ? -6.848 -37.569 1.852 1.00 53.18 135 THR C O 1
ATOM 2793 N N . ALA C 3 146 ? -7.015 -35.728 0.547 1.00 53.55 136 ALA C N 1
ATOM 2794 C CA . ALA C 3 146 ? -5.643 -35.745 0.072 1.00 52.59 136 ALA C CA 1
ATOM 2795 C C . ALA C 3 146 ? -4.905 -34.523 0.597 1.00 48.82 136 ALA C C 1
ATOM 2796 O O . ALA C 3 146 ? -5.492 -33.449 0.756 1.00 47.02 136 ALA C O 1
ATOM 2798 N N . ALA C 3 147 ? -3.611 -34.693 0.857 1.00 38.20 137 ALA C N 1
ATOM 2799 C CA . ALA C 3 147 ? -2.748 -33.605 1.296 1.00 34.14 137 ALA C CA 1
ATOM 2800 C C . ALA C 3 147 ? -1.692 -33.321 0.237 1.00 39.47 137 ALA C C 1
ATOM 2801 O O . ALA C 3 147 ? -1.141 -34.246 -0.362 1.00 37.19 137 ALA C O 1
ATOM 2803 N N . LEU C 3 148 ? -1.419 -32.038 0.007 1.00 35.20 138 LEU C N 1
ATOM 2804 C CA . LEU C 3 148 ? -0.351 -31.617 -0.889 1.00 36.03 138 LEU C CA 1
ATOM 2805 C C . LEU C 3 148 ? 0.221 -30.316 -0.348 1.00 35.39 138 LEU C C 1
ATOM 2806 O O . LEU C 3 148 ? -0.352 -29.696 0.550 1.00 32.29 138 LEU C O 1
ATOM 2811 N N . GLY C 3 149 ? 1.363 -29.903 -0.886 1.00 33.55 139 GLY C N 1
ATOM 2812 C CA . GLY C 3 149 ? 1.944 -28.665 -0.410 1.00 27.16 139 GLY C CA 1
ATOM 2813 C C . GLY C 3 149 ? 3.221 -28.314 -1.135 1.00 36.17 139 GLY C C 1
ATOM 2814 O O . GLY C 3 149 ? 3.589 -28.934 -2.135 1.00 36.09 139 GLY C O 1
ATOM 2815 N N . CYS C 3 150 ? 3.885 -27.292 -0.605 1.00 29.41 140 CYS C N 1
ATOM 2816 C CA . CYS C 3 150 ? 5.117 -26.755 -1.157 1.00 32.79 140 CYS C CA 1
ATOM 2817 C C . CYS C 3 150 ? 6.144 -26.687 -0.044 1.00 31.27 140 CYS C C 1
ATOM 2818 O O . CYS C 3 150 ? 5.831 -26.231 1.056 1.00 31.80 140 CYS C O 1
ATOM 2821 N N . LEU C 3 151 ? 7.363 -27.135 -0.316 1.00 28.28 141 LEU C N 1
ATOM 2822 C CA . LEU C 3 151 ? 8.452 -27.001 0.637 1.00 29.21 141 LEU C CA 1
ATOM 2823 C C . LEU C 3 151 ? 9.282 -25.786 0.229 1.00 31.27 141 LEU C C 1
ATOM 2824 O O . LEU C 3 151 ? 9.778 -25.717 -0.902 1.00 31.39 141 LEU C O 1
ATOM 2829 N N . VAL C 3 152 ? 9.404 -24.817 1.132 1.00 24.35 142 VAL C N 1
ATOM 2830 C CA . VAL C 3 152 ? 10.050 -23.537 0.839 1.00 27.74 142 VAL C CA 1
ATOM 2831 C C . VAL C 3 152 ? 11.381 -23.523 1.583 1.00 26.74 142 VAL C C 1
ATOM 2832 O O . VAL C 3 152 ? 11.430 -23.220 2.782 1.00 28.06 142 VAL C O 1
ATOM 2836 N N . LYS C 3 153 ? 12.476 -23.813 0.878 1.00 28.29 143 LYS C N 1
ATOM 2837 C CA . LYS C 3 153 ? 13.716 -24.230 1.514 1.00 26.25 143 LYS C CA 1
ATOM 2838 C C . LYS C 3 153 ? 14.861 -23.254 1.265 1.00 32.17 143 LYS C C 1
ATOM 2839 O O . LYS C 3 153 ? 15.041 -22.751 0.146 1.00 29.76 143 LYS C O 1
ATOM 2845 N N . ASP C 3 154 ? 15.648 -23.022 2.321 1.00 26.41 144 ASP C N 1
ATOM 2846 C CA . ASP C 3 154 ? 16.936 -22.318 2.249 1.00 30.71 144 ASP C CA 1
ATOM 2847 C C . ASP C 3 154 ? 16.802 -20.857 1.794 1.00 31.53 144 ASP C C 1
ATOM 2848 O O . ASP C 3 154 ? 17.367 -20.439 0.786 1.00 32.60 144 ASP C O 1
ATOM 2853 N N . TYR C 3 155 ? 16.094 -20.058 2.581 1.00 22.74 145 TYR C N 1
ATOM 2854 C CA . TYR C 3 155 ? 16.004 -18.631 2.298 1.00 26.34 145 TYR C CA 1
ATOM 2855 C C . TYR C 3 155 ? 16.473 -17.810 3.496 1.00 29.62 145 TYR C C 1
ATOM 2856 O O . TYR C 3 155 ? 16.494 -18.275 4.638 1.00 25.19 145 TYR C O 1
ATOM 2865 N N . PHE C 3 156 ? 16.894 -16.577 3.209 1.00 29.48 146 PHE C N 1
ATOM 2866 C CA . PHE C 3 156 ? 17.302 -15.646 4.245 1.00 24.84 146 PHE C CA 1
ATOM 2867 C C . PHE C 3 156 ? 17.098 -14.252 3.682 1.00 27.02 146 PHE C C 1
ATOM 2868 O O . PHE C 3 156 ?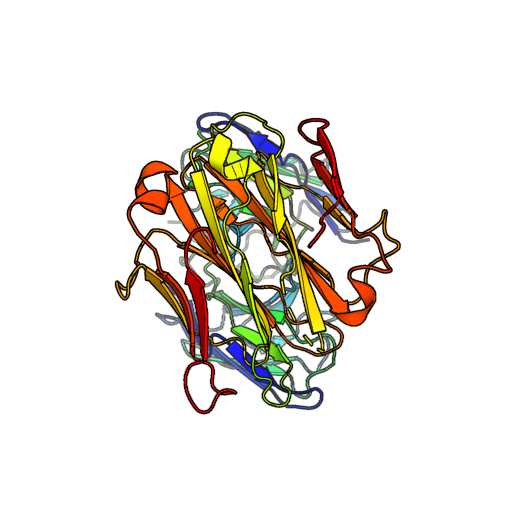 17.412 -14.016 2.506 1.00 26.31 146 PHE C O 1
ATOM 2876 N N . PRO C 3 157 ? 16.585 -13.314 4.484 1.00 28.84 147 PRO C N 1
ATOM 2877 C CA . PRO C 3 157 ? 16.137 -13.494 5.864 1.00 27.02 147 PRO C CA 1
ATOM 2878 C C . PRO C 3 157 ? 14.657 -13.765 5.859 1.00 25.32 147 PRO C C 1
ATOM 2879 O O . PRO C 3 157 ? 14.094 -13.884 4.791 1.00 24.42 147 PRO C O 1
ATOM 2883 N N . GLU C 3 158 ? 13.993 -13.847 7.009 1.00 27.34 148 GLU C N 1
ATOM 2884 C CA . GLU C 3 158 ? 12.539 -13.841 7.009 1.00 28.96 148 GLU C CA 1
ATOM 2885 C C . GLU C 3 158 ? 12.042 -12.476 6.536 1.00 25.56 148 GLU C C 1
ATOM 2886 O O . GLU C 3 158 ? 12.792 -11.499 6.551 1.00 26.94 148 GLU C O 1
ATOM 2892 N N . PRO C 3 159 ? 10.781 -12.383 6.075 1.00 32.59 149 PRO C N 1
ATOM 2893 C CA . PRO C 3 159 ? 9.786 -13.434 5.897 1.00 26.83 149 PRO C CA 1
ATOM 2894 C C . PRO C 3 159 ? 9.564 -13.831 4.447 1.00 28.06 149 PRO C C 1
ATOM 2895 O O . PRO C 3 159 ? 9.995 -13.143 3.528 1.00 34.67 149 PRO C O 1
ATOM 2899 N N . VAL C 3 160 ? 8.850 -14.934 4.225 1.00 32.08 150 VAL C N 1
ATOM 2900 C CA . VAL C 3 160 ? 8.251 -15.230 2.933 1.00 29.56 150 VAL C CA 1
ATOM 2901 C C . VAL C 3 160 ? 6.747 -15.253 3.147 1.00 33.06 150 VAL C C 1
ATOM 2902 O O . VAL C 3 160 ? 6.262 -15.438 4.263 1.00 38.48 150 VAL C O 1
ATOM 2906 N N . THR C 3 161 ? 6.001 -15.056 2.070 1.00 34.69 151 THR C N 1
ATOM 2907 C CA . THR C 3 161 ? 4.557 -15.262 2.117 1.00 38.68 151 THR C CA 1
ATOM 2908 C C . THR C 3 161 ? 4.185 -16.334 1.116 1.00 35.17 151 THR C C 1
ATOM 2909 O O . THR C 3 161 ? 4.761 -16.406 0.026 1.00 34.04 151 THR C O 1
ATOM 2913 N N . VAL C 3 162 ? 3.241 -17.183 1.503 1.00 34.45 152 VAL C N 1
ATOM 2914 C CA . VAL C 3 162 ? 2.808 -18.286 0.665 1.00 33.41 152 VAL C CA 1
ATOM 2915 C C . VAL C 3 162 ? 1.299 -18.187 0.520 1.00 39.90 152 VAL C C 1
ATOM 2916 O O . VAL C 3 162 ? 0.579 -18.036 1.515 1.00 33.45 152 VAL C O 1
ATOM 2920 N N . SER C 3 163 ? 0.832 -18.221 -0.716 1.00 36.56 153 SER C N 1
ATOM 2921 C CA . SER C 3 163 ? -0.578 -18.329 -1.037 1.00 41.76 153 SER C CA 1
ATOM 2922 C C . SER C 3 163 ? -0.780 -19.556 -1.912 1.00 41.02 153 SER C C 1
ATOM 2923 O O . SER C 3 163 ? 0.178 -20.167 -2.396 1.00 39.51 153 SER C O 1
ATOM 2926 N N . TRP C 3 164 ? -2.044 -19.918 -2.110 1.00 39.72 154 TRP C N 1
ATOM 2927 C CA . TRP C 3 164 ? -2.407 -21.027 -2.976 1.00 39.21 154 TRP C CA 1
ATOM 2928 C C . TRP C 3 164 ? -3.413 -20.554 -4.008 1.00 43.22 154 TRP C C 1
ATOM 2929 O O . TRP C 3 164 ? -4.413 -19.920 -3.655 1.00 46.35 154 TRP C O 1
ATOM 2940 N N . ASN C 3 165 ? -3.141 -20.856 -5.278 1.00 39.48 155 ASN C N 1
ATOM 2941 C CA . ASN C 3 165 ? -4.013 -20.466 -6.388 1.00 43.46 155 ASN C CA 1
ATOM 2942 C C . ASN C 3 165 ? -4.301 -18.970 -6.365 1.00 43.91 155 ASN C C 1
ATOM 2943 O O . ASN C 3 165 ? -5.445 -18.529 -6.485 1.00 49.66 155 ASN C O 1
ATOM 2948 N N . SER C 3 166 ? -3.240 -18.185 -6.193 1.00 42.51 156 SER C N 1
ATOM 2949 C CA . SER C 3 166 ? -3.314 -16.728 -6.190 1.00 48.26 156 SER C CA 1
ATOM 2950 C C . SER C 3 166 ? -4.217 -16.194 -5.083 1.00 43.63 156 SER C C 1
ATOM 2951 O O . SER C 3 166 ? -4.609 -15.027 -5.113 1.00 51.39 156 SER C O 1
ATOM 2954 N N . GLY C 3 167 ? -4.537 -17.025 -4.092 1.00 47.58 157 GLY C N 1
ATOM 2955 C CA . GLY C 3 167 ? -5.439 -16.665 -3.014 1.00 45.23 157 GLY C CA 1
ATOM 2956 C C . GLY C 3 167 ? -6.813 -17.303 -3.095 1.00 50.87 157 GLY C C 1
ATOM 2957 O O . GLY C 3 167 ? -7.554 -17.269 -2.102 1.00 53.38 157 GLY C O 1
ATOM 2958 N N . ALA C 3 168 ? -7.183 -17.888 -4.234 1.00 47.01 158 ALA C N 1
ATOM 2959 C CA . ALA C 3 168 ? -8.486 -18.526 -4.345 1.00 46.87 158 ALA C CA 1
ATOM 2960 C C . ALA C 3 168 ? -8.604 -19.769 -3.477 1.00 53.19 158 ALA C C 1
ATOM 2961 O O . ALA C 3 168 ? -9.716 -20.284 -3.312 1.00 57.86 158 ALA C O 1
ATOM 2963 N N . LEU C 3 169 ? -7.492 -20.268 -2.938 1.00 50.88 159 LEU C N 1
ATOM 2964 C CA . LEU C 3 169 ? -7.469 -21.427 -2.047 1.00 49.68 159 LEU C CA 1
ATOM 2965 C C . LEU C 3 169 ? -7.039 -20.963 -0.660 1.00 45.89 159 LEU C C 1
ATOM 2966 O O . LEU C 3 169 ? -5.874 -20.607 -0.455 1.00 45.70 159 LEU C O 1
ATOM 2971 N N . THR C 3 170 ? -7.965 -20.967 0.283 1.00 47.21 160 THR C N 1
ATOM 2972 C CA . THR C 3 170 ? -7.623 -20.606 1.655 1.00 43.26 160 THR C CA 1
ATOM 2973 C C . THR C 3 170 ? -8.059 -21.646 2.675 1.00 43.54 160 THR C C 1
ATOM 2974 O O . THR C 3 170 ? -7.358 -21.848 3.670 1.00 41.86 160 THR C O 1
ATOM 2978 N N . SER C 3 171 ? -9.198 -22.301 2.470 1.00 46.49 161 SER C N 1
ATOM 2979 C CA . SER C 3 171 ? -9.643 -23.293 3.437 1.00 44.69 161 SER C CA 1
ATOM 2980 C C . SER C 3 171 ? -8.718 -24.508 3.393 1.00 41.62 161 SER C C 1
ATOM 2981 O O . SER C 3 171 ? -8.275 -24.938 2.326 1.00 39.69 161 SER C O 1
ATOM 2984 N N . GLY C 3 172 ? -8.391 -25.031 4.571 1.00 33.53 162 GLY C N 1
ATOM 2985 C CA . GLY C 3 172 ? -7.535 -26.188 4.676 1.00 38.66 162 GLY C CA 1
ATOM 2986 C C . GLY C 3 172 ? -6.049 -25.927 4.533 1.00 35.81 162 GLY C C 1
ATOM 2987 O O . GLY C 3 172 ? -5.275 -26.887 4.564 1.00 40.24 162 GLY C O 1
ATOM 2988 N N . VAL C 3 173 ? -5.620 -24.676 4.398 1.00 32.04 163 VAL C N 1
ATOM 2989 C CA . VAL C 3 173 ? -4.204 -24.361 4.192 1.00 26.58 163 VAL C CA 1
ATOM 2990 C C . VAL C 3 173 ? -3.542 -24.175 5.553 1.00 29.26 163 VAL C C 1
ATOM 2991 O O . VAL C 3 173 ? -4.093 -23.507 6.435 1.00 29.23 163 VAL C O 1
ATOM 2995 N N . HIS C 3 174 ? -2.365 -24.779 5.730 1.00 29.94 164 HIS C N 1
ATOM 2996 C CA . HIS C 3 174 ? -1.544 -24.635 6.929 1.00 28.81 164 HIS C CA 1
ATOM 2997 C C . HIS C 3 174 ? -0.140 -24.263 6.464 1.00 26.21 164 HIS C C 1
ATOM 2998 O O . HIS C 3 174 ? 0.575 -25.109 5.917 1.00 25.46 164 HIS C O 1
ATOM 3005 N N . THR C 3 175 ? 0.258 -23.018 6.649 1.00 23.62 165 THR C N 1
ATOM 3006 C CA . THR C 3 175 ? 1.625 -22.619 6.357 1.00 28.35 165 THR C CA 1
ATOM 3007 C C . THR C 3 175 ? 2.390 -22.584 7.671 1.00 27.69 165 THR C C 1
ATOM 3008 O O . THR C 3 175 ? 2.058 -21.794 8.558 1.00 29.19 165 THR C O 1
ATOM 3012 N N . PHE C 3 176 ? 3.415 -23.426 7.788 1.00 23.29 166 PHE C N 1
ATOM 3013 C CA . PHE C 3 176 ? 4.028 -23.620 9.088 1.00 24.60 166 PHE C CA 1
ATOM 3014 C C . PHE C 3 176 ? 5.011 -22.497 9.379 1.00 24.55 166 PHE C C 1
ATOM 3015 O O . PHE C 3 176 ? 5.542 -21.886 8.455 1.00 27.95 166 PHE C O 1
ATOM 3023 N N . PRO C 3 177 ? 5.248 -22.201 10.655 1.00 23.95 167 PRO C N 1
ATOM 3024 C CA . PRO C 3 177 ? 6.327 -21.277 11.010 1.00 23.26 167 PRO C CA 1
ATOM 3025 C C . PRO C 3 177 ? 7.663 -21.784 10.484 1.00 27.79 167 PRO C C 1
ATOM 3026 O O . PRO C 3 177 ? 7.930 -22.989 10.478 1.00 27.31 167 PRO C O 1
ATOM 3030 N N . ALA C 3 178 ? 8.503 -20.852 10.039 1.00 23.18 168 ALA C N 1
ATOM 3031 C CA . ALA C 3 178 ? 9.832 -21.217 9.570 1.00 26.68 168 ALA C CA 1
ATOM 3032 C C . ALA C 3 178 ? 10.660 -21.822 10.696 1.00 26.56 168 ALA C C 1
ATOM 3033 O O . ALA C 3 178 ? 10.535 -21.451 11.866 1.00 27.21 168 ALA C O 1
ATOM 3035 N N . VAL C 3 179 ? 11.520 -22.758 10.325 1.00 27.01 169 VAL C N 1
ATOM 3036 C CA . VAL C 3 179 ? 12.562 -23.273 11.197 1.00 24.97 169 VAL C CA 1
ATOM 3037 C C . VAL C 3 179 ? 13.878 -22.718 10.679 1.00 27.03 169 VAL C C 1
ATOM 3038 O O . VAL C 3 179 ? 14.074 -22.600 9.463 1.00 26.79 169 VAL C O 1
ATOM 3042 N N . LEU C 3 180 ? 14.757 -22.338 11.598 1.00 23.53 170 LEU C N 1
ATOM 3043 C CA . LEU C 3 180 ? 16.081 -21.846 11.251 1.00 24.67 170 LEU C CA 1
ATOM 3044 C C . LEU C 3 180 ? 17.025 -23.038 11.205 1.00 28.56 170 LEU C C 1
ATOM 3045 O O . LEU C 3 180 ? 17.186 -23.745 12.209 1.00 31.01 170 LEU C O 1
ATOM 3050 N N . GLN C 3 181 ? 17.631 -23.271 10.044 1.00 26.60 171 GLN C N 1
ATOM 3051 C CA . GLN C 3 181 ? 18.490 -24.433 9.891 1.00 28.39 171 GLN C CA 1
ATOM 3052 C C . GLN C 3 181 ? 19.891 -24.125 10.393 1.00 31.45 171 GLN C C 1
ATOM 3053 O O . GLN C 3 181 ? 20.257 -22.970 10.634 1.00 33.70 171 GLN C O 1
ATOM 3059 N N . SER C 3 182 ? 20.684 -25.190 10.562 1.00 32.35 172 SER C N 1
ATOM 3060 C CA . SER C 3 182 ? 22.061 -25.025 11.025 1.00 34.10 172 SER C CA 1
ATOM 3061 C C . SER C 3 182 ? 22.905 -24.209 10.050 1.00 35.31 172 SER C C 1
ATOM 3062 O O . SER C 3 182 ? 23.890 -23.581 10.463 1.00 33.27 172 SER C O 1
ATOM 3065 N N . SER C 3 183 ? 22.535 -24.190 8.772 1.00 31.20 173 SER C N 1
ATOM 3066 C CA . SER C 3 183 ? 23.216 -23.351 7.795 1.00 30.41 173 SER C CA 1
ATOM 3067 C C . SER C 3 183 ? 22.989 -21.865 8.027 1.00 40.47 173 SER C C 1
ATOM 3068 O O . SER C 3 183 ? 23.687 -21.043 7.412 1.00 34.86 173 SER C O 1
ATOM 3071 N N . GLY C 3 184 ? 22.041 -21.504 8.896 1.00 31.82 174 GLY C N 1
ATOM 3072 C CA . GLY C 3 184 ? 21.656 -20.126 9.076 1.00 30.93 174 GLY C CA 1
ATOM 3073 C C . GLY C 3 184 ? 20.520 -19.696 8.186 1.00 26.22 174 GLY C C 1
ATOM 3074 O O . GLY C 3 184 ? 20.072 -18.554 8.293 1.00 27.24 174 GLY C O 1
ATOM 3075 N N . LEU C 3 185 ? 20.051 -20.579 7.306 1.00 27.54 175 LEU C N 1
ATOM 3076 C CA . LEU C 3 185 ? 18.953 -20.326 6.394 1.00 22.15 175 LEU C CA 1
ATOM 3077 C C . LEU C 3 185 ? 17.664 -20.904 6.961 1.00 27.60 175 LEU C C 1
ATOM 3078 O O . LEU C 3 185 ? 17.674 -21.889 7.702 1.00 26.66 175 LEU C O 1
ATOM 3083 N N . TYR C 3 186 ? 16.556 -20.291 6.581 1.00 25.75 176 TYR C N 1
ATOM 3084 C CA . TYR C 3 186 ? 15.244 -20.709 7.033 1.00 24.49 176 TYR C CA 1
ATOM 3085 C C . TYR C 3 186 ? 14.614 -21.679 6.052 1.00 30.22 176 TYR C C 1
ATOM 3086 O O . TYR C 3 186 ? 14.965 -21.742 4.869 1.00 27.42 176 TYR C O 1
ATOM 3095 N N . SER C 3 187 ? 13.647 -22.427 6.559 1.00 23.64 177 SER C N 1
ATOM 3096 C CA . SER C 3 187 ? 12.905 -23.352 5.735 1.00 23.87 177 SER C CA 1
ATOM 3097 C C . SER C 3 187 ? 11.511 -23.452 6.322 1.00 24.58 177 SER C C 1
ATOM 3098 O O . SER C 3 187 ? 11.350 -23.395 7.546 1.00 25.13 177 SER C O 1
ATOM 3101 N N . LEU C 3 188 ? 10.516 -23.571 5.452 1.00 23.74 178 LEU C N 1
ATOM 3102 C CA . LEU C 3 188 ? 9.155 -23.832 5.898 1.00 27.86 178 LEU C CA 1
ATOM 3103 C C . LEU C 3 188 ? 8.437 -24.697 4.870 1.00 30.02 178 LEU C C 1
ATOM 3104 O O . LEU C 3 188 ? 8.911 -24.904 3.753 1.00 27.83 178 LEU C O 1
ATOM 3109 N N . SER C 3 189 ? 7.258 -25.184 5.247 1.00 28.64 179 SER C N 1
ATOM 3110 C CA . SER C 3 189 ? 6.387 -25.835 4.285 1.00 32.12 179 SER C CA 1
ATOM 3111 C C . SER C 3 189 ? 4.992 -25.254 4.421 1.00 25.60 179 SER C C 1
ATOM 3112 O O . SER C 3 189 ? 4.593 -24.819 5.501 1.00 28.70 179 SER C O 1
ATOM 3115 N N . SER C 3 190 ? 4.280 -25.196 3.306 1.00 25.81 180 SER C N 1
ATOM 3116 C CA . SER C 3 190 ? 2.857 -24.882 3.312 1.00 25.30 180 SER C CA 1
ATOM 3117 C C . SER C 3 190 ? 2.114 -26.081 2.755 1.00 28.94 180 SER C C 1
ATOM 3118 O O . SER C 3 190 ? 2.527 -26.666 1.747 1.00 26.68 180 SER C O 1
ATOM 3121 N N . VAL C 3 191 ? 1.023 -26.462 3.414 1.00 30.55 181 VAL C N 1
ATOM 3122 C CA . VAL C 3 191 ? 0.268 -27.630 2.996 1.00 26.84 181 VAL C CA 1
ATOM 3123 C C . VAL C 3 191 ? -1.196 -27.240 2.908 1.00 29.11 181 VAL C C 1
ATOM 3124 O O . VAL C 3 191 ? -1.634 -26.236 3.470 1.00 30.69 181 VAL C O 1
ATOM 3128 N N . VAL C 3 192 ? -1.942 -28.041 2.156 1.00 35.97 182 VAL C N 1
ATOM 3129 C CA . VAL C 3 192 ? -3.389 -27.921 2.099 1.00 27.16 182 VAL C CA 1
ATOM 3130 C C . VAL C 3 192 ? -3.949 -29.322 1.948 1.00 36.69 182 VAL C C 1
ATOM 3131 O O . VAL C 3 192 ? -3.309 -30.211 1.375 1.00 33.20 182 VAL C O 1
ATOM 3135 N N . THR C 3 193 ? -5.120 -29.531 2.535 1.00 38.91 183 THR C N 1
ATOM 3136 C CA . THR C 3 193 ? -5.884 -30.751 2.358 1.00 38.65 183 THR C CA 1
ATOM 3137 C C . THR C 3 193 ? -7.011 -30.436 1.392 1.00 40.91 183 THR C C 1
ATOM 3138 O O . THR C 3 193 ? -7.647 -29.382 1.502 1.00 40.50 183 THR C O 1
ATOM 3142 N N . VAL C 3 194 ? -7.223 -31.325 0.428 1.00 50.93 184 VAL C N 1
ATOM 3143 C CA . VAL C 3 194 ? -8.266 -31.152 -0.582 1.00 50.76 184 VAL C CA 1
ATOM 3144 C C . VAL C 3 194 ? -8.974 -32.480 -0.787 1.00 57.80 184 VAL C C 1
ATOM 3145 O O . VAL C 3 194 ? -8.419 -33.550 -0.500 1.00 53.82 184 VAL C O 1
ATOM 3149 N N . PRO C 3 195 ? -10.222 -32.438 -1.259 1.00 62.86 185 PRO C N 1
ATOM 3150 C CA . PRO C 3 195 ? -10.922 -33.684 -1.619 1.00 61.30 185 PRO C CA 1
ATOM 3151 C C . PRO C 3 195 ? -10.112 -34.471 -2.636 1.00 64.69 185 PRO C C 1
ATOM 3152 O O . PRO C 3 195 ? -9.767 -33.961 -3.707 1.00 66.82 185 PRO C O 1
ATOM 3156 N N . SER C 3 196 ? -9.803 -35.727 -2.293 1.00 66.08 186 SER C N 1
ATOM 3157 C CA . SER C 3 196 ? -8.931 -36.530 -3.148 1.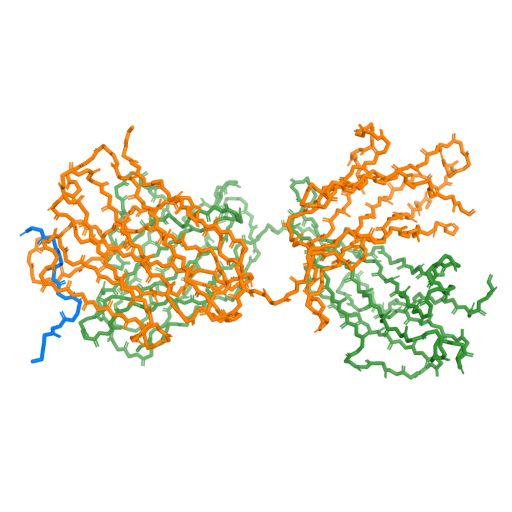00 68.35 186 SER C CA 1
ATOM 3158 C C . SER C 3 196 ? -9.541 -36.774 -4.523 1.00 65.32 186 SER C C 1
ATOM 3159 O O . SER C 3 196 ? -8.805 -37.043 -5.477 1.00 64.00 186 SER C O 1
ATOM 3162 N N . SER C 3 197 ? -10.864 -36.672 -4.652 1.00 67.58 187 SER C N 1
ATOM 3163 C CA . SER C 3 197 ? -11.483 -36.755 -5.967 1.00 70.41 187 SER C CA 1
ATOM 3164 C C . SER C 3 197 ? -11.190 -35.527 -6.820 1.00 69.62 187 SER C C 1
ATOM 3165 O O . SER C 3 197 ? -11.384 -35.573 -8.039 1.00 70.44 187 SER C O 1
ATOM 3168 N N . SER C 3 198 ? -10.728 -34.437 -6.217 1.00 66.95 188 SER C N 1
ATOM 3169 C CA . SER C 3 198 ? -10.457 -33.216 -6.962 1.00 68.52 188 SER C CA 1
ATOM 3170 C C . SER C 3 198 ? -9.006 -33.104 -7.416 1.00 68.71 188 SER C C 1
ATOM 3171 O O . SER C 3 198 ? -8.637 -32.074 -7.992 1.00 71.18 188 SER C O 1
ATOM 3174 N N . LEU C 3 199 ? -8.184 -34.130 -7.181 1.00 65.23 189 LEU C N 1
ATOM 3175 C CA . LEU C 3 199 ? -6.774 -34.054 -7.553 1.00 65.12 189 LEU C CA 1
ATOM 3176 C C . LEU C 3 199 ? -6.612 -33.794 -9.047 1.00 70.15 189 LEU C C 1
ATOM 3177 O O . LEU C 3 199 ? -5.945 -32.835 -9.455 1.00 70.90 189 LEU C O 1
ATOM 3182 N N . GLY C 3 200 ? -7.236 -34.627 -9.879 1.00 72.03 190 GLY C N 1
ATOM 3183 C CA . GLY C 3 200 ? -7.161 -34.409 -11.314 1.00 73.09 190 GLY C CA 1
ATOM 3184 C C . GLY C 3 200 ? -7.914 -33.172 -11.770 1.00 72.23 190 GLY C C 1
ATOM 3185 O O . GLY C 3 200 ? -7.460 -32.453 -12.666 1.00 69.10 190 GLY C O 1
ATOM 3186 N N . THR C 3 201 ? -9.074 -32.905 -11.163 1.00 70.92 191 THR C N 1
ATOM 3187 C CA . THR C 3 201 ? -9.969 -31.886 -11.703 1.00 72.48 191 THR C CA 1
ATOM 3188 C C . THR C 3 201 ? -9.509 -30.461 -11.392 1.00 71.56 191 THR C C 1
ATOM 3189 O O . THR C 3 201 ? -9.782 -29.546 -12.181 1.00 66.12 191 THR C O 1
ATOM 3193 N N . GLN C 3 202 ? -8.813 -30.241 -10.276 1.00 67.37 192 GLN C N 1
ATOM 3194 C CA . GLN C 3 202 ? -8.370 -28.905 -9.898 1.00 65.58 192 GLN C CA 1
ATOM 3195 C C . GLN C 3 202 ? -6.851 -28.803 -9.934 1.00 60.61 192 GLN C C 1
ATOM 3196 O O . GLN C 3 202 ? -6.138 -29.744 -9.565 1.00 60.85 192 GLN C O 1
ATOM 3202 N N . THR C 3 203 ? -6.365 -27.656 -10.392 1.00 55.77 193 THR C N 1
ATOM 3203 C CA . THR C 3 203 ? -4.938 -27.386 -10.411 1.00 56.84 193 THR C CA 1
ATOM 3204 C C . THR C 3 203 ? -4.537 -26.637 -9.146 1.00 49.28 193 THR C C 1
ATOM 3205 O O . THR C 3 203 ? -5.219 -25.703 -8.714 1.00 47.19 193 THR C O 1
ATOM 3209 N N . TYR C 3 204 ? -3.431 -27.060 -8.545 1.00 47.07 194 TYR C N 1
ATOM 3210 C CA . TYR C 3 204 ? -2.976 -26.488 -7.287 1.00 43.82 194 TYR C CA 1
ATOM 3211 C C . TYR C 3 204 ? -1.606 -25.864 -7.509 1.00 42.11 194 TYR C C 1
ATOM 3212 O O . TYR C 3 204 ? -0.646 -26.568 -7.837 1.00 42.13 194 TYR C O 1
ATOM 3221 N N . ILE C 3 205 ? -1.521 -24.547 -7.337 1.00 40.80 195 ILE C N 1
ATOM 3222 C CA . ILE C 3 205 ? -0.277 -23.806 -7.487 1.00 41.99 195 ILE C CA 1
ATOM 3223 C C . ILE C 3 205 ? -0.009 -23.053 -6.189 1.00 46.27 195 ILE C C 1
ATOM 3224 O O . ILE C 3 205 ? -0.905 -22.384 -5.656 1.00 43.05 195 ILE C O 1
ATOM 3229 N N . CYS C 3 206 ? 1.216 -23.164 -5.680 1.00 40.97 196 CYS C N 1
ATOM 3230 C CA . CYS C 3 206 ? 1.642 -22.365 -4.543 1.00 38.88 196 CYS C CA 1
ATOM 3231 C C . CYS C 3 206 ? 2.450 -21.178 -5.036 1.00 45.17 196 CYS C C 1
ATOM 3232 O O . CYS C 3 206 ? 3.285 -21.307 -5.936 1.00 39.20 196 CYS C O 1
ATOM 3235 N N . ASN C 3 207 ? 2.171 -20.016 -4.464 1.00 41.05 197 ASN C N 1
ATOM 3236 C CA . ASN C 3 207 ? 2.830 -18.770 -4.831 1.00 39.35 197 ASN C CA 1
ATOM 3237 C C . ASN C 3 207 ? 3.685 -18.322 -3.654 1.00 36.59 197 ASN C C 1
ATOM 3238 O O . ASN C 3 207 ? 3.162 -17.888 -2.623 1.00 37.19 197 ASN C O 1
ATOM 3243 N N . VAL C 3 208 ? 4.992 -18.448 -3.810 1.00 37.36 198 VAL C N 1
ATOM 3244 C CA . VAL C 3 208 ? 5.960 -18.046 -2.806 1.00 36.88 198 VAL C CA 1
ATOM 3245 C C . VAL C 3 208 ? 6.507 -16.688 -3.214 1.00 34.44 198 VAL C C 1
ATOM 3246 O O . VAL C 3 208 ? 6.824 -16.466 -4.385 1.00 35.54 198 VAL C O 1
ATOM 3250 N N . ASN C 3 209 ? 6.586 -15.766 -2.266 1.00 36.76 199 ASN C N 1
ATOM 3251 C CA . ASN C 3 209 ? 7.166 -14.457 -2.527 1.00 40.14 199 ASN C CA 1
ATOM 3252 C C . ASN C 3 209 ? 8.142 -14.166 -1.397 1.00 36.18 199 ASN C C 1
ATOM 3253 O O . ASN C 3 209 ? 7.765 -14.235 -0.224 1.00 39.30 199 ASN C O 1
ATOM 3258 N N . HIS C 3 210 ? 9.398 -13.888 -1.748 1.00 33.86 200 HIS C N 1
ATOM 3259 C CA . HIS C 3 210 ? 10.449 -13.512 -0.803 1.00 34.09 200 HIS C CA 1
ATOM 3260 C C . HIS C 3 210 ? 10.884 -12.107 -1.200 1.00 34.08 200 HIS C C 1
ATOM 3261 O O . HIS C 3 210 ? 11.760 -11.941 -2.048 1.00 37.28 200 HIS C O 1
ATOM 3268 N N . LYS C 3 211 ? 10.235 -11.099 -0.613 1.00 39.20 201 LYS C N 1
ATOM 3269 C CA . LYS C 3 211 ? 10.562 -9.713 -0.942 1.00 39.81 201 LYS C CA 1
ATOM 3270 C C . LYS C 3 211 ? 12.014 -9.331 -0.666 1.00 36.15 201 LYS C C 1
ATOM 3271 O O . LYS C 3 211 ? 12.571 -8.552 -1.459 1.00 39.14 201 LYS C O 1
ATOM 3277 N N . PRO C 3 212 ? 12.677 -9.800 0.400 1.00 37.31 202 PRO C N 1
ATOM 3278 C CA . PRO C 3 212 ? 14.092 -9.421 0.576 1.00 44.71 202 PRO C CA 1
ATOM 3279 C C . PRO C 3 212 ? 14.975 -9.742 -0.615 1.00 39.60 202 PRO C C 1
ATOM 3280 O O . PRO C 3 212 ? 15.955 -9.029 -0.844 1.00 41.60 202 PRO C O 1
ATOM 3284 N N . SER C 3 213 ? 14.667 -10.780 -1.386 1.00 39.01 203 SER C N 1
ATOM 3285 C CA . SER C 3 213 ? 15.495 -11.157 -2.525 1.00 38.54 203 SER C CA 1
ATOM 3286 C C . SER C 3 213 ? 14.819 -10.881 -3.864 1.00 39.67 203 SER C C 1
ATOM 3287 O O . SER C 3 213 ? 15.365 -11.260 -4.907 1.00 41.19 203 SER C O 1
ATOM 3290 N N . ASN C 3 214 ? 13.675 -10.189 -3.861 1.00 41.93 204 ASN C N 1
ATOM 3291 C CA . ASN C 3 214 ? 12.804 -10.052 -5.035 1.00 42.85 204 ASN C CA 1
ATOM 3292 C C . ASN C 3 214 ? 12.665 -11.382 -5.770 1.00 50.76 204 ASN C C 1
ATOM 3293 O O . ASN C 3 214 ? 12.883 -11.480 -6.980 1.00 53.77 204 ASN C O 1
ATOM 3298 N N . THR C 3 215 ? 12.318 -12.425 -5.019 1.00 41.48 205 THR C N 1
ATOM 3299 C CA . THR C 3 215 ? 12.102 -13.755 -5.574 1.00 40.21 205 THR C CA 1
ATOM 3300 C C . THR C 3 215 ? 10.613 -14.059 -5.517 1.00 39.40 205 THR C C 1
ATOM 3301 O O . THR C 3 215 ? 10.003 -13.978 -4.446 1.00 40.97 205 THR C O 1
ATOM 3305 N N . LYS C 3 216 ? 10.031 -14.385 -6.670 1.00 43.03 206 LYS C N 1
ATOM 3306 C CA . LYS C 3 216 ? 8.629 -14.768 -6.772 1.00 34.50 206 LYS C CA 1
ATOM 3307 C C . LYS C 3 216 ? 8.565 -16.069 -7.558 1.00 41.94 206 LYS C C 1
ATOM 3308 O O . LYS C 3 216 ? 9.061 -16.138 -8.687 1.00 47.06 206 LYS C O 1
ATOM 3314 N N . VAL C 3 217 ? 7.977 -17.101 -6.959 1.00 41.62 207 VAL C N 1
ATOM 3315 C CA . VAL C 3 217 ? 7.874 -18.422 -7.566 1.00 42.80 207 VAL C CA 1
ATOM 3316 C C . VAL C 3 217 ? 6.419 -18.867 -7.524 1.00 43.81 207 VAL C C 1
ATOM 3317 O O . VAL C 3 217 ? 5.773 -18.790 -6.474 1.00 45.92 207 VAL C O 1
ATOM 3321 N N . ASP C 3 218 ? 5.911 -19.345 -8.655 1.00 46.42 208 ASP C N 1
ATOM 3322 C CA . ASP C 3 218 ? 4.611 -20.007 -8.734 1.00 45.44 208 ASP C CA 1
ATOM 3323 C C . ASP C 3 218 ? 4.864 -21.436 -9.190 1.00 47.23 208 ASP C C 1
ATOM 3324 O O . ASP C 3 218 ? 5.230 -21.667 -10.345 1.00 54.23 208 ASP C O 1
ATOM 3329 N N . LYS C 3 219 ? 4.689 -22.391 -8.284 1.00 45.37 209 LYS C N 1
ATOM 3330 C CA . LYS C 3 219 ? 4.971 -23.793 -8.552 1.00 42.02 209 LYS C CA 1
ATOM 3331 C C . LYS C 3 219 ? 3.664 -24.576 -8.583 1.00 44.74 209 LYS C C 1
ATOM 3332 O O . LYS C 3 219 ? 2.891 -24.541 -7.620 1.00 45.22 209 LYS C O 1
ATOM 3338 N N . LYS C 3 220 ? 3.426 -25.278 -9.689 1.00 42.18 210 LYS C N 1
ATOM 3339 C CA . LYS C 3 220 ? 2.313 -26.210 -9.792 1.00 43.40 210 LYS C CA 1
ATOM 3340 C C . LYS C 3 220 ? 2.675 -27.525 -9.113 1.00 46.63 210 LYS C C 1
ATOM 3341 O O . LYS C 3 220 ? 3.739 -28.094 -9.370 1.00 51.59 210 LYS C O 1
ATOM 3347 N N . VAL C 3 221 ? 1.789 -28.008 -8.245 1.00 48.32 211 VAL C N 1
ATOM 3348 C CA . VAL C 3 221 ? 1.975 -29.280 -7.549 1.00 49.43 211 VAL C CA 1
ATOM 3349 C C . VAL C 3 221 ? 0.985 -30.277 -8.141 1.00 50.06 211 VAL C C 1
ATOM 3350 O O . VAL C 3 221 ? -0.235 -30.079 -8.060 1.00 46.71 211 VAL C O 1
ATOM 3354 N N . GLU C 3 222 ? 1.512 -31.336 -8.749 1.00 49.29 212 GLU C N 1
ATOM 3355 C CA . GLU C 3 222 ? 0.726 -32.352 -9.422 1.00 50.02 212 GLU C CA 1
ATOM 3356 C C . GLU C 3 222 ? 0.967 -33.707 -8.774 1.00 46.55 212 GLU C C 1
ATOM 3357 O O . GLU C 3 222 ? 2.041 -33.943 -8.214 1.00 44.64 212 GLU C O 1
ATOM 3363 N N . PRO C 3 223 ? -0.015 -34.625 -8.832 1.00 48.75 213 PRO C N 1
ATOM 3364 C CA . PRO C 3 223 ? 0.156 -35.976 -8.274 1.00 46.53 213 PRO C CA 1
ATOM 3365 C C . PRO C 3 223 ? 1.069 -36.845 -9.131 1.00 53.93 213 PRO C C 1
ATOM 3366 O O . PRO C 3 223 ? 1.187 -36.551 -10.321 1.00 55.31 213 PRO C O 1
#

GO terms:
  GO:0044409 symbiont entry into host (P, IDA)
  GO:0043395 heparan sulfate proteoglycan binding (F, IDA)
  GO:0046812 host cell surface binding (F, IDA)
  GO:0085017 entry into host cell by a symbiont-containing vacuole (P, IMP)

InterPro domains:
  IPR000884 Thrombospondin type-1 (TSP1) repeat [PF00090] (326-374)
  IPR000884 Thrombospondin type-1 (TSP1) repeat [PS50092] (329-375)
  IPR000884 Thrombospondin type-1 (TSP1) repeat [SM00209] (325-375)
  IPR003067 Plasmodium circumsporozoite protein [PR01303] (2-18)
  IPR003067 Plasmodium circumsporozoite protein [PR01303] (34-49)
  IPR003067 Plasmodium circumsporozoite protein [PR01303] (313-331)
  IPR003067 Plasmodium circumsporozoite protein [PR01303] (332-349)
  IPR003067 Plasmodium circumsporozoite protein [PR01303] (359-377)
  IPR003067 Plasmodium circumsporozoite protein [PR01303] (378-397)
  IPR036383 Thrombospondin type-1 repeat superfamily [G3DSA:2.20.100.10] (304-381)
  IPR036383 Thrombospondin type-1 repeat superfamily [SSF82895] (327-374)
  IPR051860 Plasmodium Circumsporozoite Invasion Protein [PTHR44826] (104-273)

Foldseek 3Di:
DAKAKPDQEDADAFFDKDKIKIFDPWFQFQQKWKWWDAPPGDIDTADGSQFHGDPPHDPQWGKDDGITIIMIIRGGDDPPRFTWMKMWGDGPPPHIYIYPTYGYAYDDDFFFWDKDKDWADPVVLVVFKTKIKIKTPFGPDPDKDKWKAFQNRTDDDQKDKDKDQQDPPRRGMMMMIIGMDTSVVVVVTFKIKIWMDDPVDPDIDIDIGTVPD/DDDPPPDPDD/DWAKAKDFADEAEAQAKTKMKIQTDDDQLLQWKKFKWWAAVPGDIGTAKIAHSPRPDIDGDPVCVPFWDWDADNVRSMIMIIGGRDDQVPFTWMKMFTWPDDDDDDTHHTDHIHPTGTHGYHPDDADFWDKAKQAWPCKIKIWIKTDFGDDDDKDKDKPVNPDDPQKDKDDWDQDPVRGIITMIMGMDRNVCQVVDWIWMWIADVVVRDIDIDTHHD

Sequence (440 aa):
VQMTQSPSTLSASVGDRVTLTCRASQSISSWLAWYQQKPGKAPKLLIYDASSLESGVPSRFSGSGSGTEFTLTISSLQPDDFATYYCQQYNSYSFWTFGQGTKVEIKRTVAAPSVFIFPPSDEQLKSGTASVVCLLNNFYPREAKVQWKVDNALQSGNSQESVTEQDSKDSTYSLSSTLTLSKADYEKHKVYACEVTHQGLSSPVTKSFNRGENPDPNANPNVQVQLVESGGGVVQPGRSLRLSSCAASGFTFNTYGMHWVRQAPGKGLEWVAIIWYDGSQKYYADSVQGRFTISRDNHKNTLYLQMNSLRAEDTAVYFCVRVRFSVGPHGSAFDLWGQGTMVTVSSASTKGPSVFPLAPSGTAALGCLVKDYFPEPVTVSWNSGALTSGVHTFPAVLQSSGLYSLSSVVTVPSSSLGTQTYICNVNHKPSNT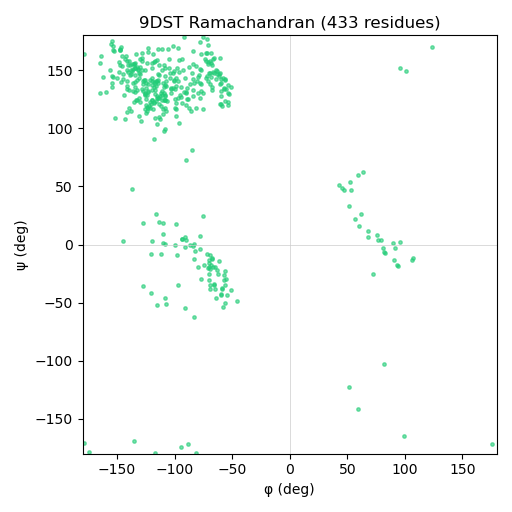KVDKKVEP

Nearest PDB structures (foldseek):
  7neg-assembly1_L  TM=9.871E-01  e=3.960E-38  Homo sapiens
  7sl5-assembly1_B  TM=9.903E-01  e=1.648E-37  Homo sapiens
  7qf0-assembly1_L  TM=9.768E-01  e=1.042E-37  Homo sapiens
  6wg2-assembly1_L  TM=9.704E-01  e=2.743E-37  Homo sapiens
  7or9-assembly1_L  TM=9.550E-01  e=4.339E-37  Homo sapiens

Organism: Plasmodium falciparum (isolate 3D7) (NCBI:txid36329)

Radius of gyration: 24.52 Å; Cα contacts (8 Å, |Δi|>4): 1163; chains: 3; bounding box: 47×67×61 Å

B-factor: mean 27.8, std 11.56, range [11.18, 73.27]

Secondary structure (DSSP, 8-state):
---TTB----/--EEEEE---EE-TT--EEEEEEEESS-GGGS-EEEEEE-TT--EEEEEEE-TTSS-EEE-GGGTTTEEEEEETTTTEEEEEE-S--GGG-EEEEEEEEPP-SSSB---EEEE---EEEEE--PPPBPPEEEEE----EEEEEEEEEEEBSS--EEEEGGGTB-TTEEEPPPEE-TTS-EEEEEEEEEEGGGTTTS-EEEEEEEGGGTEEEEEEE--/--EEEE-SEEEE-TT--EEEEEEESS--TT-EEEEEE-TTS--EEEEETTTEEPTT--TTEEEEEETTEEEEEESS--TT--SEEEEEE--TTS--EE---EEEEE----BPPEEEEEPPPHHHHHTTEEEEEEEEEEEBSS--EEEEEETTEEP-SSEEEEEPPPPTTT--EEEEEEEEEEHHHHTT-SEEEEEEE-TTSSS-EEEEEETT-